Protein AF-0000000069860020 (afdb_homodimer)

InterPro domains:
  IPR000843 LacI-type HTH domain [PF00356] (3-48)
  IPR000843 LacI-type HTH domain [PR00036] (3-13)
  IPR000843 LacI-type HTH domain [PR00036] (13-23)
  IPR000843 LacI-type HTH domain [PS50932] (2-56)
  IPR000843 LacI-type HTH domain [SM00354] (1-71)
  IPR000843 LacI-type HTH domain [cd01392] (5-54)
  IPR010982 Lambda repressor-like, DNA-binding domain superfamily [G3DSA:1.10.260.40] (1-60)
  IPR010982 Lambda repressor-like, DNA-binding domain superfamily [SSF47413] (1-59)
  IPR028082 Periplasmic binding protein-like I [SSF53822] (58-309)
  IPR046335 Transcriptional regulator LacI/GalR-like, sensor domain [PF13377] (184-318)

Solvent-accessible surface area (backbone atoms only — not comparable to full-atom values): 33184 Å² total; per-residue (Å²): 127,75,42,66,61,51,48,10,62,74,56,73,43,51,53,67,55,46,48,23,57,76,62,72,40,82,93,71,57,69,69,56,45,52,51,44,50,51,49,36,63,74,62,64,49,63,79,53,70,68,66,57,41,65,75,89,29,70,56,45,25,32,28,34,43,41,41,46,69,82,40,64,61,48,37,36,20,50,52,20,24,47,63,49,37,46,77,73,67,37,42,53,33,45,43,69,63,33,56,91,41,58,68,49,48,51,51,46,50,52,52,34,55,75,64,42,35,56,29,35,44,28,55,54,71,78,75,56,89,86,60,84,77,91,51,55,58,24,25,31,82,22,46,94,66,91,54,90,50,30,28,32,14,50,38,32,46,58,46,15,35,44,58,54,64,53,44,43,89,82,51,53,26,33,38,37,41,33,58,66,63,86,39,58,48,49,33,42,21,50,54,25,28,53,53,45,28,54,75,69,68,28,46,74,44,83,39,81,43,65,91,86,36,41,63,61,42,27,50,60,52,58,76,48,50,88,73,32,38,27,38,37,35,70,23,34,67,36,37,49,35,33,48,55,51,29,55,77,68,71,49,50,58,35,81,61,29,23,39,30,26,26,56,58,47,78,60,32,78,50,29,80,51,22,46,12,24,31,29,51,48,40,37,59,51,16,32,50,44,38,53,51,42,53,38,41,71,71,65,47,74,74,33,68,67,44,74,37,68,54,44,76,44,87,40,50,13,32,100,130,74,41,66,60,50,49,8,62,74,56,72,42,50,53,67,54,47,49,24,56,76,63,72,39,83,91,71,56,70,71,57,45,53,51,43,51,51,49,34,62,74,61,64,46,63,79,51,68,69,64,56,39,62,74,87,41,58,57,47,26,32,29,34,44,39,40,46,67,83,38,64,62,50,37,35,19,50,52,19,25,47,63,49,37,46,79,71,67,35,42,55,33,45,43,70,63,33,57,90,41,57,68,50,49,51,50,45,49,53,53,34,54,75,64,41,34,53,30,36,43,27,53,54,73,79,76,57,91,85,61,83,78,91,51,56,60,25,26,32,81,22,46,92,66,92,57,90,49,29,28,32,14,50,37,32,47,59,48,14,34,44,56,55,62,53,43,44,88,80,51,53,27,32,37,37,39,32,56,66,63,86,39,58,49,51,34,41,20,49,54,26,27,54,53,44,28,53,74,68,66,29,45,75,45,82,39,80,42,66,91,88,35,42,62,62,42,26,50,60,52,58,77,48,50,88,74,35,38,28,39,36,34,69,23,34,68,36,37,50,36,32,48,55,52,28,55,76,68,72,50,49,58,35,82,61,29,23,39,29,26,26,57,59,46,78,59,32,77,49,30,78,52,23,47,12,25,32,30,52,48,39,37,57,52,16,32,49,43,39,52,53,42,52,38,41,71,72,65,48,75,74,33,67,68,45,76,38,68,55,43,77,42,87,40,50,13,32,101

Foldseek 3Di:
DQALVNLCVVLVHDSVQLLCLVVVHDDDDPVSSVSSVVSCVVVVDDHPLVVNCPPPNAVLEEEEEEQAPPDVLVVLLVVLQCVQSVVVVHHYDYHYNCHQPVVSVLVSQVVCVVVVHQAYEYADHDDDPPRDHPHQYEHECADQDDDLHAYAHEPLLVQLLVQQVLADLPWAEEEEEFADCVGPSRVNNVVSNVVNCVVSNHHYDYDYDDPPPLLVVLVVCVVCLQVTAEYEYHAVVSQLNNLVVCVVVVHDANVSHFYEGEQPDPVQVVGVFRHWYKHRPSSVSSNVRNVVSVCVSVPNSDRRYHYGYMDTDHTRRHD/DQDLCNLCVVLVHDSVQLLCLVVVHDDDDPVSSVSSVVSCVVVVDDHPPVVNCPPVNAPLEEEEEEQAPPDVLVVLLVVLQCVQSVVVVHHYDYHYNCHQPVVSVLVSQVVCVVVPHQAYEYADHDDDPPRDHPHQYEHECADQDDDLHAYAHQPLLVQLLVQQVLADLPWAEEEEEFADCVGPSRVNSVVSNVVNCVVSNHHYDYDYDDPPPLLVVLVVCVVCLQVTAEYEYHAVVSQLNNLVVCVVVVHDANVSHFYAGEQPDPVQVVGVFRHWYKHRPSSVSSNVRNVVSVCVSVPNSDRRYHYGYMDTDHTRRHD

pLDDT: mean 89.16, std 12.14, range [35.88, 98.88]

Organism: Lactobacillus acidophilus (strain ATCC 700396 / NCK56 / N2 / NCFM) (NCBI:txid272621)

Nearest PDB structures (foldseek):
  3hs3-assembly1_B  TM=9.897E-01  e=1.530E-46  Lactobacillus acidophilus
  1efa-assembly1_B  TM=7.701E-01  e=1.725E-23  Escherichia coli
  1tlf-assembly1_A  TM=8.930E-01  e=9.341E-19  Escherichia coli
  1efa-assembly2_C  TM=8.533E-01  e=9.111E-20  Escherichia coli
  1jye-assembly1_A-2  TM=8.991E-01  e=2.595E-18  Escherichia coli

Secondary structure (DSSP, 8-state):
---HHHHHHHHTS-HHHHHHHHTT-S---HHHHHHHHHHHHHHT----HHHHTTSS----EEEEEES-TT-HHHHHHHHHHHHHHHHTT-EEEEEE--TT-HHHHHHHHHHHHHTT-SEEEEE--PPPTT----S-EEEEEE----SSSEEEEE-HHHHHHHHHHTS-TT--EEEEEES-TTSHHHHHHHHHHHHHHHHTT-EEEEEE--TT-HHHHHHHHHTTGGG-SEEE-SSHHHHHHHHHHHHHTT--TTTT-EEE-SS--GGGGTSSSPPBEEE--HHHHHHHHHHHHHHHHTT----PPEEEP-EEE--TT--/---HHHHHHHHTS-HHHHHHHHTT-S---HHHHHHHHHHHHHHT----HHHHTTSS----EEEEEES-TT-HHHHHHHHHHHHHHHHTT-EEEEEE--TT-HHHHHHHHHHHHHTT-SEEEEE--PPPTT----S-EEEEEE----SSSEEEEE-HHHHHHHHHHTS-TT--EEEEEES-TTSHHHHHHHHHHHHHHHHTT-EEEEEE--TT-HHHHHHHHHTTGGG-SEEE-SSHHHHHHHHHHHHHTT--TTTT-EEE-SS--GGGGTSSSPPBEEE--HHHHHHHHHHHHHHHHTT----PPEEEP-EEE--TT--

Sequence (638 aa):
MTTIRDIAKLSGVSVATVSRIINHSGKVSETTKQKVEKIISQTHYQPNQVARTLYQKKSKMIGIIIPDLNNRFYAQIIDGIQEVIQKEGYTALISFSTNSDVKKYQNAIINFENNNVDGIITSAFTIPPNFHLNTPLVMYDSANINDDIVRIVSNNTKGGKESIKLLSKKIEKVLIQHWPLSLPTIRERIEAMTAEASKLKIDYLLEETPENNPYISAQSALNKSNQFDAIITVNDLYAAEIIKEAKRRNLKIPDDFQLVGYDNNILCGYTSPTISTIDQNPKLIGQTAAHRLLDLMSGNNSTRNSIIDVLPIKRDSTLMTTIRDIAKLSGVSVATVSRIINHSGKVSETTKQKVEKIISQTHYQPNQVARTLYQKKSKMIGIIIPDLNNRFYAQIIDGIQEVIQKEGYTALISFSTNSDVKKYQNAIINFENNNVDGIITSAFTIPPNFHLNTPLVMYDSANINDDIVRIVSNNTKGGKESIKLLSKKIEKVLIQHWPLSLPTIRERIEAMTAEASKLKIDYLLEETPENNPYISAQSALNKSNQFDAIITVNDLYAAEIIKEAKRRNLKIPDDFQLVGYDNNILCGYTSPTISTIDQNPKLIGQTAAHRLLDLMSGNNSTRNSIIDVLPIKRDSTL

Radius of gyration: 28.7 Å; Cα contacts (8 Å, |Δi|>4): 1269; chains: 2; bounding box: 67×86×68 Å

Structure (mmCIF, N/CA/C/O backbone):
data_AF-0000000069860020-model_v1
#
loop_
_entity.id
_entity.type
_entity.pdbx_description
1 polymer 'Ribose operon repressor'
#
loop_
_atom_site.group_PDB
_atom_site.id
_atom_site.type_symbol
_atom_site.label_atom_id
_atom_site.label_alt_id
_atom_site.label_comp_id
_atom_site.label_asym_id
_atom_site.label_entity_id
_atom_site.label_seq_id
_atom_site.pdbx_PDB_ins_code
_atom_site.Cartn_x
_atom_site.Cartn_y
_atom_site.Cartn_z
_atom_site.occupancy
_atom_site.B_iso_or_equiv
_atom_site.auth_seq_id
_atom_site.auth_comp_id
_atom_site.auth_asym_id
_atom_site.auth_atom_id
_atom_site.pdbx_PDB_model_num
ATOM 1 N N . MET A 1 1 ? 12.484 43.406 11.883 1 52.91 1 MET A N 1
ATOM 2 C CA . MET A 1 1 ? 11.781 42.938 10.703 1 52.91 1 MET A CA 1
ATOM 3 C C . MET A 1 1 ? 10.461 43.688 10.508 1 52.91 1 MET A C 1
ATOM 5 O O . MET A 1 1 ? 9.773 43.969 11.484 1 52.91 1 MET A O 1
ATOM 9 N N . THR A 1 2 ? 10.281 44.281 9.391 1 71.06 2 THR A N 1
ATOM 10 C CA . THR A 1 2 ? 9.094 45.062 9.078 1 71.06 2 THR A CA 1
ATOM 11 C C . THR A 1 2 ? 7.832 44.219 9.203 1 71.06 2 THR A C 1
ATOM 13 O O . THR A 1 2 ? 7.777 43.094 8.688 1 71.06 2 THR A O 1
ATOM 16 N N . THR A 1 3 ? 6.977 44.594 10.086 1 73.12 3 THR A N 1
ATOM 17 C CA . THR A 1 3 ? 5.715 43.906 10.305 1 73.12 3 THR A CA 1
ATOM 18 C C . THR A 1 3 ? 4.59 44.594 9.516 1 73.12 3 THR A C 1
ATOM 20 O O . THR A 1 3 ? 4.773 45.656 8.961 1 73.12 3 THR A O 1
ATOM 23 N N . ILE A 1 4 ? 3.48 43.812 9.5 1 79.19 4 ILE A N 1
ATOM 24 C CA . ILE A 1 4 ? 2.314 44.375 8.82 1 79.19 4 ILE A CA 1
ATOM 25 C C . ILE A 1 4 ? 1.887 45.656 9.492 1 79.19 4 ILE A C 1
ATOM 27 O O . ILE A 1 4 ? 1.375 46.562 8.836 1 79.19 4 ILE A O 1
ATOM 31 N N . ARG A 1 5 ? 2.074 45.75 10.797 1 85.12 5 ARG A N 1
ATOM 32 C CA . ARG A 1 5 ? 1.755 46.969 11.523 1 85.12 5 ARG A CA 1
ATOM 33 C C . ARG A 1 5 ? 2.67 48.125 11.094 1 85.12 5 ARG A C 1
ATOM 35 O O . ARG A 1 5 ? 2.23 49.281 10.977 1 85.12 5 ARG A O 1
ATOM 42 N N . ASP A 1 6 ? 3.904 47.719 10.836 1 81.94 6 ASP A N 1
ATOM 43 C CA . ASP A 1 6 ? 4.844 48.719 10.375 1 81.94 6 ASP A CA 1
ATOM 44 C C . ASP A 1 6 ? 4.434 49.25 9.008 1 81.94 6 ASP A C 1
ATOM 46 O O . ASP A 1 6 ? 4.516 50.469 8.758 1 81.94 6 ASP A O 1
ATOM 50 N N . ILE A 1 7 ? 3.975 48.344 8.195 1 84.44 7 ILE A N 1
ATOM 51 C CA . ILE A 1 7 ? 3.523 48.719 6.863 1 84.44 7 ILE A CA 1
ATOM 52 C C . ILE A 1 7 ? 2.303 49.625 6.973 1 84.44 7 ILE A C 1
ATOM 54 O O . ILE A 1 7 ? 2.191 50.625 6.242 1 84.44 7 ILE A O 1
ATOM 58 N N . ALA A 1 8 ? 1.482 49.281 7.832 1 88.38 8 ALA A N 1
ATOM 59 C CA . ALA A 1 8 ? 0.281 50.062 8.047 1 88.38 8 ALA A CA 1
ATOM 60 C C . ALA A 1 8 ? 0.641 51.5 8.5 1 88.38 8 ALA A C 1
ATOM 62 O O . ALA A 1 8 ? 0.104 52.469 7.977 1 88.38 8 ALA A O 1
ATOM 63 N N . LYS A 1 9 ? 1.525 51.531 9.344 1 86.88 9 LYS A N 1
ATOM 64 C CA . LYS A 1 9 ? 1.986 52.812 9.859 1 86.88 9 LYS A CA 1
ATOM 65 C C . LYS A 1 9 ? 2.666 53.625 8.766 1 86.88 9 LYS A C 1
ATOM 67 O O . LYS A 1 9 ? 2.4 54.844 8.625 1 86.88 9 LYS A O 1
ATOM 72 N N . LEU A 1 10 ? 3.445 52.969 8.047 1 86.25 10 LEU A N 1
ATOM 73 C CA . LEU A 1 10 ? 4.203 53.656 7 1 86.25 10 LEU A CA 1
ATOM 74 C C . LEU A 1 10 ? 3.283 54.125 5.871 1 86.25 10 LEU A C 1
ATOM 76 O O . LEU A 1 10 ? 3.545 55.125 5.227 1 86.25 10 LEU A O 1
ATOM 80 N N . SER A 1 11 ? 2.203 53.344 5.645 1 85.5 11 SER A N 1
ATOM 81 C CA . SER A 1 11 ? 1.283 53.594 4.547 1 85.5 11 SER A CA 1
ATOM 82 C C . SER A 1 11 ? 0.139 54.5 4.992 1 85.5 11 SER A C 1
ATOM 84 O O . SER A 1 11 ? -0.622 55 4.164 1 85.5 11 SER A O 1
ATOM 86 N N . GLY A 1 12 ? -0.034 54.656 6.309 1 87.94 12 GLY A N 1
ATOM 87 C CA . GLY A 1 12 ? -1.101 55.5 6.844 1 87.94 12 GLY A CA 1
ATOM 88 C C . GLY A 1 12 ? -2.471 54.875 6.73 1 87.94 12 GLY A C 1
ATOM 89 O O . GLY A 1 12 ? -3.477 55.562 6.57 1 87.94 12 GLY A O 1
ATOM 90 N N . VAL A 1 13 ? -2.396 53.625 6.578 1 86.5 13 VAL A N 1
ATOM 91 C CA . VAL A 1 13 ? -3.662 52.906 6.508 1 86.5 13 VAL A CA 1
ATOM 92 C C . VAL A 1 13 ? -3.756 51.906 7.664 1 86.5 13 VAL A C 1
ATOM 94 O O . VAL A 1 13 ? -2.785 51.688 8.391 1 86.5 13 VAL A O 1
ATOM 97 N N . SER A 1 14 ? -4.91 51.406 7.871 1 81.31 14 SER A N 1
ATOM 98 C CA . SER A 1 14 ? -5.105 50.438 8.938 1 81.31 14 SER A CA 1
ATOM 99 C C . SER A 1 14 ? -4.418 49.125 8.617 1 81.31 14 SER A C 1
ATOM 101 O O . SER A 1 14 ? -4.148 48.812 7.449 1 81.31 14 SER A O 1
ATOM 103 N N . VAL A 1 15 ? -4.156 48.344 9.617 1 81.44 15 VAL A N 1
ATOM 104 C CA . VAL A 1 15 ? -3.59 47 9.445 1 81.44 15 VAL A CA 1
ATOM 105 C C . VAL A 1 15 ? -4.523 46.156 8.586 1 81.44 15 VAL A C 1
ATOM 107 O O . VAL A 1 15 ? -4.07 45.375 7.738 1 81.44 15 VAL A O 1
ATOM 110 N N . ALA A 1 16 ? -5.855 46.438 8.695 1 80.25 16 ALA A N 1
ATOM 111 C CA . ALA A 1 16 ? -6.852 45.719 7.914 1 80.25 16 ALA A CA 1
ATOM 112 C C . ALA A 1 16 ? -6.734 46.062 6.43 1 80.25 16 ALA A C 1
ATOM 114 O O . ALA A 1 16 ? -6.863 45.188 5.574 1 80.25 16 ALA A O 1
ATOM 115 N N . THR A 1 17 ? -6.43 47.25 6.184 1 81.44 17 THR A N 1
ATOM 116 C CA . THR A 1 17 ? -6.293 47.719 4.801 1 81.44 17 THR A CA 1
ATOM 117 C C . THR A 1 17 ? -5.039 47.125 4.164 1 81.44 17 THR A C 1
ATOM 119 O O . THR A 1 17 ? -5.078 46.656 3.02 1 81.44 17 THR A O 1
ATOM 122 N N . VAL A 1 18 ? -3.922 47.062 4.93 1 80.88 18 VAL A N 1
ATOM 123 C CA . VAL A 1 18 ? -2.693 46.438 4.434 1 80.88 18 VAL A CA 1
ATOM 124 C C . VAL A 1 18 ? -2.916 44.938 4.191 1 80.88 18 VAL A C 1
ATOM 126 O O . VAL A 1 18 ? -2.498 44.406 3.166 1 80.88 18 VAL A O 1
ATOM 129 N N . SER A 1 19 ? -3.645 44.375 5.051 1 75.25 19 SER A N 1
ATOM 130 C CA . SER A 1 19 ? -3.951 42.969 4.938 1 75.25 19 SER A CA 1
ATOM 131 C C . SER A 1 19 ? -4.773 42.688 3.684 1 75.25 19 SER A C 1
ATOM 133 O O . SER A 1 19 ? -4.484 41.719 2.951 1 75.25 19 SER A O 1
ATOM 135 N N . ARG A 1 20 ? -5.684 43.531 3.4 1 77.31 20 ARG A N 1
ATOM 136 C CA . ARG A 1 20 ? -6.523 43.375 2.217 1 77.31 20 ARG A CA 1
ATOM 137 C C . ARG A 1 20 ? -5.699 43.5 0.941 1 77.31 20 ARG A C 1
ATOM 139 O O . ARG A 1 20 ? -5.922 42.781 -0.022 1 77.31 20 ARG A O 1
ATOM 146 N N . ILE A 1 21 ? -4.773 44.312 0.967 1 77.25 21 ILE A N 1
ATOM 147 C CA . ILE A 1 21 ? -3.953 44.562 -0.208 1 77.25 21 ILE A CA 1
ATOM 148 C C . ILE A 1 21 ? -2.977 43.438 -0.432 1 77.25 21 ILE A C 1
ATOM 150 O O . ILE A 1 21 ? -2.816 42.938 -1.559 1 77.25 21 ILE A O 1
ATOM 154 N N . ILE A 1 22 ? -2.463 42.906 0.644 1 74.81 22 ILE A N 1
ATOM 155 C CA . ILE A 1 22 ? -1.488 41.812 0.567 1 74.81 22 ILE A CA 1
ATOM 156 C C . ILE A 1 22 ? -2.182 40.531 0.138 1 74.81 22 ILE A C 1
ATOM 158 O O . ILE A 1 22 ? -1.635 39.75 -0.652 1 74.81 22 ILE A O 1
ATOM 162 N N . ASN A 1 23 ? -3.418 40.438 0.571 1 69 23 ASN A N 1
ATOM 163 C CA . ASN A 1 23 ? -4.168 39.219 0.313 1 69 23 ASN A CA 1
ATOM 164 C C . ASN A 1 23 ? -5.102 39.375 -0.882 1 69 23 ASN A C 1
ATOM 166 O O . ASN A 1 23 ? -5.922 38.5 -1.152 1 69 23 ASN A O 1
ATOM 170 N N . HIS A 1 24 ? -4.961 40.406 -1.414 1 69.19 24 HIS A N 1
ATOM 171 C CA . HIS A 1 24 ? -5.785 40.75 -2.564 1 69.19 24 HIS A CA 1
ATOM 172 C C . HIS A 1 24 ? -7.266 40.5 -2.27 1 69.19 24 HIS A C 1
ATOM 174 O O . HIS A 1 24 ? -7.984 39.938 -3.086 1 69.19 24 HIS A O 1
ATOM 180 N N . SER A 1 25 ? -7.594 40.812 -1.08 1 65.44 25 SER A N 1
ATOM 181 C CA . SER A 1 25 ? -8.977 40.656 -0.646 1 65.44 25 SER A CA 1
ATOM 182 C C . SER A 1 25 ? -9.609 41.969 -0.267 1 65.44 25 SER A C 1
ATOM 184 O O . SER A 1 25 ? -8.914 42.906 0.154 1 65.44 25 SER A O 1
ATOM 186 N N . GLY A 1 26 ? -10.953 42.188 -0.479 1 64.31 26 GLY A N 1
ATOM 187 C CA . GLY A 1 26 ? -11.727 43.344 -0.071 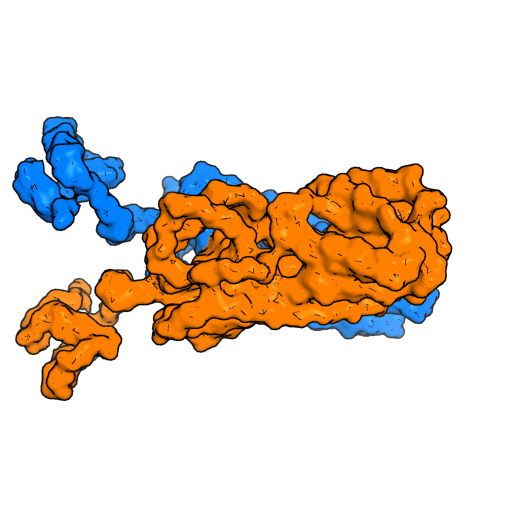1 64.31 26 GLY A CA 1
ATOM 188 C C . GLY A 1 26 ? -11.594 44.531 -1.022 1 64.31 26 GLY A C 1
ATOM 189 O O . GLY A 1 26 ? -10.859 44.438 -2.012 1 64.31 26 GLY A O 1
ATOM 190 N N . LYS A 1 27 ? -12.312 45.531 -1.004 1 77.88 27 LYS A N 1
ATOM 191 C CA . LYS A 1 27 ? -12.281 46.719 -1.812 1 77.88 27 LYS A CA 1
ATOM 192 C C . LYS A 1 27 ? -11.328 47.781 -1.214 1 77.88 27 LYS A C 1
ATOM 194 O O . LYS A 1 27 ? -11.484 48.156 -0.054 1 77.88 27 LYS A O 1
ATOM 199 N N . VAL A 1 28 ? -10.219 48.031 -1.898 1 76 28 VAL A N 1
ATOM 200 C CA . VAL A 1 28 ? -9.305 49.125 -1.555 1 76 28 VAL A CA 1
ATOM 201 C C . VAL A 1 28 ? -9.078 50 -2.775 1 76 28 VAL A C 1
ATOM 203 O O . VAL A 1 28 ? -9.078 49.531 -3.91 1 76 28 VAL A O 1
ATOM 206 N N . SER A 1 29 ? -9.078 51.344 -2.648 1 80.12 29 SER A N 1
ATOM 207 C CA . SER A 1 29 ? -8.859 52.281 -3.762 1 80.12 29 SER A CA 1
ATOM 208 C C . SER A 1 29 ? -7.508 52.031 -4.426 1 80.12 29 SER A C 1
ATOM 210 O O . SER A 1 29 ? -6.562 51.594 -3.771 1 80.12 29 SER A O 1
ATOM 212 N N . GLU A 1 30 ? -7.492 52.188 -5.68 1 82.5 30 GLU A N 1
ATOM 213 C CA . GLU A 1 30 ? -6.277 51.969 -6.461 1 82.5 30 GLU A CA 1
ATOM 214 C C . GLU A 1 30 ? -5.117 52.812 -5.922 1 82.5 30 GLU A C 1
ATOM 216 O O . GLU A 1 30 ? -3.975 52.344 -5.898 1 82.5 30 GLU A O 1
ATOM 221 N N . THR A 1 31 ? -5.363 53.969 -5.488 1 82.94 31 THR A N 1
ATOM 222 C CA . THR A 1 31 ? -4.34 54.875 -4.953 1 82.94 31 THR A CA 1
ATOM 223 C C . THR A 1 31 ? -3.73 54.281 -3.678 1 82.94 31 THR A C 1
ATOM 225 O O . THR A 1 31 ? -2.51 54.281 -3.508 1 82.94 31 THR A O 1
ATOM 228 N N . THR A 1 32 ? -4.547 53.719 -2.836 1 84.44 32 THR A N 1
ATOM 229 C CA . THR A 1 32 ? -4.098 53.125 -1.582 1 84.44 32 THR A CA 1
ATOM 230 C C . THR A 1 32 ? -3.312 51.844 -1.842 1 84.44 32 THR A C 1
ATOM 232 O O . THR A 1 32 ? -2.289 51.594 -1.201 1 84.44 32 THR A O 1
ATOM 235 N N . LYS A 1 33 ? -3.773 51.094 -2.723 1 86.5 33 LYS A N 1
ATOM 236 C CA . LYS A 1 33 ? -3.117 49.844 -3.109 1 86.5 33 LYS A CA 1
ATOM 237 C C . LYS A 1 33 ? -1.695 50.094 -3.598 1 86.5 33 LYS A C 1
ATOM 239 O O . LYS A 1 33 ? -0.753 49.438 -3.16 1 86.5 33 LYS A O 1
ATOM 244 N N . GLN A 1 34 ? -1.62 51.031 -4.488 1 84.31 34 GLN A N 1
ATOM 245 C CA . GLN A 1 34 ? -0.314 51.344 -5.051 1 84.31 34 GLN A CA 1
ATOM 246 C C . GLN A 1 34 ? 0.639 51.844 -3.969 1 84.31 34 GLN A C 1
ATOM 248 O O . GLN A 1 34 ? 1.82 51.5 -3.965 1 84.31 34 GLN A O 1
ATOM 253 N N . LYS A 1 35 ? 0.145 52.656 -3.098 1 83.62 35 LYS A N 1
ATOM 254 C CA . LYS A 1 35 ? 0.935 53.188 -2.002 1 83.62 35 LYS A CA 1
ATOM 255 C C . LYS A 1 35 ? 1.453 52.094 -1.087 1 83.62 35 LYS A C 1
ATOM 257 O O . LYS A 1 35 ? 2.637 52.062 -0.744 1 83.62 35 LYS A O 1
ATOM 262 N N . VAL A 1 36 ? 0.594 51.188 -0.734 1 86.38 36 VAL A N 1
ATOM 263 C CA . VAL A 1 36 ? 0.949 50.094 0.165 1 86.38 36 VAL A CA 1
ATOM 264 C C . VAL A 1 36 ? 1.921 49.156 -0.532 1 86.38 36 VAL A C 1
ATOM 266 O O . VAL A 1 36 ? 2.914 48.719 0.062 1 86.38 36 VAL A O 1
ATOM 269 N N . GLU A 1 37 ? 1.662 48.844 -1.757 1 84.94 37 GLU A N 1
ATOM 270 C CA . GLU A 1 37 ? 2.521 47.969 -2.518 1 84.94 37 GLU A CA 1
ATOM 271 C C . GLU A 1 37 ? 3.922 48.531 -2.684 1 84.94 37 GLU A C 1
ATOM 273 O O . GLU A 1 37 ? 4.914 47.812 -2.633 1 84.94 37 GLU A O 1
ATOM 278 N N . LYS A 1 38 ? 4 49.812 -2.939 1 81.06 38 LYS A N 1
ATOM 279 C CA . LYS A 1 38 ? 5.285 50.5 -3.037 1 81.06 38 LYS A CA 1
ATOM 280 C C . LYS A 1 38 ? 6.078 50.375 -1.739 1 81.06 38 LYS A C 1
ATOM 282 O O . LYS A 1 38 ? 7.281 50.125 -1.767 1 81.06 38 LYS A O 1
ATOM 287 N N . ILE A 1 39 ? 5.426 50.469 -0.629 1 83.94 39 ILE A N 1
ATOM 288 C CA . ILE A 1 39 ? 6.078 50.406 0.674 1 83.94 39 ILE A CA 1
ATOM 289 C C . ILE A 1 39 ? 6.516 48.969 0.956 1 83.94 39 ILE A C 1
ATOM 291 O O . ILE A 1 39 ? 7.605 48.719 1.479 1 83.94 39 ILE A O 1
ATOM 295 N N . ILE A 1 40 ? 5.695 48.031 0.575 1 79.56 40 ILE A N 1
ATOM 296 C CA . ILE A 1 40 ? 6.035 46.625 0.718 1 79.56 40 ILE A CA 1
ATOM 297 C C . ILE A 1 40 ? 7.309 46.312 -0.066 1 79.56 40 ILE A C 1
ATOM 299 O O . ILE A 1 40 ? 8.219 45.656 0.446 1 79.56 40 ILE A O 1
ATOM 303 N N . SER A 1 41 ? 7.379 46.844 -1.214 1 78.94 41 SER A N 1
ATOM 304 C CA . SER A 1 41 ? 8.547 46.656 -2.068 1 78.94 41 SER A CA 1
ATOM 305 C C . SER A 1 41 ? 9.773 47.344 -1.479 1 78.94 41 SER A C 1
ATOM 307 O O . SER A 1 41 ? 10.875 46.781 -1.492 1 78.94 41 SER A O 1
ATOM 309 N N . GLN A 1 42 ? 9.586 48.469 -0.954 1 79.25 42 GLN A N 1
ATOM 310 C CA . GLN A 1 42 ? 10.688 49.281 -0.432 1 79.25 42 GLN A CA 1
ATOM 311 C C . GLN A 1 42 ? 11.242 48.656 0.857 1 79.25 42 GLN A C 1
ATOM 313 O O . GLN A 1 42 ? 12.438 48.781 1.138 1 79.25 42 GLN A O 1
ATOM 318 N N . THR A 1 43 ? 10.289 48 1.583 1 77.62 43 THR A N 1
ATOM 319 C CA . THR A 1 43 ? 10.703 47.5 2.879 1 77.62 43 THR A CA 1
ATOM 320 C C . THR A 1 43 ? 11.07 46 2.773 1 77.62 43 THR A C 1
ATOM 322 O O . THR A 1 43 ? 11.492 45.406 3.758 1 77.62 43 THR A O 1
ATOM 325 N N . HIS A 1 44 ? 10.914 45.438 1.613 1 73.06 44 HIS A N 1
ATOM 326 C CA . HIS A 1 44 ? 11.102 44.031 1.373 1 73.06 44 HIS A CA 1
ATOM 327 C C . HIS A 1 44 ? 10.32 43.188 2.379 1 73.06 44 HIS A C 1
ATOM 329 O O . HIS A 1 44 ? 10.844 42.219 2.916 1 73.06 44 HIS A O 1
ATOM 335 N N . TYR A 1 45 ? 9.25 43.844 2.705 1 64.69 45 TYR A N 1
ATOM 336 C CA . TYR A 1 45 ? 8.367 43.125 3.604 1 64.69 45 TYR A CA 1
ATOM 337 C C . TYR A 1 45 ? 7.863 41.844 2.949 1 64.69 45 TYR A C 1
ATOM 339 O O . TYR A 1 45 ? 7.363 41.875 1.822 1 64.69 45 TYR A O 1
ATOM 347 N N . GLN A 1 46 ? 8.211 40.688 3.484 1 58.47 46 GLN A N 1
ATOM 348 C CA . GLN A 1 46 ? 7.609 39.406 3.123 1 58.47 46 GLN A CA 1
ATOM 349 C C . GLN A 1 46 ? 6.551 39 4.141 1 58.47 46 GLN A C 1
ATOM 351 O O . GLN A 1 46 ? 6.832 38.938 5.34 1 58.47 46 GLN A O 1
ATOM 356 N N . PRO A 1 47 ? 5.297 39.125 3.717 1 51.09 47 PRO A N 1
ATOM 357 C CA . PRO A 1 47 ? 4.281 38.656 4.668 1 51.09 47 PRO A CA 1
ATOM 358 C C . PRO A 1 47 ? 4.648 37.344 5.332 1 51.09 47 PRO A C 1
ATOM 360 O O . PRO A 1 47 ? 5.18 36.438 4.676 1 51.09 47 PRO A O 1
ATOM 363 N N . ASN A 1 48 ? 4.918 37.406 6.48 1 43.44 48 ASN A N 1
ATOM 364 C CA . ASN A 1 48 ? 5.137 36.125 7.152 1 43.44 48 ASN A CA 1
ATOM 365 C C . ASN A 1 48 ? 4.008 35.125 6.863 1 43.44 48 ASN A C 1
ATOM 367 O O . ASN A 1 48 ? 2.834 35.5 6.891 1 43.44 48 ASN A O 1
ATOM 371 N N . GLN A 1 49 ? 4.195 34.156 6.102 1 42.25 49 GLN A N 1
ATOM 372 C CA . GLN A 1 49 ? 3.176 33.156 5.812 1 42.25 49 GLN A CA 1
ATOM 373 C C . GLN A 1 49 ? 2.355 32.844 7.059 1 42.25 49 GLN A C 1
ATOM 375 O O . GLN A 1 49 ? 1.194 32.438 6.957 1 42.25 49 GLN A O 1
ATOM 380 N N . VAL A 1 50 ? 2.854 32.938 8.227 1 38.56 50 VAL A N 1
ATOM 381 C CA . VAL A 1 50 ? 2.143 32.594 9.453 1 38.56 50 VAL A CA 1
ATOM 382 C C . VAL A 1 50 ? 1.053 33.625 9.734 1 38.56 50 VAL A C 1
ATOM 384 O O . VAL A 1 50 ? -0.064 33.281 10.117 1 38.56 50 VAL A O 1
ATOM 387 N N . ALA A 1 51 ? 1.244 34.938 9.672 1 41.53 51 ALA A N 1
ATOM 388 C CA . ALA A 1 51 ? 0.251 35.969 9.914 1 41.53 51 ALA A CA 1
ATOM 389 C C . ALA A 1 51 ? -0.822 35.969 8.828 1 41.53 51 ALA A C 1
ATOM 391 O O . ALA A 1 51 ? -1.985 36.281 9.094 1 41.53 51 ALA A O 1
ATOM 392 N N . ARG A 1 52 ? -0.478 35.781 7.668 1 40.38 52 ARG A N 1
ATOM 393 C CA . ARG A 1 52 ? -1.506 35.625 6.645 1 40.38 52 ARG A CA 1
ATOM 394 C C . ARG A 1 52 ? -2.43 34.438 6.953 1 40.38 52 ARG A C 1
ATOM 396 O O . ARG A 1 52 ? -3.574 34.406 6.496 1 40.38 52 ARG A O 1
ATOM 403 N N . THR A 1 53 ? -1.968 33.375 7.574 1 39.75 53 THR A N 1
ATOM 404 C CA . THR A 1 53 ? -2.809 32.219 7.949 1 39.75 53 THR A CA 1
ATOM 405 C C . THR A 1 53 ? -3.848 32.656 8.984 1 39.75 53 THR A C 1
ATOM 407 O O . THR A 1 53 ? -4.828 31.938 9.211 1 39.75 53 THR A O 1
ATOM 410 N N . LEU A 1 54 ? -3.723 33.688 9.766 1 36.53 54 LEU A N 1
ATOM 411 C CA . LEU A 1 54 ? -4.707 33.969 10.797 1 36.53 54 LEU A CA 1
ATOM 412 C C . LEU A 1 54 ? -6.062 34.312 10.172 1 36.53 54 LEU A C 1
ATOM 414 O O . LEU A 1 54 ? -7.102 33.906 10.688 1 36.53 54 LEU A O 1
ATOM 418 N N . TYR A 1 55 ? -6.273 35.5 9.508 1 36.66 55 TYR A N 1
ATOM 419 C CA . TYR A 1 55 ? -7.637 35.812 9.109 1 36.66 55 TYR A CA 1
ATOM 420 C C . TYR A 1 55 ? -8.148 34.844 8.062 1 36.66 55 TYR A C 1
ATOM 422 O O . TYR A 1 55 ? -9.227 34.25 8.211 1 36.66 55 TYR A O 1
ATOM 430 N N . GLN A 1 56 ? -8.211 35.156 6.738 1 45.03 56 GLN A N 1
ATOM 431 C CA . GLN A 1 56 ? -8.969 34.406 5.734 1 45.03 56 GLN A CA 1
ATOM 432 C C . GLN A 1 56 ? -8.305 33.062 5.43 1 45.03 56 GLN A C 1
ATOM 434 O O . GLN A 1 56 ? -8.039 32.75 4.266 1 45.03 56 GLN A O 1
ATOM 439 N N . LYS A 1 57 ? -7.172 32.406 6.098 1 52.06 57 LYS A N 1
ATOM 440 C CA . LYS A 1 57 ? -5.84 31.828 5.949 1 52.06 57 LYS A CA 1
ATOM 441 C C . LYS A 1 57 ? -5.93 30.391 5.457 1 52.06 57 LYS A C 1
ATOM 443 O O . LYS A 1 57 ? -6.176 29.469 6.246 1 52.06 57 LYS A O 1
ATOM 448 N N . LYS A 1 58 ? -6.395 30.312 4.27 1 69.56 58 LYS A N 1
ATOM 449 C CA . LYS A 1 58 ? -6.34 29 3.641 1 69.56 58 LYS A CA 1
ATOM 450 C C . LYS A 1 58 ? -4.98 28.328 3.867 1 69.56 58 LYS A C 1
ATOM 452 O O . LYS A 1 58 ? -3.941 28.922 3.561 1 69.56 58 LYS A O 1
ATOM 457 N N . SER A 1 59 ? -4.996 27.438 4.613 1 74.62 59 SER A N 1
ATOM 458 C CA . SER A 1 59 ? -3.781 26.688 4.922 1 74.62 59 SER A CA 1
ATOM 459 C C . SER A 1 59 ? -3.254 25.969 3.689 1 74.62 59 SER A C 1
ATOM 461 O O . SER A 1 59 ? -2.092 25.547 3.654 1 74.62 59 SER A O 1
ATOM 463 N N . LYS A 1 60 ? -4.141 25.891 2.623 1 83.69 60 LYS A N 1
ATOM 464 C CA . LYS A 1 60 ? -3.836 25.094 1.44 1 83.69 60 LYS A CA 1
ATOM 465 C C . LYS A 1 60 ? -3.467 23.656 1.823 1 83.69 60 LYS A C 1
ATOM 467 O O . LYS A 1 60 ? -2.588 23.047 1.207 1 83.69 60 LYS A O 1
ATOM 472 N N . MET A 1 61 ? -4.152 23.219 2.896 1 85.56 61 MET A N 1
ATOM 473 C CA . MET A 1 61 ? -4.008 21.828 3.326 1 85.56 61 MET A CA 1
ATOM 474 C C . MET A 1 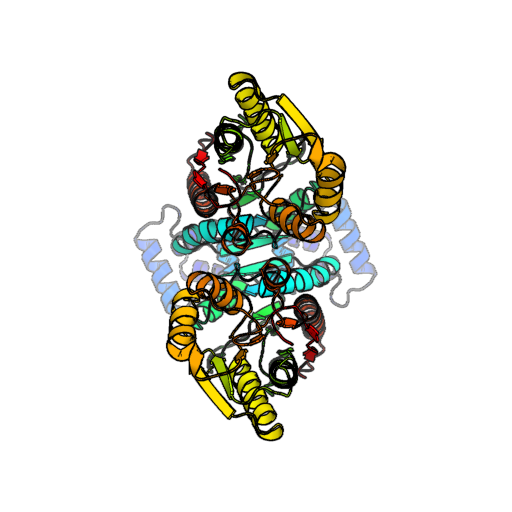61 ? -5.344 21.094 3.256 1 85.56 61 MET A C 1
ATOM 476 O O . MET A 1 61 ? -6.383 21.656 3.592 1 85.56 61 MET A O 1
ATOM 480 N N . ILE A 1 62 ? -5.242 19.891 2.811 1 92.19 62 ILE A N 1
ATOM 481 C CA . ILE A 1 62 ? -6.402 19.016 2.805 1 92.19 62 ILE A CA 1
ATOM 482 C C . ILE A 1 62 ? -6.133 17.812 3.707 1 92.19 62 ILE A C 1
ATOM 484 O O . ILE A 1 62 ? -5.082 17.172 3.609 1 92.19 62 ILE A O 1
ATOM 488 N N . GLY A 1 63 ? -7.051 17.578 4.668 1 92.38 63 GLY A N 1
ATOM 489 C CA . GLY A 1 63 ? -6.969 16.359 5.477 1 92.38 63 GLY A CA 1
ATOM 490 C C . GLY A 1 63 ? -7.52 15.141 4.773 1 92.38 63 GLY A C 1
ATOM 491 O O . GLY A 1 63 ? -8.578 15.195 4.152 1 92.38 63 GLY A O 1
ATOM 492 N N . ILE A 1 64 ? -6.738 14.055 4.809 1 93.19 64 ILE A N 1
ATOM 493 C CA . ILE A 1 64 ? -7.172 12.789 4.215 1 93.19 64 ILE A CA 1
ATOM 494 C C . ILE A 1 64 ? -7.133 11.688 5.27 1 93.19 64 ILE A C 1
ATOM 496 O O . ILE A 1 64 ? -6.133 11.531 5.973 1 93.19 64 ILE A O 1
ATOM 500 N N . ILE A 1 65 ? -8.25 10.93 5.43 1 92.12 65 ILE A N 1
ATOM 501 C CA . ILE A 1 65 ? -8.297 9.812 6.363 1 92.12 65 ILE A CA 1
ATOM 502 C C . ILE A 1 65 ? -8.367 8.5 5.586 1 92.12 65 ILE A C 1
ATOM 504 O O . ILE A 1 65 ? -9.25 8.32 4.742 1 92.12 65 ILE A O 1
ATOM 508 N N . ILE A 1 66 ? -7.449 7.641 5.938 1 89.38 66 ILE A N 1
ATOM 509 C CA . ILE A 1 66 ? -7.359 6.336 5.289 1 89.38 66 ILE A CA 1
ATOM 510 C C . ILE A 1 66 ? -7.457 5.23 6.336 1 89.38 66 ILE A C 1
ATOM 512 O O . ILE A 1 66 ? -6.684 5.203 7.297 1 89.38 66 ILE A O 1
ATOM 516 N N . PRO A 1 67 ? -8.32 4.258 6.133 1 87.31 67 PRO A N 1
ATOM 517 C CA . PRO A 1 67 ? -8.508 3.227 7.156 1 87.31 67 PRO A CA 1
ATOM 518 C C . PRO A 1 67 ? -7.363 2.219 7.195 1 87.31 67 PRO A C 1
ATOM 520 O O . PRO A 1 67 ? -7.043 1.682 8.258 1 87.31 67 PRO A O 1
ATOM 523 N N . ASP A 1 68 ? -6.812 1.879 6.008 1 82.44 68 ASP A N 1
ATOM 524 C CA . ASP A 1 68 ? -5.801 0.83 5.941 1 82.44 68 ASP A CA 1
ATOM 525 C C . ASP A 1 68 ? -4.77 1.13 4.855 1 82.44 68 ASP A C 1
ATOM 527 O O . ASP A 1 68 ? -5.047 0.97 3.666 1 82.44 68 ASP A O 1
ATOM 531 N N . LEU A 1 69 ? -3.57 1.371 5.293 1 76.31 69 LEU A N 1
ATOM 532 C CA . LEU A 1 69 ? -2.512 1.756 4.367 1 76.31 69 LEU A CA 1
ATOM 533 C C . LEU A 1 69 ? -1.997 0.544 3.596 1 76.31 69 LEU A C 1
ATOM 535 O O . LEU A 1 69 ? -1.358 0.692 2.551 1 76.31 69 LEU A O 1
ATOM 539 N N . ASN A 1 70 ? -2.26 -0.632 4.07 1 76.81 70 ASN A N 1
ATOM 540 C CA . ASN A 1 70 ? -1.734 -1.837 3.436 1 76.81 70 ASN A CA 1
ATOM 541 C C . ASN A 1 70 ? -2.658 -2.332 2.324 1 76.81 70 ASN A C 1
ATOM 543 O O . ASN A 1 70 ? -2.312 -3.264 1.595 1 76.81 70 ASN A O 1
ATOM 547 N N . ASN A 1 71 ? -3.783 -1.753 2.268 1 83.19 71 ASN A N 1
ATOM 548 C CA . ASN A 1 71 ? -4.719 -2.076 1.197 1 83.19 71 ASN A CA 1
ATOM 549 C C . ASN A 1 71 ? -4.516 -1.174 -0.017 1 83.19 71 ASN A C 1
ATOM 551 O O . ASN A 1 71 ? -4.766 0.031 0.051 1 83.19 71 ASN A O 1
ATOM 555 N N . ARG A 1 72 ? -4.105 -1.81 -1.116 1 84.38 72 ARG A N 1
ATOM 556 C CA . ARG A 1 72 ? -3.795 -1.083 -2.344 1 84.38 72 ARG A CA 1
ATOM 557 C C . ARG A 1 72 ? -4.992 -0.259 -2.809 1 84.38 72 ARG A C 1
ATOM 559 O O . ARG A 1 72 ? -4.828 0.757 -3.486 1 84.38 72 ARG A O 1
ATOM 566 N N . PHE A 1 73 ? -6.211 -0.678 -2.475 1 90.12 73 PHE A N 1
ATOM 567 C CA . PHE A 1 73 ? -7.422 0.065 -2.803 1 90.12 73 PHE A CA 1
ATOM 568 C C . PHE A 1 73 ? -7.324 1.504 -2.312 1 90.12 73 PHE A C 1
ATOM 570 O O . PHE A 1 73 ? -7.555 2.443 -3.078 1 90.12 73 PHE A O 1
ATOM 577 N N . TYR A 1 74 ? -6.855 1.715 -1.201 1 90 74 TYR A N 1
ATOM 578 C CA . TYR A 1 74 ? -6.777 3.043 -0.604 1 90 74 TYR A CA 1
ATOM 579 C C . TYR A 1 74 ? -5.582 3.816 -1.146 1 90 74 TYR A C 1
ATOM 581 O O . TYR A 1 74 ? -5.637 5.043 -1.284 1 90 74 TYR A O 1
ATOM 589 N N . ALA A 1 75 ? -4.523 3.115 -1.428 1 86.5 75 ALA A N 1
ATOM 590 C CA . ALA A 1 75 ? -3.367 3.781 -2.025 1 86.5 75 ALA A CA 1
ATOM 591 C C . ALA A 1 75 ? -3.738 4.438 -3.354 1 86.5 75 ALA A C 1
ATOM 593 O O . ALA A 1 75 ? -3.305 5.555 -3.643 1 86.5 75 ALA A O 1
ATOM 594 N N . GLN A 1 76 ? -4.531 3.756 -4.129 1 90.94 76 GLN A N 1
ATOM 595 C CA . GLN A 1 76 ? -4.961 4.289 -5.418 1 90.94 76 GLN A CA 1
ATOM 596 C C . GLN A 1 76 ? -5.891 5.484 -5.238 1 90.94 76 GLN A C 1
ATOM 598 O O . GLN A 1 76 ? -5.871 6.418 -6.043 1 90.94 76 GLN A O 1
ATOM 603 N N . ILE A 1 77 ? -6.68 5.398 -4.238 1 94.38 77 ILE A N 1
ATOM 604 C CA . ILE A 1 77 ? -7.562 6.523 -3.943 1 94.38 77 ILE A CA 1
ATOM 605 C C . ILE A 1 77 ? -6.727 7.758 -3.604 1 94.38 77 ILE A C 1
ATOM 607 O O . ILE A 1 77 ? -6.973 8.844 -4.133 1 94.38 77 ILE A O 1
ATOM 611 N N . ILE A 1 78 ? -5.746 7.59 -2.783 1 90.75 78 ILE A N 1
ATOM 612 C CA . ILE A 1 78 ? -4.879 8.695 -2.387 1 90.75 78 ILE A CA 1
ATOM 613 C C . ILE A 1 78 ? -4.172 9.266 -3.613 1 90.75 78 ILE A C 1
ATOM 615 O O . ILE A 1 78 ? -4.023 10.484 -3.746 1 90.75 78 ILE A O 1
ATOM 619 N N . ASP A 1 79 ? -3.719 8.383 -4.461 1 87.88 79 ASP A N 1
ATOM 620 C CA . ASP A 1 79 ? -3.076 8.812 -5.699 1 87.88 79 ASP A CA 1
ATOM 621 C C . ASP A 1 79 ? -4.004 9.711 -6.516 1 87.88 79 ASP A C 1
ATOM 623 O O . ASP A 1 79 ? -3.574 10.742 -7.039 1 87.88 79 ASP A O 1
ATOM 627 N N . GLY A 1 80 ? -5.234 9.297 -6.637 1 93.5 80 GLY A N 1
ATOM 628 C CA . GLY A 1 80 ? -6.223 10.094 -7.348 1 93.5 80 GLY A CA 1
ATOM 629 C C . GLY A 1 80 ? -6.477 11.445 -6.703 1 93.5 80 GLY A C 1
ATOM 630 O O . GLY A 1 80 ? -6.562 12.461 -7.395 1 93.5 80 GLY A O 1
ATOM 631 N N . ILE A 1 81 ? -6.574 11.438 -5.352 1 95.12 81 ILE A N 1
ATOM 632 C CA . ILE A 1 81 ? -6.785 12.68 -4.617 1 95.12 81 ILE A CA 1
ATOM 633 C C . ILE A 1 81 ? -5.613 13.633 -4.863 1 95.12 81 ILE A C 1
ATOM 635 O O . ILE A 1 81 ? -5.816 14.797 -5.223 1 95.12 81 ILE A O 1
ATOM 639 N N . GLN A 1 82 ? -4.473 13.156 -4.691 1 87.5 82 GLN A N 1
ATOM 640 C CA . GLN A 1 82 ? -3.256 13.961 -4.793 1 87.5 82 GLN A CA 1
ATOM 641 C C . GLN A 1 82 ? -3.104 14.547 -6.191 1 87.5 82 GLN A C 1
ATOM 643 O O . GLN A 1 82 ? -2.678 15.695 -6.344 1 87.5 82 GLN A O 1
ATOM 648 N N . GLU A 1 83 ? -3.355 13.758 -7.176 1 89.62 83 GLU A N 1
ATOM 649 C CA . GLU A 1 83 ? -3.26 14.227 -8.555 1 89.62 83 GLU A CA 1
ATOM 650 C C . GLU A 1 83 ? -4.074 15.492 -8.773 1 89.62 83 GLU A C 1
ATOM 652 O O . GLU A 1 83 ? -3.662 16.391 -9.516 1 89.62 83 GLU A O 1
ATOM 657 N N . VAL A 1 84 ? -5.137 15.586 -8.109 1 95.44 84 VAL A N 1
ATOM 658 C CA . VAL A 1 84 ? -6.051 16.703 -8.305 1 95.44 84 VAL A CA 1
ATOM 659 C C . VAL A 1 84 ? -5.645 17.875 -7.406 1 95.44 84 VAL A C 1
ATOM 661 O O . VAL A 1 84 ? -5.496 19 -7.867 1 95.44 84 VAL A O 1
ATOM 664 N N . ILE A 1 85 ? -5.355 17.594 -6.145 1 91 85 ILE A N 1
ATOM 665 C CA . ILE A 1 85 ? -5.188 18.688 -5.191 1 91 85 ILE A CA 1
ATOM 666 C C . ILE A 1 85 ? -3.828 19.344 -5.402 1 91 85 ILE A C 1
ATOM 668 O O . ILE A 1 85 ? -3.666 20.547 -5.137 1 91 85 ILE A O 1
ATOM 672 N N . GLN A 1 86 ? -2.873 18.625 -5.82 1 84 86 GLN A N 1
ATOM 673 C CA . GLN A 1 86 ? -1.551 19.188 -6.059 1 84 86 GLN A CA 1
ATOM 674 C C . GLN A 1 86 ? -1.596 20.234 -7.168 1 84 86 GLN A C 1
ATOM 676 O O . GLN A 1 86 ? -0.917 21.266 -7.086 1 84 86 GLN A O 1
ATOM 681 N N . LYS A 1 87 ? -2.34 19.938 -8.18 1 87.88 87 LYS A N 1
ATOM 682 C CA . LYS A 1 87 ? -2.486 20.875 -9.297 1 87.88 87 LYS A CA 1
ATOM 683 C C . LYS A 1 87 ? -3.088 22.203 -8.828 1 87.88 87 LYS A C 1
ATOM 685 O O . LYS A 1 87 ? -2.883 23.234 -9.453 1 87.88 87 LYS A O 1
ATOM 690 N N . GLU A 1 88 ? -3.779 22.125 -7.723 1 89.75 88 GLU A N 1
ATOM 691 C CA . GLU A 1 88 ? -4.434 23.312 -7.18 1 89.75 88 GLU A CA 1
ATOM 692 C C . GLU A 1 88 ? -3.605 23.938 -6.062 1 89.75 88 GLU A C 1
ATOM 694 O O . GLU A 1 88 ? -4.074 24.844 -5.371 1 89.75 88 GLU A O 1
ATOM 699 N N . GLY A 1 89 ? -2.41 23.406 -5.848 1 81.88 89 GLY A N 1
ATOM 700 C CA . GLY A 1 89 ? -1.474 23.984 -4.898 1 81.88 89 GLY A CA 1
ATOM 701 C C . GLY A 1 89 ? -1.704 23.516 -3.473 1 81.88 89 GLY A C 1
ATOM 702 O O . GLY A 1 89 ? -1.195 24.125 -2.529 1 81.88 89 GLY A O 1
ATOM 703 N N . TYR A 1 90 ? -2.531 22.516 -3.266 1 84.81 90 TYR A N 1
ATOM 704 C CA . TYR A 1 90 ? -2.814 22.016 -1.926 1 84.81 90 TYR A CA 1
ATOM 705 C C . TYR A 1 90 ? -1.821 20.922 -1.525 1 84.81 90 TYR A C 1
ATOM 707 O O . TYR A 1 90 ? -1.299 20.203 -2.381 1 84.81 90 TYR A O 1
ATOM 715 N N . THR A 1 91 ? -1.639 20.875 -0.176 1 78.31 91 THR A N 1
ATOM 716 C CA . THR A 1 91 ? -0.865 19.797 0.436 1 78.31 91 THR A CA 1
ATOM 717 C C . THR A 1 91 ? -1.764 18.891 1.276 1 78.31 91 THR A C 1
ATOM 719 O O . THR A 1 91 ? -2.748 19.359 1.856 1 78.31 91 THR A O 1
ATOM 722 N N . ALA A 1 92 ? -1.396 17.656 1.342 1 84.31 92 ALA A N 1
ATOM 723 C CA . ALA A 1 92 ? -2.242 16.703 2.062 1 84.31 92 ALA A CA 1
ATOM 724 C C . ALA A 1 92 ? -1.705 16.453 3.467 1 84.31 92 ALA A C 1
ATOM 726 O O . ALA A 1 92 ? -0.498 16.281 3.654 1 84.31 92 ALA A O 1
ATOM 727 N N . LEU A 1 93 ? -2.609 16.516 4.453 1 80.62 93 LEU A N 1
ATOM 728 C CA . LEU A 1 93 ? -2.416 15.961 5.789 1 80.62 93 LEU A CA 1
ATOM 729 C C . LEU A 1 93 ? -3.143 14.633 5.93 1 80.62 93 LEU A C 1
ATOM 731 O O . LEU A 1 93 ? -4.367 14.57 5.82 1 80.62 93 LEU A O 1
ATOM 735 N N . ILE A 1 94 ? -2.373 13.602 6.211 1 82.31 94 ILE A N 1
ATOM 736 C CA . ILE A 1 94 ? -3.012 12.297 6.125 1 82.31 94 ILE A CA 1
ATOM 737 C C . ILE A 1 94 ? -3.008 11.625 7.496 1 82.31 94 ILE A C 1
ATOM 739 O O . ILE A 1 94 ? -1.998 11.648 8.203 1 82.31 94 ILE A O 1
ATOM 743 N N . SER A 1 95 ? -4.133 11.133 7.859 1 80.31 95 SER A N 1
ATOM 744 C CA . SER A 1 95 ? -4.289 10.25 9.008 1 80.31 95 SER A CA 1
ATOM 745 C C . SER A 1 95 ? -4.578 8.82 8.57 1 80.31 95 SER A C 1
ATOM 747 O O . SER A 1 95 ? -5.449 8.586 7.73 1 80.31 95 SER A O 1
ATOM 749 N N . PHE A 1 96 ? -3.785 7.895 9.141 1 76.62 96 PHE A N 1
ATOM 750 C CA . PHE A 1 96 ? -3.891 6.504 8.711 1 76.62 96 PHE A CA 1
ATOM 751 C C . PHE A 1 96 ? -4.418 5.625 9.836 1 76.62 96 PHE A C 1
ATOM 753 O O . PHE A 1 96 ? -4.48 6.051 10.984 1 76.62 96 PHE A O 1
ATOM 760 N N . SER A 1 97 ? -4.75 4.355 9.43 1 72.25 97 SER A N 1
ATOM 761 C CA . SER A 1 97 ? -5 3.191 10.266 1 72.25 97 SER A CA 1
ATOM 762 C C . SER A 1 97 ? -6.137 3.451 11.25 1 72.25 97 SER A C 1
ATOM 764 O O . SER A 1 97 ? -6.016 3.15 12.438 1 72.25 97 SER A O 1
ATOM 766 N N . THR A 1 98 ? -7.133 4.102 10.711 1 75.38 98 THR A N 1
ATOM 767 C CA . THR A 1 98 ? -8.32 4.289 11.539 1 75.38 98 THR A CA 1
ATOM 768 C C . THR A 1 98 ? -9.125 2.996 11.617 1 75.38 98 THR A C 1
ATOM 770 O O . THR A 1 98 ? -9.859 2.775 12.594 1 75.38 98 THR A O 1
ATOM 773 N N . ASN A 1 99 ? -8.914 2.211 10.633 1 75.44 99 ASN A N 1
ATOM 774 C CA . ASN A 1 99 ? -9.742 1.011 10.531 1 75.44 99 ASN A CA 1
ATOM 775 C C . ASN A 1 99 ? -11.227 1.337 10.672 1 75.44 99 ASN A C 1
ATOM 777 O O . ASN A 1 99 ? -11.734 2.234 10 1 75.44 99 ASN A O 1
ATOM 781 N N . SER A 1 100 ? -12.039 0.608 11.383 1 77.38 100 SER A N 1
ATOM 782 C CA . SER A 1 100 ? -13.461 0.892 11.539 1 77.38 100 SER A CA 1
ATOM 783 C C . SER A 1 100 ? -13.734 1.587 12.875 1 77.38 100 SER A C 1
ATOM 785 O O . SER A 1 100 ? -14.883 1.633 13.328 1 77.38 100 SER A O 1
ATOM 787 N N . ASP A 1 101 ? -12.75 2.221 13.43 1 83.25 101 ASP A N 1
ATOM 788 C CA . ASP A 1 101 ? -12.867 2.842 14.742 1 83.25 101 ASP A CA 1
ATOM 789 C C . ASP A 1 101 ? -13.336 4.293 14.625 1 83.25 101 ASP A C 1
ATOM 791 O O . ASP A 1 101 ? -12.539 5.18 14.297 1 83.25 101 ASP A O 1
ATOM 795 N N . VAL A 1 102 ? -14.5 4.547 15.07 1 86.38 102 VAL A N 1
ATOM 796 C CA . VAL A 1 102 ? -15.133 5.852 14.914 1 86.38 102 VAL A CA 1
ATOM 797 C C . VAL A 1 102 ? -14.359 6.898 15.711 1 86.38 102 VAL A C 1
ATOM 799 O O . VAL A 1 102 ? -14.219 8.047 15.281 1 86.38 102 VAL A O 1
ATOM 802 N N . LYS A 1 103 ? -13.883 6.523 16.859 1 85.94 103 LYS A N 1
ATOM 803 C CA . LYS A 1 103 ? -13.141 7.453 17.703 1 85.94 103 LYS A CA 1
ATOM 804 C C . LYS A 1 103 ? -11.867 7.934 17 1 85.94 103 LYS A C 1
ATOM 806 O O . LYS A 1 103 ? -11.477 9.094 17.141 1 85.94 103 LYS A O 1
ATOM 811 N N . LYS A 1 104 ? -11.266 7.062 16.266 1 84.44 104 LYS A N 1
ATOM 812 C CA . LYS A 1 104 ? -10.062 7.441 15.523 1 84.44 104 LYS A CA 1
ATOM 813 C C . LYS A 1 104 ? -10.398 8.438 14.414 1 84.44 104 LYS A C 1
ATOM 815 O O . LYS A 1 104 ? -9.617 9.352 14.148 1 84.44 104 LYS A O 1
ATOM 820 N N . TYR A 1 105 ? -11.516 8.25 13.828 1 89.75 105 TYR A N 1
ATOM 821 C CA . TYR A 1 105 ? -11.977 9.195 12.812 1 89.75 105 TYR A CA 1
ATOM 822 C C . TYR A 1 105 ? -12.203 10.578 13.422 1 89.75 105 TYR A C 1
ATOM 824 O O . TYR A 1 105 ? -11.742 11.586 12.883 1 89.75 105 TYR A O 1
ATOM 832 N N . GLN A 1 106 ? -12.859 10.594 14.523 1 87.81 106 GLN A N 1
ATOM 833 C CA . GLN A 1 106 ? -13.141 11.852 15.203 1 87.81 106 GLN A CA 1
ATOM 834 C C . GLN A 1 106 ? -11.852 12.57 15.594 1 87.81 106 GLN A C 1
ATOM 836 O O . GLN A 1 106 ? -11.719 13.773 15.375 1 87.81 106 GLN A O 1
ATOM 841 N N . ASN A 1 107 ? -10.992 11.781 16.141 1 83.75 107 ASN A N 1
ATOM 842 C CA . ASN A 1 107 ? -9.719 12.352 16.547 1 83.75 107 ASN A CA 1
ATOM 843 C C . ASN A 1 107 ? -8.953 12.93 15.367 1 83.75 107 ASN A C 1
ATOM 845 O O . ASN A 1 107 ? -8.336 13.992 15.477 1 83.75 107 ASN A O 1
ATOM 849 N N . ALA A 1 108 ? -8.977 12.258 14.281 1 85.81 108 ALA A N 1
ATOM 850 C CA . ALA A 1 108 ? -8.297 12.742 13.078 1 85.81 108 ALA A CA 1
ATOM 851 C C . ALA A 1 108 ? -8.906 14.062 12.602 1 85.81 108 ALA A C 1
ATOM 853 O O . ALA A 1 108 ? -8.18 15 12.266 1 85.81 108 ALA A O 1
ATOM 854 N N . ILE A 1 109 ? -10.164 14.125 12.617 1 89.44 109 ILE A N 1
ATOM 855 C CA . ILE A 1 109 ? -10.867 15.32 12.156 1 89.44 109 ILE A CA 1
ATOM 856 C C . ILE A 1 109 ? -10.547 16.5 13.07 1 89.44 109 ILE A C 1
ATOM 858 O O . ILE A 1 109 ? -10.242 17.594 12.594 1 89.44 109 ILE A O 1
ATOM 862 N N . ILE A 1 110 ? -10.609 16.25 14.328 1 84.12 110 ILE A N 1
ATOM 863 C CA . ILE A 1 110 ? -10.289 17.297 15.305 1 84.12 110 ILE A CA 1
ATOM 864 C C . ILE A 1 110 ? -8.867 17.797 15.07 1 84.12 110 ILE A C 1
ATOM 866 O O . ILE A 1 110 ? -8.617 19 15.062 1 84.12 110 ILE A O 1
ATOM 870 N N . ASN A 1 111 ? -8.016 16.844 14.859 1 79.31 111 ASN A N 1
ATOM 871 C CA . ASN A 1 111 ? -6.625 17.203 14.586 1 79.31 111 ASN A CA 1
ATOM 872 C C . ASN A 1 111 ? -6.496 18.047 13.32 1 79.31 111 ASN A C 1
ATOM 874 O O . ASN A 1 111 ? -5.742 19.031 13.297 1 79.31 111 ASN A O 1
ATOM 878 N N . PHE A 1 112 ? -7.152 17.656 12.289 1 85.56 112 PHE A N 1
ATOM 879 C CA . PHE A 1 112 ? -7.129 18.406 11.039 1 85.56 112 PHE A CA 1
ATOM 880 C C . PHE A 1 112 ? -7.648 19.828 11.242 1 85.56 112 PHE A C 1
ATOM 882 O O . PHE A 1 112 ? -7.055 20.781 10.75 1 85.56 112 PHE A O 1
ATOM 889 N N . GLU A 1 113 ? -8.695 19.953 11.969 1 84.5 113 GLU A N 1
ATOM 890 C CA . GLU A 1 113 ? -9.281 21.266 12.227 1 84.5 113 GLU A CA 1
ATOM 891 C C . GLU A 1 113 ? -8.336 22.125 13.047 1 84.5 113 GLU A C 1
ATOM 893 O O . GLU A 1 113 ? -8.211 23.328 12.797 1 84.5 113 GLU A O 1
ATOM 898 N N . ASN A 1 114 ? -7.723 21.484 13.969 1 76.75 114 ASN A N 1
ATOM 899 C CA . ASN A 1 114 ? -6.75 22.188 14.789 1 76.75 114 ASN A CA 1
ATOM 900 C C . ASN A 1 114 ? -5.582 22.703 13.945 1 76.75 114 ASN A C 1
ATOM 902 O O . ASN A 1 114 ? -4.879 23.641 14.359 1 76.75 114 ASN A O 1
ATOM 906 N N . ASN A 1 115 ? -5.41 22.109 12.828 1 76.31 115 ASN A N 1
ATOM 907 C CA . ASN A 1 115 ? -4.336 22.531 11.93 1 76.31 115 ASN A CA 1
ATOM 908 C C . ASN A 1 115 ? -4.871 23.375 10.781 1 76.31 115 ASN A C 1
ATOM 910 O O . ASN A 1 115 ? -4.18 23.594 9.781 1 76.31 115 ASN A O 1
ATOM 914 N N . ASN A 1 116 ? -6.07 23.734 10.859 1 81.38 116 ASN A N 1
ATOM 915 C CA . ASN A 1 116 ? -6.727 24.688 9.969 1 81.38 116 ASN A CA 1
ATOM 916 C C . ASN A 1 116 ? -6.746 24.188 8.531 1 81.38 116 ASN A C 1
ATOM 918 O O . ASN A 1 116 ? -6.438 24.938 7.602 1 81.38 116 ASN A O 1
ATOM 922 N N . VAL A 1 117 ? -7.043 22.906 8.359 1 87.88 117 VAL A N 1
ATOM 923 C CA . VAL A 1 117 ? -7.164 22.406 6.992 1 87.88 117 VAL A CA 1
ATOM 924 C C . VAL A 1 117 ? -8.359 23.078 6.305 1 87.88 117 VAL A C 1
ATOM 926 O O . VAL A 1 117 ? -9.344 23.422 6.957 1 87.88 117 VAL A O 1
ATOM 929 N N . ASP A 1 118 ? -8.195 23.203 4.996 1 91.56 118 ASP A N 1
ATOM 930 C CA . ASP A 1 118 ? -9.258 23.844 4.23 1 91.56 118 ASP A CA 1
ATOM 931 C C . ASP A 1 118 ? -10.398 22.875 3.945 1 91.56 118 ASP A C 1
ATOM 933 O O . ASP A 1 118 ? -11.531 23.297 3.709 1 91.56 118 ASP A O 1
ATOM 937 N N . GLY A 1 119 ? -10.172 21.625 3.939 1 95.5 119 GLY A N 1
ATOM 938 C CA . GLY A 1 119 ? -11.141 20.594 3.652 1 95.5 119 GLY A CA 1
ATOM 939 C C . GLY A 1 119 ? -10.664 19.203 4.051 1 95.5 119 GLY A C 1
ATOM 940 O O . GLY A 1 119 ? -9.477 19 4.312 1 95.5 119 GLY A O 1
ATOM 941 N N . ILE A 1 120 ? -11.656 18.281 4.141 1 95.81 120 ILE A N 1
ATOM 942 C CA . ILE A 1 120 ? -11.344 16.922 4.574 1 95.81 120 ILE A CA 1
ATOM 943 C C . ILE A 1 120 ? -11.961 15.922 3.6 1 95.81 120 ILE A C 1
ATOM 945 O O . ILE A 1 120 ? -13.109 16.078 3.186 1 95.81 120 ILE A O 1
ATOM 949 N N . ILE A 1 121 ? -11.133 14.977 3.154 1 97.19 121 ILE A N 1
ATOM 950 C CA . ILE A 1 121 ? -11.586 13.805 2.416 1 97.19 121 ILE A CA 1
ATOM 951 C C . ILE A 1 121 ? -11.375 12.547 3.258 1 97.19 121 ILE A C 1
ATOM 953 O O . ILE A 1 121 ? -10.25 12.242 3.654 1 97.19 121 ILE A O 1
ATOM 957 N N . THR A 1 122 ? -12.492 11.82 3.551 1 95.94 122 THR A N 1
ATOM 958 C CA . THR A 1 122 ? -12.375 10.688 4.461 1 95.94 122 THR A CA 1
ATOM 959 C C . THR A 1 122 ? -13.156 9.492 3.936 1 95.94 122 THR A C 1
ATOM 961 O O . THR A 1 122 ? -14.133 9.648 3.205 1 95.94 122 THR A O 1
ATOM 964 N N . SER A 1 123 ? -12.539 8.305 4.281 1 95.19 123 SER A N 1
ATOM 965 C CA . SER A 1 123 ? -13.398 7.145 4.094 1 95.19 123 SER A CA 1
ATOM 966 C C . SER A 1 123 ? -14.68 7.266 4.914 1 95.19 123 SER A C 1
ATOM 968 O O . SER A 1 123 ? -14.695 7.906 5.965 1 95.19 123 SER A O 1
ATOM 970 N N . ALA A 1 124 ? -15.703 6.703 4.43 1 93.31 124 ALA A N 1
ATOM 971 C CA . ALA A 1 124 ? -17 6.836 5.082 1 93.31 124 ALA A CA 1
ATOM 972 C C . ALA A 1 124 ? -16.969 6.258 6.496 1 93.31 124 ALA A C 1
ATOM 974 O O . ALA A 1 124 ? -16.344 5.219 6.734 1 93.31 124 ALA A O 1
ATOM 975 N N . PHE A 1 125 ? -17.516 6.965 7.367 1 89.25 125 PHE A N 1
ATOM 976 C CA . PHE A 1 125 ? -17.688 6.555 8.758 1 89.25 125 PHE A CA 1
ATOM 977 C C . PHE A 1 125 ? -19 7.109 9.32 1 89.25 125 PHE A C 1
ATOM 979 O O . PHE A 1 125 ? -19.656 7.941 8.68 1 89.25 125 PHE A O 1
ATOM 986 N N . THR A 1 126 ? -19.406 6.555 10.383 1 87 126 THR A N 1
ATOM 987 C CA . THR A 1 126 ? -20.609 7.051 11.023 1 87 126 THR A CA 1
ATOM 988 C C . THR A 1 126 ? -20.328 8.305 11.844 1 87 126 THR A C 1
ATOM 990 O O . THR A 1 126 ? -19.562 8.25 12.812 1 87 126 THR A O 1
ATOM 993 N N . ILE A 1 127 ? -20.938 9.367 11.453 1 85.81 127 ILE A N 1
ATOM 994 C CA . ILE A 1 127 ? -20.766 10.609 12.203 1 85.81 127 ILE A CA 1
ATOM 995 C C . ILE A 1 127 ? -21.672 10.594 13.438 1 85.81 127 ILE A C 1
ATOM 997 O O . ILE A 1 127 ? -22.891 10.461 13.328 1 85.81 127 ILE A O 1
ATOM 1001 N N . PRO A 1 128 ? -20.984 10.797 14.508 1 85.56 128 PRO A N 1
ATOM 1002 C CA . PRO A 1 128 ? -21.828 10.891 15.695 1 85.56 128 PRO A CA 1
ATOM 1003 C C . PRO A 1 128 ? -22.734 12.117 15.688 1 85.56 128 PRO A C 1
ATOM 1005 O O . PRO A 1 128 ? -22.359 13.164 15.148 1 85.56 128 PRO A O 1
ATOM 1008 N N . PRO A 1 129 ? -23.938 12.039 16.234 1 80.94 129 PRO A N 1
ATOM 1009 C CA . PRO A 1 129 ? -24.906 13.141 16.219 1 80.94 129 PRO A CA 1
ATOM 1010 C C . PRO A 1 129 ? -24.344 14.438 16.781 1 80.94 129 PRO A C 1
ATOM 1012 O O . PRO A 1 129 ? -24.672 15.523 16.312 1 80.94 129 PRO A O 1
ATOM 1015 N N . ASN A 1 130 ? -23.516 14.422 17.703 1 78.94 130 ASN A N 1
ATOM 1016 C CA . ASN A 1 130 ? -23.016 15.617 18.375 1 78.94 130 ASN A CA 1
ATOM 1017 C C . ASN A 1 130 ? -21.688 16.094 17.781 1 78.94 130 ASN A C 1
ATOM 1019 O O . ASN A 1 130 ? -21.047 16.984 18.344 1 78.94 130 ASN A O 1
ATOM 1023 N N . PHE A 1 131 ? -21.469 15.492 16.688 1 77.19 131 PHE A N 1
ATOM 1024 C CA . PHE A 1 131 ? -20.188 15.875 16.125 1 77.19 131 PHE A CA 1
ATOM 1025 C C . PHE A 1 131 ? -20.328 17.094 15.211 1 77.19 131 PHE A C 1
ATOM 1027 O O . PHE A 1 131 ? -21.094 17.062 14.25 1 77.19 131 PHE A O 1
ATOM 1034 N N . HIS A 1 132 ? -19.766 18.219 15.586 1 78.19 132 HIS A N 1
ATOM 1035 C CA . HIS A 1 132 ? -19.812 19.469 14.828 1 78.19 132 HIS A CA 1
ATOM 1036 C C . HIS A 1 132 ? -18.625 19.578 13.883 1 78.19 132 HIS A C 1
ATOM 1038 O O . HIS A 1 132 ? -17.469 19.547 14.328 1 78.19 132 HIS A O 1
ATOM 1044 N N . LEU A 1 133 ? -18.891 19.609 12.617 1 80.06 133 LEU A N 1
ATOM 1045 C CA . LEU A 1 133 ? -17.875 19.766 11.586 1 80.06 133 LEU A CA 1
ATOM 1046 C C . LEU A 1 133 ? -17.906 21.156 10.984 1 80.06 133 LEU A C 1
ATOM 1048 O O . LEU A 1 133 ? -18.953 21.609 10.508 1 80.06 133 LEU A O 1
ATOM 1052 N N . ASN A 1 134 ? -16.766 21.875 11.086 1 81.56 134 ASN A N 1
ATOM 1053 C CA . ASN A 1 134 ? -16.688 23.234 10.562 1 81.56 134 ASN A CA 1
ATOM 1054 C C . ASN A 1 134 ? -15.977 23.281 9.219 1 81.56 134 ASN A C 1
ATOM 1056 O O . ASN A 1 134 ? -15.969 24.312 8.547 1 81.56 134 ASN A O 1
ATOM 1060 N N . THR A 1 135 ? -15.391 22.234 8.875 1 91.44 135 THR A N 1
ATOM 1061 C CA . THR A 1 135 ? -14.586 22.141 7.664 1 91.44 135 THR A CA 1
ATOM 1062 C C . THR A 1 135 ? -15.312 21.344 6.59 1 91.44 135 THR A C 1
ATOM 1064 O O . THR A 1 135 ? -15.938 20.312 6.887 1 91.44 135 THR A O 1
ATOM 1067 N N . PRO A 1 136 ? -15.359 21.844 5.336 1 94.75 136 PRO A N 1
ATOM 1068 C CA . PRO A 1 136 ? -15.961 21.047 4.266 1 94.75 136 PRO A CA 1
ATOM 1069 C C . PRO A 1 136 ? -15.469 19.609 4.266 1 94.75 136 PRO A C 1
ATOM 1071 O O . PRO A 1 136 ? -14.273 19.359 4.449 1 94.75 136 PRO A O 1
ATOM 1074 N N . LEU A 1 137 ? -16.438 18.625 4.055 1 95.5 137 LEU A N 1
ATOM 1075 C CA . LEU A 1 137 ? -16.109 17.203 4.184 1 95.5 137 LEU A CA 1
ATOM 1076 C C . LEU A 1 137 ? -16.719 16.406 3.039 1 95.5 137 LEU A C 1
ATOM 1078 O O . LEU A 1 137 ? -17.875 16.609 2.678 1 95.5 137 LEU A O 1
ATOM 1082 N N . VAL A 1 138 ? -15.898 15.555 2.439 1 97.06 138 VAL A N 1
ATOM 1083 C CA . VAL A 1 138 ? -16.344 14.586 1.443 1 97.06 138 VAL A CA 1
ATOM 1084 C C . VAL A 1 138 ? -15.992 13.172 1.911 1 97.06 138 VAL A C 1
ATOM 1086 O O . VAL A 1 138 ? -14.883 12.922 2.385 1 97.06 138 VAL A O 1
ATOM 1089 N N . MET A 1 139 ? -16.953 12.25 1.835 1 96.5 139 MET A N 1
ATOM 1090 C CA . MET A 1 139 ? -16.719 10.859 2.199 1 96.5 139 MET A CA 1
ATOM 1091 C C . MET A 1 139 ? -16.609 9.984 0.956 1 96.5 139 MET A C 1
ATOM 1093 O O . MET A 1 139 ? -17.438 10.07 0.051 1 96.5 139 MET A O 1
ATOM 1097 N N . TYR A 1 140 ? -15.492 9.258 0.879 1 97.12 140 TYR A N 1
ATOM 1098 C CA . TYR A 1 140 ? -15.352 8.266 -0.184 1 97.12 140 TYR A CA 1
ATOM 1099 C C . TYR A 1 140 ? -15.602 6.859 0.345 1 97.12 140 TYR A C 1
ATOM 1101 O O . TYR A 1 140 ? -15.688 6.648 1.558 1 97.12 140 TYR A O 1
ATOM 1109 N N . ASP A 1 141 ? -15.711 5.832 -0.646 1 94.62 141 ASP A N 1
ATOM 1110 C CA . ASP A 1 141 ? -16.016 4.453 -0.276 1 94.62 141 ASP A CA 1
ATOM 1111 C C . ASP A 1 141 ? -17.266 4.383 0.593 1 94.62 141 ASP A C 1
ATOM 1113 O O . ASP A 1 141 ? -17.25 3.775 1.666 1 94.62 141 ASP A O 1
ATOM 1117 N N . SER A 1 142 ? -18.281 5.09 0.156 1 93.81 142 SER A N 1
ATOM 1118 C CA . SER A 1 142 ? -19.516 5.234 0.909 1 93.81 142 SER A CA 1
ATOM 1119 C C . SER A 1 142 ? -20.656 4.453 0.254 1 93.81 142 SER A C 1
ATOM 1121 O O . SER A 1 142 ? -20.562 4.086 -0.919 1 93.81 142 SER A O 1
ATOM 1123 N N . ALA A 1 143 ? -21.625 4.191 1.089 1 93.88 143 ALA A N 1
ATOM 1124 C CA . ALA A 1 143 ? -22.922 3.74 0.561 1 93.88 143 ALA A CA 1
ATOM 1125 C C . ALA A 1 143 ? -23.703 4.906 -0.024 1 93.88 143 ALA A C 1
ATOM 1127 O O . ALA A 1 143 ? -23.312 6.066 0.124 1 93.88 143 ALA A O 1
ATOM 1128 N N . ASN A 1 144 ? -24.719 4.504 -0.75 1 94.19 144 ASN A N 1
ATOM 1129 C CA . ASN A 1 144 ? -25.562 5.516 -1.368 1 94.19 144 ASN A CA 1
ATOM 1130 C C . ASN A 1 144 ? -26.609 6.051 -0.389 1 94.19 144 ASN A C 1
ATOM 1132 O O . ASN A 1 144 ? -27.797 5.773 -0.534 1 94.19 144 ASN A O 1
ATOM 1136 N N . ILE A 1 145 ? -26.125 6.902 0.507 1 92 145 ILE A N 1
ATOM 1137 C CA . ILE A 1 145 ? -26.969 7.477 1.558 1 92 145 ILE A CA 1
ATOM 1138 C C . ILE A 1 145 ? -27.312 8.922 1.212 1 92 145 ILE A C 1
ATOM 1140 O O . ILE A 1 145 ? -26.438 9.695 0.802 1 92 145 ILE A O 1
ATOM 1144 N N . ASN A 1 146 ? -28.547 9.211 1.328 1 90.38 146 ASN A N 1
ATOM 1145 C CA . ASN A 1 146 ? -28.984 10.578 1.077 1 90.38 146 ASN A CA 1
ATOM 1146 C C . ASN A 1 146 ? -29 11.398 2.359 1 90.38 146 ASN A C 1
ATOM 1148 O O . ASN A 1 146 ? -29.938 11.297 3.158 1 90.38 146 ASN A O 1
ATOM 1152 N N . ASP A 1 147 ? -27.984 12.164 2.578 1 89 147 ASP A N 1
ATOM 1153 C CA . ASP A 1 147 ? -27.891 13.117 3.682 1 89 147 ASP A CA 1
ATOM 1154 C C . ASP A 1 147 ? -27.156 14.391 3.242 1 89 147 ASP A C 1
ATOM 1156 O O . ASP A 1 147 ? -27.094 14.695 2.049 1 89 147 ASP A O 1
ATOM 1160 N N . ASP A 1 148 ? -26.75 15.203 4.145 1 88.44 148 ASP A N 1
ATOM 1161 C CA . ASP A 1 148 ? -26.156 16.5 3.801 1 88.44 148 ASP A CA 1
ATOM 1162 C C . ASP A 1 148 ? -24.641 16.391 3.662 1 88.44 148 ASP A C 1
ATOM 1164 O O . ASP A 1 148 ? -23.938 17.391 3.695 1 88.44 148 ASP A O 1
ATOM 1168 N N . ILE A 1 149 ? -24.234 15.133 3.492 1 91.94 149 ILE A N 1
ATOM 1169 C CA . ILE A 1 149 ? -22.797 14.898 3.32 1 91.94 149 ILE A CA 1
ATOM 1170 C C . ILE A 1 149 ? -22.516 14.5 1.874 1 91.94 149 ILE A C 1
ATOM 1172 O O . ILE A 1 149 ? -23.219 13.68 1.296 1 91.94 149 ILE A O 1
ATOM 1176 N N . VAL A 1 150 ? -21.547 15.141 1.28 1 94.62 150 VAL A N 1
ATOM 1177 C CA . VAL A 1 150 ? -21.125 14.742 -0.058 1 94.62 150 VAL A CA 1
ATOM 1178 C C . VAL A 1 150 ? -20.469 13.367 -0.006 1 94.62 150 VAL A C 1
ATOM 1180 O O . VAL A 1 150 ? -19.5 13.156 0.721 1 94.62 150 VAL A O 1
ATOM 1183 N N . ARG A 1 151 ? -21 12.445 -0.776 1 96.69 151 ARG A N 1
ATOM 1184 C CA . ARG A 1 151 ? -20.516 11.062 -0.75 1 96.69 151 ARG A CA 1
ATOM 1185 C C . ARG A 1 151 ? -20.109 10.602 -2.145 1 96.69 151 ARG A C 1
ATOM 1187 O O . ARG A 1 151 ? -20.828 10.852 -3.119 1 96.69 151 ARG A O 1
ATOM 1194 N N . ILE A 1 152 ? -18.938 10.023 -2.234 1 98.12 152 ILE A N 1
ATOM 1195 C CA . ILE A 1 152 ? -18.5 9.289 -3.416 1 98.12 152 ILE A CA 1
ATOM 1196 C C . ILE A 1 152 ? -18.797 7.801 -3.234 1 98.12 152 ILE A C 1
ATOM 1198 O O . ILE A 1 152 ? -18.172 7.133 -2.41 1 98.12 152 ILE A O 1
ATOM 1202 N N . VAL A 1 153 ? -19.719 7.309 -3.971 1 96.69 153 VAL A N 1
ATOM 1203 C CA . VAL A 1 153 ? -20.281 5.969 -3.809 1 96.69 153 VAL A CA 1
ATOM 1204 C C . VAL A 1 153 ? -19.797 5.066 -4.941 1 96.69 153 VAL A C 1
ATOM 1206 O O . VAL A 1 153 ? -19.891 5.43 -6.117 1 96.69 153 VAL A O 1
ATOM 1209 N N . SER A 1 154 ? -19.125 3.953 -4.582 1 95.81 154 SER A N 1
ATOM 1210 C CA . SER A 1 154 ? -19 2.908 -5.594 1 95.81 154 SER A CA 1
ATOM 1211 C C . SER A 1 154 ? -20.344 2.283 -5.918 1 95.81 154 SER A C 1
ATOM 1213 O O . SER A 1 154 ? -21.172 2.102 -5.027 1 95.81 154 SER A O 1
ATOM 1215 N N . ASN A 1 155 ? -20.625 1.971 -7.148 1 97.25 155 ASN A N 1
ATOM 1216 C CA . ASN A 1 155 ? -21.859 1.293 -7.508 1 97.25 155 ASN A CA 1
ATOM 1217 C C . ASN A 1 155 ? -21.906 -0.126 -6.945 1 97.25 155 ASN A C 1
ATOM 1219 O O . ASN A 1 155 ? -21.734 -1.097 -7.688 1 97.25 155 ASN A O 1
ATOM 1223 N N . ASN A 1 156 ? -22.188 -0.144 -5.699 1 96.94 156 ASN A N 1
ATOM 1224 C CA . ASN A 1 156 ? -22.172 -1.407 -4.969 1 96.94 156 ASN A CA 1
ATOM 1225 C C . ASN A 1 156 ? -23.234 -2.367 -5.484 1 96.94 156 ASN A C 1
ATOM 1227 O O . ASN A 1 156 ? -23.047 -3.582 -5.48 1 96.94 156 ASN A O 1
ATOM 1231 N N . THR A 1 157 ? -24.328 -1.81 -5.855 1 97.25 157 THR A N 1
ATOM 1232 C CA . THR A 1 157 ? -25.391 -2.635 -6.422 1 97.25 157 THR A CA 1
ATOM 1233 C C . THR A 1 157 ? -24.906 -3.334 -7.691 1 97.25 157 THR A C 1
ATOM 1235 O O . THR A 1 157 ? -25.047 -4.551 -7.824 1 97.25 157 THR A O 1
ATOM 1238 N N . LYS A 1 158 ? -24.328 -2.592 -8.562 1 98.19 158 LYS A N 1
ATOM 1239 C CA . LYS A 1 158 ? -23.781 -3.197 -9.773 1 98.19 158 LYS A CA 1
ATOM 1240 C C . LYS A 1 158 ? -22.672 -4.18 -9.43 1 98.19 158 LYS A C 1
ATOM 1242 O O . LYS A 1 158 ? -22.562 -5.242 -10.047 1 98.19 158 LYS A O 1
ATOM 1247 N N . GLY A 1 159 ? -21.828 -3.766 -8.484 1 98.44 159 GLY A N 1
ATOM 1248 C CA . GLY A 1 159 ? -20.75 -4.645 -8.062 1 98.44 159 GLY A CA 1
ATOM 1249 C C . GLY A 1 159 ? -21.234 -6.008 -7.605 1 98.44 159 GLY A C 1
ATOM 1250 O O . GLY A 1 159 ? -20.656 -7.031 -7.961 1 98.44 159 GLY A O 1
ATOM 1251 N N . GLY A 1 160 ? -22.281 -5.996 -6.773 1 98.5 160 GLY A N 1
ATOM 1252 C CA . GLY A 1 160 ? -22.875 -7.25 -6.332 1 98.5 160 GLY A CA 1
ATOM 1253 C C . GLY A 1 160 ? -23.438 -8.078 -7.469 1 98.5 160 GLY A C 1
ATOM 1254 O O . GLY A 1 160 ? -23.156 -9.273 -7.566 1 98.5 160 GLY A O 1
ATOM 1255 N N . LYS A 1 161 ? -24.219 -7.434 -8.344 1 98.5 161 LYS A N 1
ATOM 1256 C CA . LYS A 1 161 ? -24.812 -8.109 -9.492 1 98.5 161 LYS A CA 1
ATOM 1257 C C . LYS A 1 161 ? -23.734 -8.734 -10.383 1 98.5 161 LYS A C 1
ATOM 1259 O O . LYS A 1 161 ? -23.844 -9.906 -10.758 1 98.5 161 LYS A O 1
ATOM 1264 N N . GLU A 1 162 ? -22.719 -7.977 -10.688 1 98.56 162 GLU A N 1
ATOM 1265 C CA . GLU A 1 162 ? -21.656 -8.422 -11.594 1 98.56 162 GLU A CA 1
ATOM 1266 C C . GLU A 1 162 ? -20.844 -9.547 -10.977 1 98.56 162 GLU A C 1
ATOM 1268 O O . GLU A 1 162 ? -20.344 -10.422 -11.688 1 98.56 162 GLU A O 1
ATOM 1273 N N . SER A 1 163 ? -20.703 -9.523 -9.617 1 98.75 163 SER A N 1
ATOM 1274 C CA . SER A 1 163 ? -19.984 -10.609 -8.945 1 98.75 163 SER A CA 1
ATOM 1275 C C . SER A 1 163 ? -20.641 -11.961 -9.234 1 98.75 163 SER A C 1
ATOM 1277 O O . SER A 1 163 ? -19.953 -12.953 -9.461 1 98.75 163 SER A O 1
ATOM 1279 N N . ILE A 1 164 ? -21.953 -12 -9.227 1 98.56 164 ILE A N 1
ATOM 1280 C CA . ILE A 1 164 ? -22.703 -13.219 -9.539 1 98.56 164 ILE A CA 1
ATOM 1281 C C . ILE A 1 164 ? -22.578 -13.539 -11.023 1 98.56 164 ILE A C 1
ATOM 1283 O O . ILE A 1 164 ? -22.375 -14.695 -11.398 1 98.56 164 ILE A O 1
ATOM 1287 N N . LYS A 1 165 ? -22.594 -12.531 -11.844 1 98.19 165 LYS A N 1
ATOM 1288 C CA . LYS A 1 165 ? -22.609 -12.719 -13.289 1 98.19 165 LYS A CA 1
ATOM 1289 C C . LYS A 1 165 ? -21.25 -13.227 -13.789 1 98.19 165 LYS A C 1
ATOM 1291 O O . LYS A 1 165 ? -21.156 -13.758 -14.891 1 98.19 165 LYS A O 1
ATOM 1296 N N . LEU A 1 166 ? -20.234 -13.016 -13.047 1 98.44 166 LEU A N 1
ATOM 1297 C CA . LEU A 1 166 ? -18.906 -13.523 -13.406 1 98.44 166 LEU A CA 1
ATOM 1298 C C . LEU A 1 166 ? -18.875 -15.047 -13.328 1 98.44 166 LEU A C 1
ATOM 1300 O O . LEU A 1 166 ? -17.984 -15.688 -13.883 1 98.44 166 LEU A O 1
ATOM 1304 N N . LEU A 1 167 ? -19.812 -15.578 -12.594 1 97.62 167 LEU A N 1
ATOM 1305 C CA . LEU A 1 167 ? -19.875 -17.031 -12.438 1 97.62 167 LEU A CA 1
ATOM 1306 C C . LEU A 1 167 ? -20.516 -17.672 -13.664 1 97.62 167 LEU A C 1
ATOM 1308 O O . LEU A 1 167 ? -21.312 -17.031 -14.359 1 97.62 167 LEU A O 1
ATOM 1312 N N . SER A 1 168 ? -20.141 -18.922 -13.914 1 93.31 168 SER A N 1
ATOM 1313 C CA . SER A 1 168 ? -20.781 -19.688 -14.977 1 93.31 168 SER A CA 1
ATOM 1314 C C . SER A 1 168 ? -22.281 -19.859 -14.703 1 93.31 168 SER A C 1
ATOM 1316 O O . SER A 1 168 ? -22.688 -19.984 -13.547 1 93.31 168 SER A O 1
ATOM 1318 N N . LYS A 1 169 ? -22.969 -20 -15.773 1 86.5 169 LYS A N 1
ATOM 1319 C CA . LYS A 1 169 ? -24.422 -20.172 -15.656 1 86.5 169 LYS A CA 1
ATOM 1320 C C . LYS A 1 169 ? -24.766 -21.578 -15.164 1 86.5 169 LYS A C 1
ATOM 1322 O O . LYS A 1 169 ? -25.906 -21.844 -14.766 1 86.5 169 LYS A O 1
ATOM 1327 N N . LYS A 1 170 ? -23.844 -22.406 -15.078 1 91.44 170 LYS A N 1
ATOM 1328 C CA . LYS A 1 170 ? -24.109 -23.781 -14.695 1 91.44 170 LYS A CA 1
ATOM 1329 C C . LYS A 1 170 ? -24 -23.969 -13.188 1 91.44 170 LYS A C 1
ATOM 1331 O O . LYS A 1 170 ? -24.312 -25.047 -12.664 1 91.44 170 LYS A O 1
ATOM 1336 N N . ILE A 1 171 ? -23.609 -22.938 -12.5 1 92.94 171 ILE A N 1
ATOM 1337 C CA . ILE A 1 171 ? -23.453 -23.047 -11.055 1 92.94 171 ILE A CA 1
ATOM 1338 C C . ILE A 1 171 ? -24.828 -23.203 -10.391 1 92.94 171 ILE A C 1
ATOM 1340 O O . ILE A 1 171 ? -25.797 -22.562 -10.805 1 92.94 171 ILE A O 1
ATOM 1344 N N . GLU A 1 172 ? -24.859 -24.016 -9.398 1 96.19 172 GLU A N 1
ATOM 1345 C CA . GLU A 1 172 ? -26.125 -24.281 -8.711 1 96.19 172 GLU A CA 1
ATOM 1346 C C . GLU A 1 172 ? -26.156 -23.609 -7.34 1 96.19 172 GLU A C 1
ATOM 1348 O O . GLU A 1 172 ? -27.219 -23.234 -6.848 1 96.19 172 GLU A O 1
ATOM 1353 N N . LYS A 1 173 ? -25.016 -23.656 -6.688 1 98.06 173 LYS A N 1
ATOM 1354 C CA . LYS A 1 173 ? -24.938 -23.109 -5.332 1 98.06 173 LYS A CA 1
ATOM 1355 C C . LYS A 1 173 ? -23.641 -22.344 -5.113 1 98.06 173 LYS A C 1
ATOM 1357 O O . LYS A 1 173 ? -22.562 -22.828 -5.445 1 98.06 173 LYS A O 1
ATOM 1362 N N . VAL A 1 174 ? -23.766 -21.141 -4.562 1 98.31 174 VAL A N 1
ATOM 1363 C CA . VAL A 1 174 ? -22.609 -20.297 -4.348 1 98.31 174 VAL A CA 1
ATOM 1364 C C . VAL A 1 174 ? -22.5 -19.938 -2.867 1 98.31 174 VAL A C 1
ATOM 1366 O O . VAL A 1 174 ? -23.5 -19.656 -2.209 1 98.31 174 VAL A O 1
ATOM 1369 N N . LEU A 1 175 ? -21.234 -20.062 -2.316 1 98.69 175 LEU A N 1
ATOM 1370 C CA . LEU A 1 175 ? -20.922 -19.5 -1.008 1 98.69 175 LEU A CA 1
ATOM 1371 C C . LEU A 1 175 ? -20.516 -18.031 -1.129 1 98.69 175 LEU A C 1
ATOM 1373 O O . LEU A 1 175 ? -19.594 -17.703 -1.882 1 98.69 175 LEU A O 1
ATOM 1377 N N . ILE A 1 176 ? -21.203 -17.172 -0.432 1 98.69 176 ILE A N 1
ATOM 1378 C CA . ILE A 1 176 ? -20.891 -15.75 -0.413 1 98.69 176 ILE A CA 1
ATOM 1379 C C . ILE A 1 176 ? -20.344 -15.352 0.959 1 98.69 176 ILE A C 1
ATOM 1381 O O . ILE A 1 176 ? -21.078 -15.359 1.948 1 98.69 176 ILE A O 1
ATOM 1385 N N . GLN A 1 177 ? -19.047 -15.023 0.962 1 98.62 177 GLN A N 1
ATOM 1386 C CA . GLN A 1 177 ? -18.453 -14.5 2.18 1 98.62 177 GLN A CA 1
ATOM 1387 C C . GLN A 1 177 ? -18.672 -12.992 2.299 1 98.62 177 GLN A C 1
ATOM 1389 O O . GLN A 1 177 ? -18.625 -12.273 1.301 1 98.62 177 GLN A O 1
ATOM 1394 N N . HIS A 1 178 ? -18.922 -12.562 3.516 1 98 178 HIS A N 1
ATOM 1395 C CA . HIS A 1 178 ? -19.125 -11.133 3.707 1 98 178 HIS A CA 1
ATOM 1396 C C . HIS A 1 178 ? -18.641 -10.68 5.078 1 98 178 HIS A C 1
ATOM 1398 O O . HIS A 1 178 ? -18.484 -11.5 5.988 1 98 178 HIS A O 1
ATOM 1404 N N . TRP A 1 179 ? -18.297 -9.438 5.191 1 95.19 179 TRP A N 1
ATOM 1405 C CA . TRP A 1 179 ? -18.094 -8.789 6.477 1 95.19 179 TRP A CA 1
ATOM 1406 C C . TRP A 1 179 ? -19.422 -8.383 7.105 1 95.19 179 TRP A C 1
ATOM 1408 O O . TRP A 1 179 ? -20.484 -8.664 6.551 1 95.19 179 TRP A O 1
ATOM 1418 N N . PRO A 1 180 ? -19.375 -7.77 8.32 1 94.56 180 PRO A N 1
ATOM 1419 C CA . PRO A 1 180 ? -20.641 -7.477 9.008 1 94.56 180 PRO A CA 1
ATOM 1420 C C . PRO A 1 180 ? -21.609 -6.66 8.156 1 94.56 180 PRO A C 1
ATOM 1422 O O . PRO A 1 180 ? -21.203 -5.664 7.547 1 94.56 180 PRO A O 1
ATOM 1425 N N . LEU A 1 181 ? -22.828 -7.051 8.18 1 95.5 181 LEU A N 1
ATOM 1426 C CA . LEU A 1 181 ? -23.859 -6.406 7.371 1 95.5 181 LEU A CA 1
ATOM 1427 C C . LEU A 1 181 ? -24.25 -5.059 7.961 1 95.5 181 LEU A C 1
ATOM 1429 O O . LEU A 1 181 ? -24.969 -4.281 7.328 1 95.5 181 LEU A O 1
ATOM 1433 N N . SER A 1 182 ? -23.719 -4.746 9.125 1 91.06 182 SER A N 1
ATOM 1434 C CA . SER A 1 182 ? -23.906 -3.42 9.703 1 91.06 182 SER A CA 1
ATOM 1435 C C . SER A 1 182 ? -23.172 -2.354 8.898 1 91.06 182 SER A C 1
ATOM 1437 O O . SER A 1 182 ? -23.453 -1.162 9.031 1 91.06 182 SER A O 1
ATOM 1439 N N . LEU A 1 183 ? -22.281 -2.746 8.094 1 89.5 183 LEU A N 1
ATOM 1440 C CA . LEU A 1 183 ? -21.594 -1.832 7.191 1 89.5 183 LEU A CA 1
ATOM 1441 C C . LEU A 1 183 ? -22.422 -1.593 5.934 1 89.5 183 LEU A C 1
ATOM 1443 O O . LEU A 1 183 ? -22.672 -2.523 5.164 1 89.5 183 LEU A O 1
ATOM 1447 N N . PRO A 1 184 ? -22.734 -0.377 5.699 1 92.88 184 PRO A N 1
ATOM 1448 C CA . PRO A 1 184 ? -23.703 -0.097 4.637 1 92.88 184 PRO A CA 1
ATOM 1449 C C . PRO A 1 184 ? -23.219 -0.532 3.258 1 92.88 184 PRO A C 1
ATOM 1451 O O . PRO A 1 184 ? -24 -1.029 2.447 1 92.88 184 PRO A O 1
ATOM 1454 N N . THR A 1 185 ? -21.969 -0.338 2.932 1 94.38 185 THR A N 1
ATOM 1455 C CA . THR A 1 185 ? -21.438 -0.712 1.628 1 94.38 185 THR A CA 1
ATOM 1456 C C . THR A 1 185 ? -21.531 -2.221 1.418 1 94.38 185 THR A C 1
ATOM 1458 O O . THR A 1 185 ? -21.859 -2.682 0.326 1 94.38 185 THR A O 1
ATOM 1461 N N . ILE A 1 186 ? -21.234 -2.982 2.486 1 95.25 186 ILE A N 1
ATOM 1462 C CA . ILE A 1 186 ? -21.312 -4.438 2.434 1 95.25 186 ILE A CA 1
ATOM 1463 C C . ILE A 1 186 ? -22.75 -4.883 2.242 1 95.25 186 ILE A C 1
ATOM 1465 O O . ILE A 1 186 ? -23.047 -5.746 1.409 1 95.25 186 ILE A O 1
ATOM 1469 N N . ARG A 1 187 ? -23.594 -4.25 2.961 1 96.62 187 ARG A N 1
ATOM 1470 C CA . ARG A 1 187 ? -25.016 -4.582 2.857 1 96.62 187 ARG A CA 1
ATOM 1471 C C . ARG A 1 187 ? -25.516 -4.371 1.437 1 96.62 187 ARG A C 1
ATOM 1473 O O . ARG A 1 187 ? -26.219 -5.227 0.888 1 96.62 187 ARG A O 1
ATOM 1480 N N . GLU A 1 188 ? -25.172 -3.281 0.835 1 97.56 188 GLU A N 1
ATOM 1481 C CA . GLU A 1 188 ? -25.578 -2.979 -0.532 1 97.56 188 GLU A CA 1
ATOM 1482 C C . GLU A 1 188 ? -25.109 -4.055 -1.503 1 97.56 188 GLU A C 1
ATOM 1484 O O . GLU A 1 188 ? -25.875 -4.512 -2.357 1 97.56 188 GLU A O 1
ATOM 1489 N N . ARG A 1 189 ? -23.859 -4.492 -1.373 1 98 189 ARG A N 1
ATOM 1490 C CA . ARG A 1 189 ? -23.281 -5.496 -2.258 1 98 189 ARG A CA 1
ATOM 1491 C C . ARG A 1 189 ? -23.984 -6.84 -2.094 1 98 189 ARG A C 1
ATOM 1493 O O . ARG A 1 189 ? -24.359 -7.473 -3.08 1 98 189 ARG A O 1
ATOM 1500 N N . ILE A 1 190 ? -24.172 -7.195 -0.82 1 98.56 190 ILE A N 1
ATOM 1501 C CA . ILE A 1 190 ? -24.703 -8.516 -0.524 1 98.56 190 ILE A CA 1
ATOM 1502 C C . ILE A 1 190 ? -26.172 -8.586 -0.951 1 98.56 190 ILE A C 1
ATOM 1504 O O . ILE A 1 190 ? -26.625 -9.594 -1.508 1 98.56 190 ILE A O 1
ATOM 1508 N N . GLU A 1 191 ? -26.922 -7.516 -0.682 1 98.5 191 GLU A N 1
ATOM 1509 C CA . GLU A 1 191 ? -28.312 -7.465 -1.126 1 98.5 191 GLU A CA 1
ATOM 1510 C C . GLU A 1 191 ? -28.406 -7.613 -2.641 1 98.5 191 GLU A C 1
ATOM 1512 O O . GLU A 1 191 ? -29.281 -8.328 -3.145 1 98.5 191 GLU A O 1
ATOM 1517 N N . ALA A 1 192 ? -27.531 -7.012 -3.312 1 98.69 192 ALA A N 1
ATOM 1518 C CA . ALA A 1 192 ? -27.516 -7.098 -4.77 1 98.69 192 ALA A CA 1
ATOM 1519 C C . ALA A 1 192 ? -27.109 -8.492 -5.234 1 98.69 192 ALA A C 1
ATOM 1521 O O . ALA A 1 192 ? -27.672 -9.023 -6.199 1 98.69 192 ALA A O 1
ATOM 1522 N N . MET A 1 193 ? -26.141 -9.102 -4.555 1 98.69 193 MET A N 1
ATOM 1523 C CA . MET A 1 193 ? -25.703 -10.445 -4.895 1 98.69 193 MET A CA 1
ATOM 1524 C C . MET A 1 193 ? -26.828 -11.453 -4.727 1 98.69 193 MET A C 1
ATOM 1526 O O . MET A 1 193 ? -27.078 -12.266 -5.617 1 98.69 193 MET A O 1
ATOM 1530 N N . THR A 1 194 ? -27.453 -11.359 -3.592 1 98.56 194 THR A N 1
ATOM 1531 C CA . THR A 1 194 ? -28.5 -12.336 -3.297 1 98.56 194 THR A CA 1
ATOM 1532 C C . THR A 1 194 ? -29.688 -12.148 -4.23 1 98.56 194 THR A C 1
ATOM 1534 O O . THR A 1 194 ? -30.297 -13.125 -4.672 1 98.56 194 THR A O 1
ATOM 1537 N N . ALA A 1 195 ? -30.031 -10.906 -4.551 1 98.5 195 ALA A N 1
ATOM 1538 C CA . ALA A 1 195 ? -31.109 -10.641 -5.496 1 98.5 195 ALA A CA 1
ATOM 1539 C C . ALA A 1 195 ? -30.797 -11.219 -6.871 1 98.5 195 ALA A C 1
ATOM 1541 O O . ALA A 1 195 ? -31.672 -11.812 -7.512 1 98.5 195 ALA A O 1
ATOM 1542 N N . GLU A 1 196 ? -29.578 -11.023 -7.305 1 98.31 196 GLU A N 1
ATOM 1543 C CA . GLU A 1 196 ? -29.172 -11.531 -8.609 1 98.31 196 GLU A CA 1
ATOM 1544 C C . GLU A 1 196 ? -29.125 -13.055 -8.625 1 98.31 196 GLU A C 1
ATOM 1546 O O . GLU A 1 196 ? -29.547 -13.68 -9.609 1 98.31 196 GLU A O 1
ATOM 1551 N N . ALA A 1 197 ? -28.641 -13.641 -7.57 1 98.06 197 ALA A N 1
ATOM 1552 C CA . ALA A 1 197 ? -28.625 -15.094 -7.453 1 98.06 197 ALA A CA 1
ATOM 1553 C C . ALA A 1 197 ? -30.047 -15.672 -7.543 1 98.06 197 ALA A C 1
ATOM 1555 O O . ALA A 1 197 ? -30.281 -16.641 -8.258 1 98.06 197 ALA A O 1
ATOM 1556 N N . SER A 1 198 ? -30.922 -15.07 -6.848 1 97.69 198 SER A N 1
ATOM 1557 C CA . SER A 1 198 ? -32.312 -15.5 -6.863 1 97.69 198 SER A CA 1
ATOM 1558 C C . SER A 1 198 ? -32.906 -15.398 -8.266 1 97.69 198 SER A C 1
ATOM 1560 O O . SER A 1 198 ? -33.625 -16.312 -8.711 1 97.69 198 SER A O 1
ATOM 1562 N N . LYS A 1 199 ? -32.625 -14.289 -8.867 1 97.12 199 LYS A N 1
ATOM 1563 C CA . LYS A 1 199 ? -33.125 -14.07 -10.227 1 97.12 199 LYS A CA 1
ATOM 1564 C C . LYS A 1 199 ? -32.625 -15.172 -11.164 1 97.12 199 LYS A C 1
ATOM 1566 O O . LYS A 1 199 ? -33.375 -15.609 -12.047 1 97.12 199 LYS A O 1
ATOM 1571 N N . LEU A 1 200 ? -31.453 -15.641 -10.953 1 96.38 200 LEU A N 1
ATOM 1572 C CA . LEU A 1 200 ? -30.844 -16.641 -11.828 1 96.38 200 LEU A CA 1
ATOM 1573 C C . LEU A 1 200 ? -31.078 -18.047 -11.289 1 96.38 200 LEU A C 1
ATOM 1575 O O . LEU A 1 200 ? -30.547 -19.016 -11.828 1 96.38 200 LEU A O 1
ATOM 1579 N N . LYS A 1 201 ? -31.781 -18.141 -10.234 1 96.62 201 LYS A N 1
ATOM 1580 C CA . LYS A 1 201 ? -32.156 -19.406 -9.578 1 96.62 201 LYS A CA 1
ATOM 1581 C C . LYS A 1 201 ? -30.891 -20.141 -9.109 1 96.62 201 LYS A C 1
ATOM 1583 O O . LYS A 1 201 ? -30.781 -21.359 -9.281 1 96.62 201 LYS A O 1
ATOM 1588 N N . ILE A 1 202 ? -29.938 -19.422 -8.641 1 97.44 202 ILE A N 1
ATOM 1589 C CA . ILE A 1 202 ? -28.734 -19.969 -8.008 1 97.44 202 ILE A CA 1
ATOM 1590 C C . ILE A 1 202 ? -28.906 -19.953 -6.488 1 97.44 202 ILE A C 1
ATOM 1592 O O . ILE A 1 202 ? -29.156 -18.891 -5.898 1 97.44 202 ILE A O 1
ATOM 1596 N N . ASP A 1 203 ? -28.828 -21.125 -5.863 1 97.88 203 ASP A N 1
ATOM 1597 C CA . ASP A 1 203 ? -28.844 -21.156 -4.402 1 97.88 203 ASP A CA 1
ATOM 1598 C C . ASP A 1 203 ? -27.609 -20.484 -3.818 1 97.88 203 ASP A C 1
ATOM 1600 O O . ASP A 1 203 ? -26.562 -20.438 -4.473 1 97.88 203 ASP A O 1
ATOM 1604 N N . TYR A 1 204 ? -27.75 -19.953 -2.609 1 97.81 204 TYR A N 1
ATOM 1605 C CA . TYR A 1 204 ? -26.578 -19.328 -2.01 1 97.81 204 TYR A CA 1
ATOM 1606 C C . TYR A 1 204 ? -26.547 -19.562 -0.504 1 97.81 204 TYR A C 1
ATOM 1608 O O . TYR A 1 204 ? -27.594 -19.797 0.118 1 97.81 204 TYR A O 1
ATOM 1616 N N . LEU A 1 205 ? -25.359 -19.594 0.029 1 97.56 205 LEU A N 1
ATOM 1617 C CA . LEU A 1 205 ? -25.062 -19.562 1.456 1 97.56 205 LEU A CA 1
ATOM 1618 C C . LEU A 1 205 ? -24.312 -18.297 1.83 1 97.56 205 LEU A C 1
ATO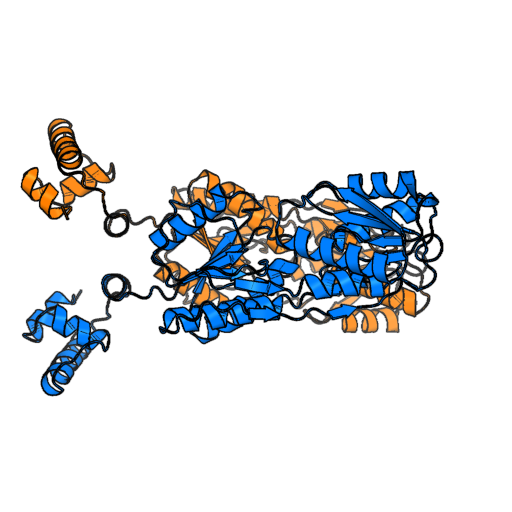M 1620 O O . LEU A 1 205 ? -23.359 -17.891 1.138 1 97.56 205 LEU A O 1
ATOM 1624 N N . LEU A 1 206 ? -24.781 -17.656 2.842 1 98.12 206 LEU A N 1
ATOM 1625 C CA . LEU A 1 206 ? -24.062 -16.484 3.361 1 98.12 206 LEU A CA 1
ATOM 1626 C C . LEU A 1 206 ? -23.188 -16.875 4.539 1 98.12 206 LEU A C 1
ATOM 1628 O O . LEU A 1 206 ? -23.609 -17.625 5.422 1 98.12 206 LEU A O 1
ATOM 1632 N N . GLU A 1 207 ? -21.922 -16.359 4.473 1 98.12 207 GLU A N 1
ATOM 1633 C CA . GLU A 1 207 ? -20.984 -16.625 5.559 1 98.12 207 GLU A CA 1
ATOM 1634 C C . GLU A 1 207 ? -20.281 -15.352 6.008 1 98.12 207 GLU A C 1
ATOM 1636 O O . GLU A 1 207 ? -19.516 -14.75 5.242 1 98.12 207 GLU A O 1
ATOM 1641 N N . GLU A 1 208 ? -20.531 -14.938 7.254 1 97.75 208 GLU A N 1
ATOM 1642 C CA . GLU A 1 208 ? -19.766 -13.828 7.812 1 97.75 208 GLU A CA 1
ATOM 1643 C C . GLU A 1 208 ? -18.344 -14.273 8.164 1 97.75 208 GLU A C 1
ATOM 1645 O O . GLU A 1 208 ? -18.156 -15.328 8.773 1 97.75 208 GLU A O 1
ATOM 1650 N N . THR A 1 209 ? -17.406 -13.562 7.715 1 97.31 209 THR A N 1
ATOM 1651 C CA . THR A 1 209 ? -16.016 -13.938 7.949 1 97.31 209 THR A CA 1
ATOM 1652 C C . THR A 1 209 ? -15.266 -12.82 8.672 1 97.31 209 THR A C 1
ATOM 1654 O O . THR A 1 209 ? -15.719 -11.672 8.68 1 97.31 209 THR A O 1
ATOM 1657 N N . PRO A 1 210 ? -14.188 -13.18 9.367 1 94.06 210 PRO A N 1
ATOM 1658 C CA . PRO A 1 210 ? -13.43 -12.141 10.07 1 94.06 210 PRO A CA 1
ATOM 1659 C C . PRO A 1 210 ? -12.734 -11.164 9.125 1 94.06 210 PRO A C 1
ATOM 1661 O O . PRO A 1 210 ? -12.25 -11.57 8.062 1 94.06 210 PRO A O 1
ATOM 1664 N N . GLU A 1 211 ? -12.641 -9.883 9.484 1 87.38 211 GLU A N 1
ATOM 1665 C CA . GLU A 1 211 ? -12.07 -8.828 8.648 1 87.38 211 GLU A CA 1
ATOM 1666 C C . GLU A 1 211 ? -10.555 -8.961 8.555 1 87.38 211 GLU A C 1
ATOM 1668 O O . GLU A 1 211 ? -9.953 -8.531 7.57 1 87.38 211 GLU A O 1
ATOM 1673 N N . ASN A 1 212 ? -9.938 -9.578 9.43 1 86.88 212 ASN A N 1
ATOM 1674 C CA . ASN A 1 212 ? -8.484 -9.516 9.453 1 86.88 212 ASN A CA 1
ATOM 1675 C C . ASN A 1 212 ? -7.863 -10.914 9.492 1 86.88 212 ASN A C 1
ATOM 1677 O O . ASN A 1 212 ? -6.758 -11.094 10 1 86.88 212 ASN A O 1
ATOM 1681 N N . ASN A 1 213 ? -8.555 -11.859 8.93 1 93.69 213 ASN A N 1
ATOM 1682 C CA . ASN A 1 213 ? -8.008 -13.211 8.961 1 93.69 213 ASN A CA 1
ATOM 1683 C C . ASN A 1 213 ? -8.422 -14.016 7.727 1 93.69 213 ASN A C 1
ATOM 1685 O O . ASN A 1 213 ? -9.25 -14.922 7.824 1 93.69 213 ASN A O 1
ATOM 1689 N N . PRO A 1 214 ? -7.809 -13.742 6.609 1 95.94 214 PRO A N 1
ATOM 1690 C CA . PRO A 1 214 ? -8.141 -14.461 5.371 1 95.94 214 PRO A CA 1
ATOM 1691 C C . PRO A 1 214 ? -7.867 -15.961 5.469 1 95.94 214 PRO A C 1
ATOM 1693 O O . PRO A 1 214 ? -8.547 -16.75 4.816 1 95.94 214 PRO A O 1
ATOM 1696 N N . TYR A 1 215 ? -6.914 -16.312 6.348 1 96.06 215 TYR A N 1
ATOM 1697 C CA . TYR A 1 215 ? -6.582 -17.719 6.52 1 96.06 215 TYR A CA 1
ATOM 1698 C C . TYR A 1 215 ? -7.754 -18.484 7.121 1 96.06 215 TYR A C 1
ATOM 1700 O O . TYR A 1 215 ? -8.164 -19.531 6.594 1 96.06 215 TYR A O 1
ATOM 1708 N N . ILE A 1 216 ? -8.289 -17.969 8.141 1 97.25 216 ILE A N 1
ATOM 1709 C CA . ILE A 1 216 ? -9.391 -18.625 8.82 1 97.25 216 ILE A CA 1
ATOM 1710 C C . ILE A 1 216 ? -10.609 -18.672 7.902 1 97.25 216 ILE A C 1
ATOM 1712 O O . ILE A 1 216 ? -11.352 -19.656 7.891 1 97.25 216 ILE A O 1
ATOM 1716 N N . SER A 1 217 ? -10.773 -17.656 7.145 1 97.75 217 SER A N 1
ATOM 1717 C CA . SER A 1 217 ? -11.875 -17.609 6.191 1 97.75 217 SER A CA 1
ATOM 1718 C C . SER A 1 217 ? -11.742 -18.688 5.129 1 97.75 217 SER A C 1
ATOM 1720 O O . SER A 1 217 ? -12.727 -19.344 4.77 1 97.75 217 SER A O 1
ATOM 1722 N N . ALA A 1 218 ? -10.555 -18.844 4.629 1 98.31 218 ALA A N 1
ATOM 1723 C CA . ALA A 1 218 ? -10.289 -19.875 3.617 1 98.31 218 ALA A CA 1
ATOM 1724 C C . ALA A 1 218 ? -10.547 -21.266 4.172 1 98.31 218 ALA A C 1
ATOM 1726 O O . ALA A 1 218 ? -11.18 -22.094 3.508 1 98.31 218 ALA A O 1
ATOM 1727 N N . GLN A 1 219 ? -10.102 -21.5 5.402 1 97.94 219 GLN A N 1
ATOM 1728 C CA . GLN A 1 219 ? -10.312 -22.797 6.039 1 97.94 219 GLN A CA 1
ATOM 1729 C C . GLN A 1 219 ? -11.797 -23.109 6.184 1 97.94 219 GLN A C 1
ATOM 1731 O O . GLN A 1 219 ? -12.25 -24.203 5.84 1 97.94 219 GLN A O 1
ATOM 1736 N N . SER A 1 220 ? -12.484 -22.172 6.684 1 97.69 220 SER A N 1
ATOM 1737 C CA . SER A 1 220 ? -13.914 -22.328 6.906 1 97.69 220 SER A CA 1
ATOM 1738 C C . SER A 1 220 ? -14.641 -22.672 5.609 1 97.69 220 SER A C 1
ATOM 1740 O O . SER A 1 220 ? -15.469 -23.594 5.574 1 97.69 220 SER A O 1
ATOM 1742 N N . ALA A 1 221 ? -14.344 -22 4.547 1 97.81 221 ALA A N 1
ATOM 1743 C CA . ALA A 1 221 ? -14.984 -22.219 3.254 1 97.81 221 ALA A CA 1
ATOM 1744 C C . ALA A 1 221 ? -14.641 -23.594 2.699 1 97.81 221 ALA A C 1
ATOM 1746 O O . ALA A 1 221 ? -15.531 -24.328 2.266 1 97.81 221 ALA A O 1
ATOM 1747 N N . LEU A 1 222 ? -13.367 -24 2.758 1 97.88 222 LEU A N 1
ATOM 1748 C CA . LEU A 1 222 ? -12.922 -25.203 2.064 1 97.88 222 LEU A CA 1
ATOM 1749 C C . LEU A 1 222 ? -13.266 -26.453 2.865 1 97.88 222 LEU A C 1
ATOM 1751 O O . LEU A 1 222 ? -13.273 -27.562 2.324 1 97.88 222 LEU A O 1
ATOM 1755 N N . ASN A 1 223 ? -13.531 -26.266 4.199 1 96.81 223 ASN A N 1
ATOM 1756 C CA . ASN A 1 223 ? -14.055 -27.375 4.992 1 96.81 223 ASN A CA 1
ATOM 1757 C C . ASN A 1 223 ? -15.422 -27.812 4.496 1 96.81 223 ASN A C 1
ATOM 1759 O O . ASN A 1 223 ? -15.859 -28.938 4.781 1 96.81 223 ASN A O 1
ATOM 1763 N N . LYS A 1 224 ? -16.078 -26.953 3.734 1 94.62 224 LYS A N 1
ATOM 1764 C CA . LYS A 1 224 ? -17.406 -27.25 3.186 1 94.62 224 LYS A CA 1
ATOM 1765 C C . LYS A 1 224 ? -17.391 -27.203 1.66 1 94.62 224 LYS A C 1
ATOM 1767 O O . LYS A 1 224 ? -18.391 -26.859 1.032 1 94.62 224 LYS A O 1
ATOM 1772 N N . SER A 1 225 ? -16.234 -27.484 1.051 1 90.25 225 SER A N 1
ATOM 1773 C CA . SER A 1 225 ? -16.016 -27.234 -0.37 1 90.25 225 SER A CA 1
ATOM 1774 C C . SER A 1 225 ? -16.938 -28.094 -1.231 1 90.25 225 SER A C 1
ATOM 1776 O O . SER A 1 225 ? -17.156 -27.797 -2.404 1 90.25 225 SER A O 1
ATOM 1778 N N . ASN A 1 226 ? -17.531 -29.125 -0.688 1 91.31 226 ASN A N 1
ATOM 1779 C CA . ASN A 1 226 ? -18.391 -30.031 -1.438 1 91.31 226 ASN A CA 1
ATOM 1780 C C . ASN A 1 226 ? -19.844 -29.547 -1.448 1 91.31 226 ASN A C 1
ATOM 1782 O O . ASN A 1 226 ? -20.703 -30.141 -2.096 1 91.31 226 ASN A O 1
ATOM 1786 N N . GLN A 1 227 ? -20.094 -28.422 -0.879 1 92.75 227 GLN A N 1
ATOM 1787 C CA . GLN A 1 227 ? -21.469 -27.969 -0.697 1 92.75 227 GLN A CA 1
ATOM 1788 C C . GLN A 1 227 ? -21.812 -26.859 -1.688 1 92.75 227 GLN A C 1
ATOM 1790 O O . GLN A 1 227 ? -22.953 -26.391 -1.733 1 92.75 227 GLN A O 1
ATOM 1795 N N . PHE A 1 228 ? -20.875 -26.438 -2.451 1 95 228 PHE A N 1
ATOM 1796 C CA . PHE A 1 228 ? -21.109 -25.359 -3.402 1 95 228 PHE A CA 1
ATOM 1797 C C . PHE A 1 228 ? -20.219 -25.516 -4.625 1 95 228 PHE A C 1
ATOM 1799 O O . PHE A 1 228 ? -19.266 -26.297 -4.617 1 95 228 PHE A O 1
ATOM 1806 N N . ASP A 1 229 ? -20.547 -24.688 -5.633 1 96.25 229 ASP A N 1
ATOM 1807 C CA . ASP A 1 229 ? -19.828 -24.719 -6.906 1 96.25 229 ASP A CA 1
ATOM 1808 C C . ASP A 1 229 ? -19.047 -23.438 -7.141 1 96.25 229 ASP A C 1
ATOM 1810 O O . ASP A 1 229 ? -18.422 -23.25 -8.188 1 96.25 229 ASP A O 1
ATOM 1814 N N . ALA A 1 230 ? -19.188 -22.562 -6.23 1 98.44 230 ALA A N 1
ATOM 1815 C CA . ALA A 1 230 ? -18.484 -21.281 -6.363 1 98.44 230 ALA A CA 1
ATOM 1816 C C . ALA A 1 230 ? -18.359 -20.578 -5.012 1 98.44 230 ALA A C 1
ATOM 1818 O O . ALA A 1 230 ? -19.141 -20.844 -4.09 1 98.44 230 ALA A O 1
ATOM 1819 N N . ILE A 1 231 ? -17.344 -19.781 -4.891 1 98.75 231 ILE A N 1
ATOM 1820 C CA . ILE A 1 231 ? -17.156 -18.906 -3.736 1 98.75 231 ILE A CA 1
ATOM 1821 C C . ILE A 1 231 ? -16.984 -17.469 -4.199 1 98.75 231 ILE A C 1
ATOM 1823 O O . ILE A 1 231 ? -16.219 -17.188 -5.133 1 98.75 231 ILE A O 1
ATOM 1827 N N . ILE A 1 232 ? -17.703 -16.547 -3.654 1 98.81 232 ILE A N 1
ATOM 1828 C CA . ILE A 1 232 ? -17.453 -15.117 -3.762 1 98.81 232 ILE A CA 1
ATOM 1829 C C . ILE A 1 232 ? -16.906 -14.586 -2.438 1 98.81 232 ILE A C 1
ATOM 1831 O O . ILE A 1 232 ? -17.547 -14.727 -1.395 1 98.81 232 ILE A O 1
ATOM 1835 N N . THR A 1 233 ? -15.727 -14.031 -2.486 1 98.62 233 THR A N 1
ATOM 1836 C CA . THR A 1 233 ? -15.062 -13.586 -1.27 1 98.62 233 THR A CA 1
ATOM 1837 C C . THR A 1 233 ? -15.258 -12.086 -1.064 1 98.62 233 THR A C 1
ATOM 1839 O O . THR A 1 233 ? -15.797 -11.398 -1.934 1 98.62 233 THR A O 1
ATOM 1842 N N . VAL A 1 234 ? -14.836 -11.633 0.085 1 97.31 234 VAL A N 1
ATOM 1843 C CA . VAL A 1 234 ? -15.008 -10.234 0.458 1 97.31 234 VAL A CA 1
ATOM 1844 C C . VAL A 1 234 ? -14.094 -9.352 -0.396 1 97.31 234 VAL A C 1
ATOM 1846 O O . VAL A 1 234 ? -14.453 -8.227 -0.737 1 97.31 234 VAL A O 1
ATOM 1849 N N . ASN A 1 235 ? -12.898 -9.797 -0.681 1 96.38 235 ASN A N 1
ATOM 1850 C CA . ASN A 1 235 ? -11.977 -9.117 -1.59 1 96.38 235 ASN A CA 1
ATOM 1851 C C . ASN A 1 235 ? -10.922 -10.078 -2.131 1 96.38 235 ASN A C 1
ATOM 1853 O O . ASN A 1 235 ? -10.977 -11.281 -1.869 1 96.38 235 ASN A O 1
ATOM 1857 N N . ASP A 1 236 ? -10.008 -9.555 -2.855 1 97.25 236 ASP A N 1
ATOM 1858 C CA . ASP A 1 236 ? -9.078 -10.367 -3.631 1 97.25 236 ASP A CA 1
ATOM 1859 C C . ASP A 1 236 ? -8.078 -11.078 -2.721 1 97.25 236 ASP A C 1
ATOM 1861 O O . ASP A 1 236 ? -7.633 -12.188 -3.027 1 97.25 236 ASP A O 1
ATOM 1865 N N . LEU A 1 237 ? -7.695 -10.492 -1.619 1 95.81 237 LEU A N 1
ATOM 1866 C CA . LEU A 1 237 ? -6.773 -11.133 -0.691 1 95.81 237 LEU A CA 1
ATOM 1867 C C . LEU A 1 237 ? -7.383 -12.414 -0.125 1 95.81 237 LEU A C 1
ATOM 1869 O O . LEU A 1 237 ? -6.688 -13.43 0.015 1 95.81 237 LEU A O 1
ATOM 1873 N N . TYR A 1 238 ? -8.633 -12.352 0.221 1 97.75 238 TYR A N 1
ATOM 1874 C CA . TYR A 1 238 ? -9.336 -13.539 0.703 1 97.75 238 TYR A CA 1
ATOM 1875 C C . TYR A 1 238 ? -9.414 -14.602 -0.384 1 97.75 238 TYR A C 1
ATOM 1877 O O . TYR A 1 238 ? -9.273 -15.797 -0.104 1 97.75 238 TYR A O 1
ATOM 1885 N N . ALA A 1 239 ? -9.625 -14.18 -1.606 1 98.56 239 ALA A N 1
ATOM 1886 C CA . ALA A 1 239 ? -9.641 -15.109 -2.732 1 98.56 239 ALA A CA 1
ATOM 1887 C C . ALA A 1 239 ? -8.273 -15.766 -2.914 1 98.56 239 ALA A C 1
ATOM 1889 O O . ALA A 1 239 ? -8.195 -16.984 -3.137 1 98.56 239 ALA A O 1
ATOM 1890 N N . ALA A 1 240 ? -7.23 -14.984 -2.793 1 97.81 240 ALA A N 1
ATOM 1891 C CA . ALA A 1 240 ? -5.875 -15.508 -2.932 1 97.81 240 ALA A CA 1
ATOM 1892 C C . ALA A 1 240 ? -5.582 -16.562 -1.865 1 97.81 240 ALA A C 1
ATOM 1894 O O . ALA A 1 240 ? -4.934 -17.578 -2.143 1 97.81 240 ALA A O 1
ATOM 1895 N N . GLU A 1 241 ? -6.07 -16.312 -0.656 1 97.88 241 GLU A N 1
ATOM 1896 C CA . GLU A 1 241 ? -5.863 -17.281 0.424 1 97.88 241 GLU A CA 1
ATOM 1897 C C . GLU A 1 241 ? -6.59 -18.578 0.146 1 97.88 241 GLU A C 1
ATOM 1899 O O . GLU A 1 241 ? -6.102 -19.656 0.501 1 97.88 241 GLU A O 1
ATOM 1904 N N . ILE A 1 242 ? -7.719 -18.484 -0.454 1 98.5 242 ILE A N 1
ATOM 1905 C CA . ILE A 1 242 ? -8.469 -19.672 -0.837 1 98.5 242 ILE A CA 1
ATOM 1906 C C . ILE A 1 242 ? -7.684 -20.469 -1.884 1 98.5 242 ILE A C 1
ATOM 1908 O O . ILE A 1 242 ? -7.59 -21.688 -1.806 1 98.5 242 ILE A O 1
ATOM 1912 N N . ILE A 1 243 ? -7.117 -19.797 -2.865 1 98.25 243 ILE A N 1
ATOM 1913 C CA . ILE A 1 243 ? -6.32 -20.453 -3.893 1 98.25 243 ILE A CA 1
ATOM 1914 C C . ILE A 1 243 ? -5.148 -21.188 -3.246 1 98.25 243 ILE A C 1
ATOM 1916 O O . ILE A 1 243 ? -4.891 -22.344 -3.559 1 98.25 243 ILE A O 1
ATOM 1920 N N . LYS A 1 244 ? -4.48 -20.469 -2.375 1 96.94 244 LYS A N 1
ATOM 1921 C CA . LYS A 1 244 ? -3.342 -21.062 -1.671 1 96.94 244 LYS A CA 1
ATOM 1922 C C . LYS A 1 244 ? -3.748 -22.312 -0.915 1 96.94 244 LYS A C 1
ATOM 1924 O O . LYS A 1 244 ? -3.098 -23.359 -1.034 1 96.94 244 LYS A O 1
ATOM 1929 N N . GLU A 1 245 ? -4.809 -22.219 -0.155 1 97.31 245 GLU A N 1
ATOM 1930 C CA . GLU A 1 245 ? -5.285 -23.344 0.642 1 97.31 245 GLU A CA 1
ATOM 1931 C C . GLU A 1 245 ? -5.809 -24.469 -0.248 1 97.31 245 GLU A C 1
ATOM 1933 O O . GLU A 1 245 ? -5.613 -25.641 0.051 1 97.31 245 GLU A O 1
ATOM 1938 N N . ALA A 1 246 ? -6.492 -24.156 -1.316 1 97.81 246 ALA A N 1
ATOM 1939 C CA . ALA A 1 246 ? -7.008 -25.156 -2.254 1 97.81 246 ALA A CA 1
ATOM 1940 C C . ALA A 1 246 ? -5.879 -26 -2.842 1 97.81 246 ALA A C 1
ATOM 1942 O O . ALA A 1 246 ? -6.012 -27.219 -2.982 1 97.81 246 ALA A O 1
ATOM 1943 N N . LYS A 1 247 ? -4.82 -25.344 -3.189 1 95.88 247 LYS A N 1
ATOM 1944 C CA . LYS A 1 247 ? -3.65 -26.047 -3.703 1 95.88 247 LYS A CA 1
ATOM 1945 C C . LYS A 1 247 ? -3.146 -27.078 -2.699 1 95.88 247 LYS A C 1
ATOM 1947 O O . LYS A 1 247 ? -2.854 -28.219 -3.066 1 95.88 247 LYS A O 1
ATOM 1952 N N . ARG A 1 248 ? -3.111 -26.656 -1.474 1 95 248 ARG A N 1
ATOM 1953 C CA . ARG A 1 248 ? -2.66 -27.531 -0.405 1 95 248 ARG A CA 1
ATOM 1954 C C . ARG A 1 248 ? -3.574 -28.75 -0.28 1 95 248 ARG A C 1
ATOM 1956 O O . ARG A 1 248 ? -3.115 -29.844 0.038 1 95 248 ARG A O 1
ATOM 1963 N N . ARG A 1 249 ? -4.793 -28.562 -0.615 1 96.69 249 ARG A N 1
ATOM 1964 C CA . ARG A 1 249 ? -5.801 -29.609 -0.465 1 96.69 249 ARG A CA 1
ATOM 1965 C C . ARG A 1 249 ? -6.031 -30.328 -1.782 1 96.69 249 ARG A C 1
ATOM 1967 O O . ARG A 1 249 ? -6.914 -31.188 -1.877 1 96.69 249 ARG A O 1
ATOM 1974 N N . ASN A 1 250 ? -5.336 -29.953 -2.785 1 96.75 250 ASN A N 1
ATOM 1975 C CA . ASN A 1 250 ? -5.422 -30.547 -4.117 1 96.75 250 ASN A CA 1
ATOM 1976 C C . ASN A 1 250 ? -6.797 -30.312 -4.742 1 96.75 250 ASN A C 1
ATOM 1978 O O . ASN A 1 250 ? -7.367 -31.234 -5.344 1 96.75 250 ASN A O 1
ATOM 1982 N N . LEU A 1 251 ? -7.352 -29.203 -4.461 1 97.31 251 LEU A N 1
ATOM 1983 C CA . LEU A 1 251 ? -8.586 -28.766 -5.102 1 97.31 251 LEU A CA 1
ATOM 1984 C C . LEU A 1 251 ? -8.297 -27.875 -6.309 1 97.31 251 LEU A C 1
ATOM 1986 O O . LEU A 1 251 ? -7.379 -27.062 -6.27 1 97.31 251 LEU A O 1
ATOM 1990 N N . LYS A 1 252 ? -9.086 -28.031 -7.344 1 97 252 LYS A N 1
ATOM 1991 C CA . LYS A 1 252 ? -8.836 -27.312 -8.594 1 97 252 LYS A CA 1
ATOM 1992 C C . LYS A 1 252 ? -9.828 -26.172 -8.781 1 97 252 LYS A C 1
ATOM 1994 O O . LYS A 1 252 ? -11.047 -26.375 -8.711 1 97 252 LYS A O 1
ATOM 1999 N N . ILE A 1 253 ? -9.398 -25.078 -8.961 1 97.81 253 ILE A N 1
ATOM 2000 C CA . ILE A 1 253 ? -10.18 -23.906 -9.328 1 97.81 253 ILE A CA 1
ATOM 2001 C C . ILE A 1 253 ? -9.953 -23.562 -10.797 1 97.81 253 ILE A C 1
ATOM 2003 O O . ILE A 1 253 ? -8.812 -23.391 -11.227 1 97.81 253 ILE A O 1
ATOM 2007 N N . PRO A 1 254 ? -10.914 -23.453 -11.609 1 97.38 254 PRO A N 1
ATOM 2008 C CA . PRO A 1 254 ? -12.344 -23.344 -11.328 1 97.38 254 PRO A CA 1
ATOM 2009 C C . PRO A 1 254 ? -13.078 -24.672 -11.453 1 97.38 254 PRO A C 1
ATOM 2011 O O . PRO A 1 254 ? -14.312 -24.719 -11.43 1 97.38 254 PRO A O 1
ATOM 2014 N N . ASP A 1 255 ? -12.398 -25.734 -11.672 1 96.38 255 ASP A N 1
ATOM 2015 C CA . ASP A 1 255 ? -13.039 -27 -12.023 1 96.38 255 ASP A CA 1
ATOM 2016 C C . ASP A 1 255 ? -13.867 -27.531 -10.859 1 96.38 255 ASP A C 1
ATOM 2018 O O . ASP A 1 255 ? -15 -28 -11.062 1 96.38 255 ASP A O 1
ATOM 2022 N N . ASP A 1 256 ? -13.289 -27.547 -9.664 1 96.69 256 ASP A N 1
ATOM 2023 C CA . ASP A 1 256 ? -14.031 -28.016 -8.492 1 96.69 256 ASP A CA 1
ATOM 2024 C C . ASP A 1 256 ? -15.008 -26.953 -8 1 96.69 256 ASP A C 1
ATOM 2026 O O . ASP A 1 256 ? -16.125 -27.281 -7.59 1 96.69 256 ASP A O 1
ATOM 2030 N N . PHE A 1 257 ? -14.578 -25.75 -7.957 1 97.69 257 PHE A N 1
ATOM 2031 C CA . PHE A 1 257 ? -15.438 -24.609 -7.668 1 97.69 257 PHE A CA 1
ATOM 2032 C C . PHE A 1 257 ? -14.852 -23.328 -8.258 1 97.69 257 PHE A C 1
ATOM 2034 O O . PHE A 1 257 ? -13.633 -23.172 -8.312 1 97.69 257 PHE A O 1
ATOM 2041 N N . GLN A 1 258 ? -15.703 -22.391 -8.664 1 98.56 258 GLN A N 1
ATOM 2042 C CA . GLN A 1 258 ? -15.281 -21.094 -9.188 1 98.56 258 GLN A CA 1
ATOM 2043 C C . GLN A 1 258 ? -15.039 -20.109 -8.055 1 98.56 258 GLN A C 1
ATOM 2045 O O . GLN A 1 258 ? -15.516 -20.312 -6.934 1 98.56 258 GLN A O 1
ATOM 2050 N N . LEU A 1 259 ? -14.266 -19.078 -8.352 1 98.75 259 LEU A N 1
ATOM 2051 C CA . LEU A 1 259 ? -13.844 -18.141 -7.312 1 98.75 259 LEU A CA 1
ATOM 2052 C C . LEU A 1 259 ? -13.867 -16.719 -7.832 1 98.75 259 LEU A C 1
ATOM 2054 O O . LEU A 1 259 ? -13.336 -16.438 -8.914 1 98.75 259 LEU A O 1
ATOM 2058 N N . VAL A 1 260 ? -14.531 -15.82 -7.121 1 98.88 260 VAL A N 1
ATOM 2059 C CA . VAL A 1 260 ? -14.586 -14.406 -7.465 1 98.88 260 VAL A CA 1
ATOM 2060 C C . VAL A 1 260 ? -14.133 -13.57 -6.273 1 98.88 260 VAL A C 1
ATOM 2062 O O . VAL A 1 260 ? -14.539 -13.82 -5.137 1 98.88 260 VAL A O 1
ATOM 2065 N N . GLY A 1 261 ? -13.234 -12.633 -6.555 1 98.5 261 GLY A N 1
ATOM 2066 C CA . GLY A 1 261 ? -12.812 -11.672 -5.551 1 98.5 261 GLY A CA 1
ATOM 2067 C C . GLY A 1 261 ? -13.461 -10.305 -5.723 1 98.5 261 GLY A C 1
ATOM 2068 O O . GLY A 1 261 ? -14.578 -10.203 -6.23 1 98.5 261 GLY A O 1
ATOM 2069 N N . TYR A 1 262 ? -12.828 -9.242 -5.191 1 97.81 262 TYR A N 1
ATOM 2070 C CA . TYR A 1 262 ? -13.289 -7.863 -5.254 1 97.81 262 TYR A CA 1
ATOM 2071 C C . TYR A 1 262 ? -12.141 -6.887 -5.043 1 97.81 262 TYR A C 1
ATOM 2073 O O . TYR A 1 262 ? -11.227 -7.152 -4.25 1 97.81 262 TYR A O 1
ATOM 2081 N N . ASP A 1 263 ? -12.102 -5.758 -5.82 1 95.75 263 ASP A N 1
ATOM 2082 C CA . ASP A 1 263 ? -11.195 -4.621 -5.645 1 95.75 263 ASP A CA 1
ATOM 2083 C C . ASP A 1 263 ? -10.133 -4.594 -6.738 1 95.75 263 ASP A C 1
ATOM 2085 O O . ASP A 1 263 ? -9.469 -3.574 -6.938 1 95.75 263 ASP A O 1
ATOM 2089 N N . ASN A 1 264 ? -9.914 -5.688 -7.355 1 96.31 264 ASN A N 1
ATOM 2090 C CA . ASN A 1 264 ? -8.922 -5.785 -8.422 1 96.31 264 ASN A CA 1
ATOM 2091 C C . ASN A 1 264 ? -7.516 -5.484 -7.914 1 96.31 264 ASN A C 1
ATOM 2093 O O . ASN A 1 264 ? -6.816 -4.637 -8.469 1 96.31 264 ASN A O 1
ATOM 2097 N N . ASN A 1 265 ? -7.207 -6.18 -6.848 1 93.19 265 ASN A N 1
ATOM 2098 C CA . ASN A 1 265 ? -5.863 -6.125 -6.277 1 93.19 265 ASN A CA 1
ATOM 2099 C C . ASN A 1 265 ? -4.824 -6.668 -7.254 1 93.19 265 ASN A C 1
ATOM 2101 O O . ASN A 1 265 ? -5.133 -7.52 -8.086 1 93.19 265 ASN A O 1
ATOM 2105 N N . ILE A 1 266 ? -3.592 -6.215 -7.102 1 90.31 266 ILE A N 1
ATOM 2106 C CA . ILE A 1 266 ? -2.51 -6.602 -8 1 90.31 266 ILE A CA 1
ATOM 2107 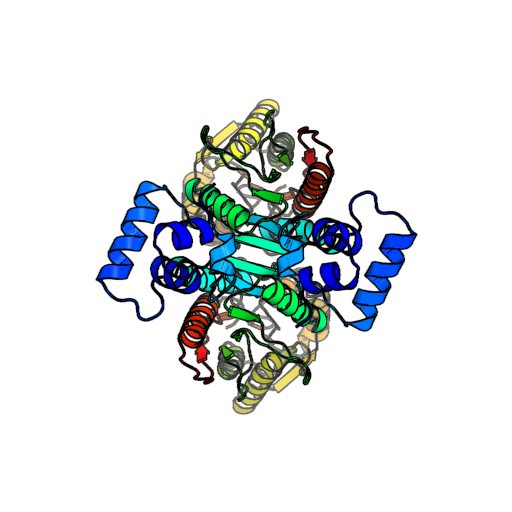C C . ILE A 1 266 ? -2.326 -8.117 -7.961 1 90.31 266 ILE A C 1
ATOM 2109 O O . ILE A 1 266 ? -1.981 -8.734 -8.969 1 90.31 266 ILE A O 1
ATOM 2113 N N . LEU A 1 267 ? -2.607 -8.789 -6.887 1 92.44 267 LEU A N 1
ATOM 2114 C CA . LEU A 1 267 ? -2.463 -10.227 -6.695 1 92.44 267 LEU A CA 1
ATOM 2115 C C . LEU A 1 267 ? -3.27 -11 -7.734 1 92.44 267 LEU A C 1
ATOM 2117 O O . LEU A 1 267 ? -2.9 -12.109 -8.109 1 92.44 267 LEU A O 1
ATOM 2121 N N . CYS A 1 268 ? -4.285 -10.367 -8.195 1 95.75 268 CYS A N 1
ATOM 2122 C CA . CYS A 1 268 ? -5.234 -11.039 -9.07 1 95.75 268 CYS A CA 1
ATOM 2123 C C . CYS A 1 268 ? -4.551 -11.539 -10.336 1 95.75 268 CYS A C 1
ATOM 2125 O O . CYS A 1 268 ? -4.957 -12.555 -10.914 1 95.75 268 CYS A O 1
ATOM 2127 N N . GLY A 1 269 ? -3.504 -10.828 -10.711 1 94.75 269 GLY A N 1
ATOM 2128 C CA . GLY A 1 269 ? -2.828 -11.148 -11.953 1 94.75 269 GLY A CA 1
ATOM 2129 C C . GLY A 1 269 ? -1.661 -12.102 -11.773 1 94.75 269 GLY A C 1
ATOM 2130 O O . GLY A 1 269 ? -1.062 -12.555 -12.75 1 94.75 269 GLY A O 1
ATOM 2131 N N . TYR A 1 270 ? -1.399 -12.531 -10.5 1 95.62 270 TYR A N 1
ATOM 2132 C CA . TYR A 1 270 ? -0.166 -13.281 -10.273 1 95.62 270 TYR A CA 1
ATOM 2133 C C . TYR A 1 270 ? -0.452 -14.617 -9.594 1 95.62 270 TYR A C 1
ATOM 2135 O O . TYR A 1 270 ? 0.447 -15.445 -9.445 1 95.62 270 TYR A O 1
ATOM 2143 N N . THR A 1 271 ? -1.654 -14.836 -9.227 1 96.69 271 THR A N 1
ATOM 2144 C CA . THR A 1 271 ? -2.037 -16.125 -8.672 1 96.69 271 THR A CA 1
ATOM 2145 C C . THR A 1 271 ? -2.266 -17.156 -9.773 1 96.69 271 THR A C 1
ATOM 2147 O O . THR A 1 271 ? -2.324 -16.797 -10.953 1 96.69 271 THR A O 1
ATOM 2150 N N . SER A 1 272 ? -2.283 -18.438 -9.383 1 94.69 272 SER A N 1
ATOM 2151 C CA . SER A 1 272 ? -2.67 -19.531 -10.281 1 94.69 272 SER A CA 1
ATOM 2152 C C . SER A 1 272 ? -3.783 -20.375 -9.672 1 94.69 272 SER A C 1
ATOM 2154 O O . SER A 1 272 ? -3.541 -21.156 -8.75 1 94.69 272 SER A O 1
ATOM 2156 N N . PRO A 1 273 ? -5.035 -20.219 -10.203 1 97.19 273 PRO A N 1
ATOM 2157 C CA . PRO A 1 273 ? -5.445 -19.391 -11.336 1 97.19 273 PRO A CA 1
ATOM 2158 C C . PRO A 1 273 ? -5.48 -17.906 -10.984 1 97.19 273 PRO A C 1
ATOM 2160 O O . PRO A 1 273 ? -5.461 -17.531 -9.805 1 97.19 273 PRO A O 1
ATOM 2163 N N . THR A 1 274 ? -5.457 -17.062 -12.047 1 97.75 274 THR A N 1
ATOM 2164 C CA . THR A 1 274 ? -5.699 -15.633 -11.844 1 97.75 274 THR A CA 1
ATOM 2165 C C . THR A 1 274 ? -7.137 -15.383 -11.398 1 97.75 274 THR A C 1
ATOM 2167 O O . THR A 1 274 ? -8.031 -16.172 -11.711 1 97.75 274 THR A O 1
ATOM 2170 N N . ILE A 1 275 ? -7.418 -14.312 -10.688 1 98.62 275 ILE A N 1
ATOM 2171 C CA . ILE A 1 275 ? -8.656 -14.172 -9.93 1 98.62 275 ILE A CA 1
ATOM 2172 C C . ILE A 1 275 ? -9.625 -13.266 -10.695 1 98.62 275 ILE A C 1
ATOM 2174 O O . ILE A 1 275 ? -9.305 -12.117 -10.992 1 98.62 275 ILE A O 1
ATOM 2178 N N . SER A 1 276 ? -10.82 -13.742 -11.039 1 98.88 276 SER A N 1
ATOM 2179 C CA . SER A 1 276 ? -11.938 -12.891 -11.453 1 98.88 276 SER A CA 1
ATOM 2180 C C . SER A 1 276 ? -12.367 -11.961 -10.328 1 98.88 276 SER A C 1
ATOM 2182 O O . SER A 1 276 ? -12.445 -12.375 -9.172 1 98.88 276 SER A O 1
ATOM 2184 N N . THR A 1 277 ? -12.594 -10.703 -10.688 1 98.69 277 THR A N 1
ATOM 2185 C CA . THR A 1 277 ? -12.805 -9.727 -9.625 1 98.69 277 THR A CA 1
ATOM 2186 C C . THR A 1 277 ? -13.602 -8.531 -10.148 1 98.69 277 THR A C 1
ATOM 2188 O O . THR A 1 277 ? -14.023 -8.516 -11.305 1 98.69 277 THR A O 1
ATOM 2191 N N . ILE A 1 278 ? -13.945 -7.609 -9.266 1 98.69 278 ILE A N 1
ATOM 2192 C CA . ILE A 1 278 ? -14.609 -6.352 -9.578 1 98.69 278 ILE A CA 1
ATOM 2193 C C . ILE A 1 278 ? -13.656 -5.188 -9.32 1 98.69 278 ILE A C 1
ATOM 2195 O O . ILE A 1 278 ? -13.062 -5.086 -8.25 1 98.69 278 ILE A O 1
ATOM 2199 N N . ASP A 1 279 ? -13.414 -4.402 -10.289 1 98.31 279 ASP A N 1
ATOM 2200 C CA . ASP A 1 279 ? -12.641 -3.174 -10.148 1 98.31 279 ASP A CA 1
ATOM 2201 C C . ASP A 1 279 ? -13.539 -1.994 -9.797 1 98.31 279 ASP A C 1
ATOM 2203 O O . ASP A 1 279 ? -14.469 -1.666 -10.539 1 98.31 279 ASP A O 1
ATOM 2207 N N . GLN A 1 280 ? -13.297 -1.351 -8.695 1 97.75 280 GLN A N 1
ATOM 2208 C CA . GLN A 1 280 ? -14.148 -0.262 -8.227 1 97.75 280 GLN A CA 1
ATOM 2209 C C . GLN A 1 280 ? -13.68 1.079 -8.781 1 97.75 280 GLN A C 1
ATOM 2211 O O . GLN A 1 280 ? -14.258 2.123 -8.469 1 97.75 280 GLN A O 1
ATOM 2216 N N . ASN A 1 281 ? -12.594 1.102 -9.547 1 97.38 281 ASN A N 1
ATOM 2217 C CA . ASN A 1 281 ? -12.016 2.324 -10.094 1 97.38 281 ASN A CA 1
ATOM 2218 C C . ASN A 1 281 ? -11.586 3.289 -9 1 97.38 281 ASN A C 1
ATOM 2220 O O . ASN A 1 281 ? -12 4.449 -8.984 1 97.38 281 ASN A O 1
ATOM 2224 N N . PRO A 1 282 ? -10.68 2.791 -8.117 1 96.5 282 PRO A N 1
ATOM 2225 C CA . PRO A 1 282 ? -10.352 3.57 -6.922 1 96.5 282 PRO A CA 1
ATOM 2226 C C . PRO A 1 282 ? -9.695 4.91 -7.254 1 96.5 282 PRO A C 1
ATOM 2228 O O . PRO A 1 282 ? -9.93 5.902 -6.555 1 96.5 282 PRO A O 1
ATOM 2231 N N . LYS A 1 283 ? -8.852 5.004 -8.273 1 95 283 LYS A N 1
ATOM 2232 C CA . LYS A 1 283 ? -8.242 6.277 -8.648 1 95 283 LYS A CA 1
ATOM 2233 C C . LYS A 1 283 ? -9.305 7.312 -9.016 1 95 283 LYS A C 1
ATOM 2235 O O . LYS A 1 283 ? -9.219 8.469 -8.594 1 95 283 LYS A O 1
ATOM 2240 N N . LEU A 1 284 ? -10.289 6.887 -9.727 1 98 284 LEU A N 1
ATOM 2241 C CA . LEU A 1 284 ? -11.391 7.77 -10.094 1 98 284 LEU A CA 1
ATOM 2242 C C . LEU A 1 284 ? -12.172 8.211 -8.867 1 98 284 LEU A C 1
ATOM 2244 O O . LEU A 1 284 ? -12.633 9.352 -8.789 1 98 284 LEU A O 1
ATOM 2248 N N . ILE A 1 285 ? -12.359 7.297 -7.945 1 98.06 285 ILE A N 1
ATOM 2249 C CA . ILE A 1 285 ? -12.992 7.641 -6.676 1 98.06 285 ILE A CA 1
ATOM 2250 C C . ILE A 1 285 ? -12.227 8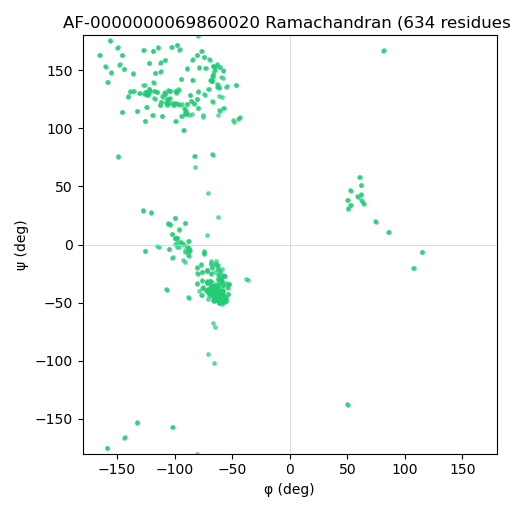.789 -6.016 1 98.06 285 ILE A C 1
ATOM 2252 O O . ILE A 1 285 ? -12.828 9.789 -5.617 1 98.06 285 ILE A O 1
ATOM 2256 N N . GLY A 1 286 ? -10.914 8.641 -5.961 1 97.56 286 GLY A N 1
ATOM 2257 C CA . GLY A 1 286 ? -10.078 9.672 -5.363 1 97.56 286 GLY A CA 1
ATOM 2258 C C . GLY A 1 286 ? -10.156 11 -6.098 1 97.56 286 GLY A C 1
ATOM 2259 O O . GLY A 1 286 ? -10.312 12.047 -5.473 1 97.56 286 GLY A O 1
ATOM 2260 N N . GLN A 1 287 ? -10.047 10.953 -7.395 1 98.06 287 GLN A N 1
ATOM 2261 C CA . GLN A 1 287 ? -10.133 12.164 -8.211 1 98.06 287 GLN A CA 1
ATOM 2262 C C . GLN A 1 287 ? -11.469 12.875 -8 1 98.06 287 GLN A C 1
ATOM 2264 O O . GLN A 1 287 ? -11.5 14.086 -7.809 1 98.06 287 GLN A O 1
ATOM 2269 N N . THR A 1 288 ? -12.5 12.102 -8.031 1 98.44 288 THR A N 1
ATOM 2270 C CA . THR A 1 288 ? -13.844 12.656 -7.879 1 98.44 288 THR A CA 1
ATOM 2271 C C . THR A 1 288 ? -14.023 13.281 -6.5 1 98.44 288 THR A C 1
ATOM 2273 O O . THR A 1 288 ? -14.594 14.359 -6.371 1 98.44 288 THR A O 1
ATOM 2276 N N . ALA A 1 289 ? -13.531 12.586 -5.492 1 98.38 289 ALA A N 1
ATOM 2277 C CA . ALA A 1 289 ? -13.617 13.109 -4.133 1 98.38 289 ALA A CA 1
ATOM 2278 C C . ALA A 1 289 ? -12.93 14.469 -4.027 1 98.38 289 ALA A C 1
ATOM 2280 O O . ALA A 1 289 ? -13.469 15.398 -3.434 1 98.38 289 ALA A O 1
ATOM 2281 N N . ALA A 1 290 ? -11.758 14.586 -4.605 1 97.75 290 ALA A N 1
ATOM 2282 C CA . ALA A 1 290 ? -10.992 15.828 -4.566 1 97.75 290 ALA A CA 1
ATOM 2283 C C . ALA A 1 290 ? -11.719 16.938 -5.309 1 97.75 290 ALA A C 1
ATOM 2285 O O . ALA A 1 290 ? -11.836 18.062 -4.801 1 97.75 290 ALA A O 1
ATOM 2286 N N . HIS A 1 291 ? -12.234 16.625 -6.512 1 97.94 291 HIS A N 1
ATOM 2287 C CA . HIS A 1 291 ? -12.969 17.625 -7.281 1 97.94 291 HIS A CA 1
ATOM 2288 C C . HIS A 1 291 ? -14.195 18.125 -6.516 1 97.94 291 HIS A C 1
ATOM 2290 O O . HIS A 1 291 ? -14.469 19.312 -6.484 1 97.94 291 HIS A O 1
ATOM 2296 N N . ARG A 1 292 ? -14.898 17.188 -5.918 1 97.81 292 ARG A N 1
ATOM 2297 C CA . ARG A 1 292 ? -16.094 17.562 -5.18 1 97.81 292 ARG A CA 1
ATOM 2298 C C . ARG A 1 292 ? -15.758 18.422 -3.965 1 97.81 292 ARG A C 1
ATOM 2300 O O . ARG A 1 292 ? -16.5 19.328 -3.611 1 97.81 292 ARG A O 1
ATOM 2307 N N . LEU A 1 293 ? -14.688 18.109 -3.307 1 97.44 293 LEU A N 1
ATOM 2308 C CA . LEU A 1 293 ? -14.266 18.922 -2.174 1 97.44 293 LEU A CA 1
ATOM 2309 C C . LEU A 1 293 ? -13.922 20.328 -2.619 1 97.44 293 LEU A C 1
ATOM 2311 O O . LEU A 1 293 ? -14.328 21.312 -1.978 1 97.44 293 LEU A O 1
ATOM 2315 N N . LEU A 1 294 ? -13.164 20.453 -3.684 1 96.06 294 LEU A N 1
ATOM 2316 C CA . LEU A 1 294 ? -12.789 21.766 -4.211 1 96.06 294 LEU A CA 1
ATOM 2317 C C . LEU A 1 294 ? -14.031 22.562 -4.586 1 96.06 294 LEU A C 1
ATOM 2319 O O . LEU A 1 294 ? -14.094 23.781 -4.332 1 96.06 294 LEU A O 1
ATOM 2323 N N . ASP A 1 295 ? -15.008 21.859 -5.184 1 95.75 295 ASP A N 1
ATOM 2324 C CA . ASP A 1 295 ? -16.281 22.5 -5.5 1 95.75 295 ASP A CA 1
ATOM 2325 C C . ASP A 1 295 ? -16.953 23.031 -4.238 1 95.75 295 ASP A C 1
ATOM 2327 O O . ASP A 1 295 ? -17.438 24.172 -4.219 1 95.75 295 ASP A O 1
ATOM 2331 N N . LEU A 1 296 ? -16.969 22.219 -3.213 1 93.69 296 LEU A N 1
ATOM 2332 C CA . LEU A 1 296 ? -17.562 22.594 -1.944 1 93.69 296 LEU A CA 1
ATOM 2333 C C . LEU A 1 296 ? -16.875 23.828 -1.362 1 93.69 296 LEU A C 1
ATOM 2335 O O . LEU A 1 296 ? -17.531 24.75 -0.869 1 93.69 296 LEU A O 1
ATOM 2339 N N . MET A 1 297 ? -15.602 23.812 -1.438 1 92.62 297 MET A N 1
ATOM 2340 C CA . MET A 1 297 ? -14.789 24.891 -0.882 1 92.62 297 MET A CA 1
ATOM 2341 C C . MET A 1 297 ? -14.977 26.172 -1.673 1 92.62 297 MET A C 1
ATOM 2343 O O . MET A 1 297 ? -14.758 27.266 -1.146 1 92.62 297 MET A O 1
ATOM 2347 N N . SER A 1 298 ? -15.336 26.047 -2.881 1 91.5 298 SER A N 1
ATOM 2348 C CA . SER A 1 298 ? -15.539 27.203 -3.734 1 91.5 298 SER A CA 1
ATOM 2349 C C . SER A 1 298 ? -16.969 27.734 -3.621 1 91.5 298 SER A C 1
ATOM 2351 O O . SER A 1 298 ? -17.312 28.734 -4.266 1 91.5 298 SER A O 1
ATOM 2353 N N . GLY A 1 299 ? -17.828 27.016 -2.898 1 90.5 299 GLY A N 1
ATOM 2354 C CA . GLY A 1 299 ? -19.156 27.531 -2.631 1 90.5 299 GLY A CA 1
ATOM 2355 C C . GLY A 1 299 ? -20.266 26.703 -3.271 1 90.5 299 GLY A C 1
ATOM 2356 O O . GLY A 1 299 ? -21.438 26.969 -3.072 1 90.5 299 GLY A O 1
ATOM 2357 N N . ASN A 1 300 ? -19.906 25.719 -4.086 1 87.19 300 ASN A N 1
ATOM 2358 C CA . ASN A 1 300 ? -20.891 24.797 -4.609 1 87.19 300 ASN A CA 1
ATOM 2359 C C . ASN A 1 300 ? -21.344 23.781 -3.547 1 87.19 300 ASN A C 1
ATOM 2361 O O . ASN A 1 300 ? -20.641 22.797 -3.299 1 87.19 300 ASN A O 1
ATOM 2365 N N . ASN A 1 301 ? -22.531 23.844 -3.064 1 84.44 301 ASN A N 1
ATOM 2366 C CA . ASN A 1 301 ? -22.938 23.109 -1.875 1 84.44 301 ASN A CA 1
ATOM 2367 C C . ASN A 1 301 ? -23.797 21.891 -2.236 1 84.44 301 ASN A C 1
ATOM 2369 O O . ASN A 1 301 ? -24.5 21.344 -1.385 1 84.44 301 ASN A O 1
ATOM 2373 N N . SER A 1 302 ? -23.703 21.531 -3.449 1 87.25 302 SER A N 1
ATOM 2374 C CA . SER A 1 302 ? -24.469 20.344 -3.803 1 87.25 302 SER A CA 1
ATOM 2375 C C . SER A 1 302 ? -24 19.141 -3 1 87.25 302 SER A C 1
ATOM 2377 O O . SER A 1 302 ? -22.797 18.828 -2.963 1 87.25 302 SER A O 1
ATOM 2379 N N . THR A 1 303 ? -24.922 18.484 -2.371 1 87 303 THR A N 1
ATOM 2380 C CA . THR A 1 303 ? -24.578 17.297 -1.585 1 87 303 THR A CA 1
ATOM 2381 C C . THR A 1 303 ? -25.016 16.031 -2.305 1 87 303 THR A C 1
ATOM 2383 O O . THR A 1 303 ? -25.172 14.977 -1.681 1 87 303 THR A O 1
ATOM 2386 N N . ARG A 1 304 ? -25.25 16.203 -3.592 1 91.19 304 ARG A N 1
ATOM 2387 C CA . ARG A 1 304 ? -25.594 15.031 -4.375 1 91.19 304 ARG A CA 1
ATOM 2388 C C . ARG A 1 304 ? -24.453 14.016 -4.375 1 91.19 304 ARG A C 1
ATOM 2390 O O . ARG A 1 304 ? -23.297 14.383 -4.516 1 91.19 304 ARG A O 1
ATOM 2397 N N . ASN A 1 305 ? -24.844 12.734 -4.215 1 95 305 ASN A N 1
ATOM 2398 C CA . ASN A 1 305 ? -23.844 11.68 -4.262 1 95 305 ASN A CA 1
ATOM 2399 C C . ASN A 1 305 ? -23.25 11.539 -5.66 1 95 305 ASN A C 1
ATOM 2401 O O . ASN A 1 305 ? -23.938 11.75 -6.66 1 95 305 ASN A O 1
ATOM 2405 N N . SER A 1 306 ? -22.016 11.32 -5.789 1 96.88 306 SER A N 1
ATOM 2406 C CA . SER A 1 306 ? -21.359 10.898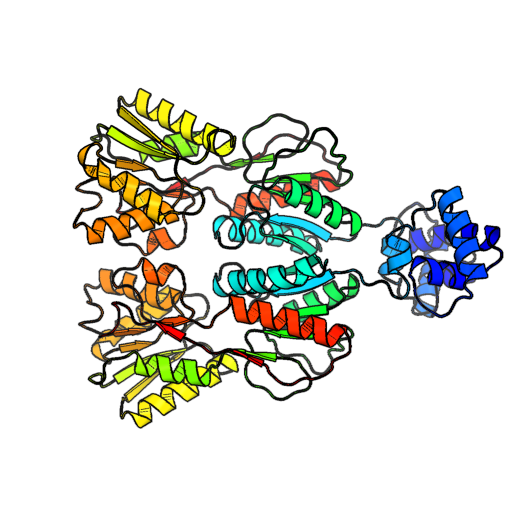 -7.02 1 96.88 306 SER A CA 1
ATOM 2407 C C . SER A 1 306 ? -21.203 9.375 -7.07 1 96.88 306 SER A C 1
ATOM 2409 O O . SER A 1 306 ? -20.578 8.781 -6.203 1 96.88 306 SER A O 1
ATOM 2411 N N . ILE A 1 307 ? -21.766 8.773 -8.031 1 97.19 307 ILE A N 1
ATOM 2412 C CA . ILE A 1 307 ? -21.719 7.32 -8.164 1 97.19 307 ILE A CA 1
ATOM 2413 C C . ILE A 1 307 ? -20.625 6.934 -9.164 1 97.19 307 ILE A C 1
ATOM 2415 O O . ILE A 1 307 ? -20.641 7.395 -10.312 1 97.19 307 ILE A O 1
ATOM 2419 N N . ILE A 1 308 ? -19.688 6.168 -8.758 1 98.12 308 ILE A N 1
ATOM 2420 C CA . ILE A 1 308 ? -18.609 5.688 -9.617 1 98.12 308 ILE A CA 1
ATOM 2421 C C . ILE A 1 308 ? -18.922 4.277 -10.102 1 98.12 308 ILE A C 1
ATOM 2423 O O . ILE A 1 308 ? -19.219 3.389 -9.305 1 98.12 308 ILE A O 1
ATOM 2427 N N . ASP A 1 309 ? -18.797 4.102 -11.336 1 97.56 309 ASP A N 1
ATOM 2428 C CA . ASP A 1 309 ? -19.078 2.795 -11.922 1 97.56 309 ASP A CA 1
ATOM 2429 C C . ASP A 1 309 ? -17.984 1.786 -11.586 1 97.56 309 ASP A C 1
ATOM 2431 O O . ASP A 1 309 ? -16.859 2.168 -11.281 1 97.56 309 ASP A O 1
ATOM 2435 N N . VAL A 1 310 ? -18.406 0.509 -11.539 1 98 310 VAL A N 1
ATOM 2436 C CA . VAL A 1 310 ? -17.453 -0.576 -11.289 1 98 310 VAL A CA 1
ATOM 2437 C C . VAL A 1 310 ? -17.328 -1.437 -12.547 1 98 310 VAL A C 1
ATOM 2439 O O . VAL A 1 310 ? -18.188 -1.398 -13.43 1 98 310 VAL A O 1
ATOM 2442 N N . LEU A 1 311 ? -16.172 -2.143 -12.656 1 98.25 311 LEU A N 1
ATOM 2443 C CA . LEU A 1 311 ? -15.891 -2.941 -13.844 1 98.25 311 LEU A CA 1
ATOM 2444 C C . LEU A 1 311 ? -15.609 -4.395 -13.469 1 98.25 311 LEU A C 1
ATOM 2446 O O . LEU A 1 311 ? -14.664 -4.676 -12.727 1 98.25 311 LEU A O 1
ATOM 2450 N N . PRO A 1 312 ? -16.469 -5.348 -13.977 1 98.56 312 PRO A N 1
ATOM 2451 C CA . PRO A 1 312 ? -16.125 -6.762 -13.805 1 98.56 312 PRO A CA 1
ATOM 2452 C C . PRO A 1 312 ? -14.938 -7.191 -14.656 1 98.56 312 PRO A C 1
ATOM 2454 O O . PRO A 1 312 ? -14.828 -6.797 -15.812 1 98.56 312 PRO A O 1
ATOM 2457 N N . ILE A 1 313 ? -14.016 -7.887 -14.109 1 98.69 313 ILE A N 1
ATOM 2458 C CA . ILE A 1 313 ? -12.844 -8.422 -14.805 1 98.69 313 ILE A CA 1
ATOM 2459 C C . ILE A 1 313 ? -12.836 -9.945 -14.719 1 98.69 313 ILE A C 1
ATOM 2461 O O . ILE A 1 313 ? -12.664 -10.508 -13.641 1 98.69 313 ILE A O 1
ATOM 2465 N N . LYS A 1 314 ? -13.039 -10.562 -15.781 1 98.56 314 LYS A N 1
ATOM 2466 C CA . LYS A 1 314 ? -13.031 -12.023 -15.836 1 98.56 314 LYS A CA 1
ATOM 2467 C C . LYS A 1 314 ? -11.617 -12.555 -16.047 1 98.56 314 LYS A C 1
ATOM 2469 O O . LYS A 1 314 ? -10.891 -12.078 -16.922 1 98.56 314 LYS A O 1
ATOM 2474 N N . ARG A 1 315 ? -11.219 -13.516 -15.164 1 98 315 ARG A N 1
ATOM 2475 C CA . ARG A 1 315 ? -9.938 -14.195 -15.289 1 98 315 ARG A CA 1
ATOM 2476 C C . ARG A 1 315 ? -10.102 -15.703 -15.141 1 98 315 ARG A C 1
ATOM 2478 O O . ARG A 1 315 ? -11.18 -16.25 -15.398 1 98 315 ARG A O 1
ATOM 2485 N N . ASP A 1 316 ? -9.039 -16.406 -14.695 1 97.62 316 ASP A N 1
ATOM 2486 C CA . ASP A 1 316 ? -8.984 -17.844 -14.859 1 97.62 316 ASP A CA 1
ATOM 2487 C C . ASP A 1 316 ? -9.688 -18.562 -13.695 1 97.62 316 ASP A C 1
ATOM 2489 O O . ASP A 1 316 ? -9.891 -19.781 -13.742 1 97.62 316 ASP A O 1
ATOM 2493 N N . SER A 1 317 ? -10.156 -17.812 -12.672 1 98.5 317 SER A N 1
ATOM 2494 C CA . SER A 1 317 ? -10.758 -18.469 -11.516 1 98.5 317 SER A CA 1
ATOM 2495 C C . SER A 1 317 ? -12.242 -18.719 -11.734 1 98.5 317 SER A C 1
ATOM 2497 O O . SER A 1 317 ? -12.93 -19.234 -10.844 1 98.5 317 SER A O 1
ATOM 2499 N N . THR A 1 318 ? -12.781 -18.266 -12.867 1 98.31 318 THR A N 1
ATOM 2500 C CA . THR A 1 318 ? -14.156 -18.547 -13.25 1 98.31 318 THR A CA 1
ATOM 2501 C C . THR A 1 318 ? -14.211 -19.125 -14.664 1 98.31 318 THR A C 1
ATOM 2503 O O . THR A 1 318 ? -13.203 -19.156 -15.367 1 98.31 318 THR A O 1
ATOM 2506 N N . LEU A 1 319 ? -15.43 -19.688 -15.047 1 93.88 319 LEU A N 1
ATOM 2507 C CA . LEU A 1 319 ? -15.609 -20.328 -16.344 1 93.88 319 LEU A CA 1
ATOM 2508 C C . LEU A 1 319 ? -16.469 -19.453 -17.266 1 93.88 319 LEU A C 1
ATOM 2510 O O . LEU A 1 319 ? -17.359 -18.75 -16.797 1 93.88 319 LEU A O 1
ATOM 2514 N N . MET B 1 1 ? -14.172 37.156 23.453 1 52.75 1 MET B N 1
ATOM 2515 C CA . MET B 1 1 ? -13.422 35.969 23.891 1 52.75 1 MET B CA 1
ATOM 2516 C C . MET B 1 1 ? -12.156 36.406 24.641 1 52.75 1 MET B C 1
ATOM 2518 O O . MET B 1 1 ? -11.492 37.344 24.25 1 52.75 1 MET B O 1
ATOM 2522 N N . THR B 1 2 ? -12.008 35.969 25.844 1 70.75 2 THR B N 1
ATOM 2523 C CA . THR B 1 2 ? -10.867 36.281 26.688 1 70.75 2 THR B CA 1
ATOM 2524 C C . THR B 1 2 ? -9.555 35.875 26.031 1 70.75 2 THR B C 1
ATOM 2526 O O . THR B 1 2 ? -9.43 34.75 25.547 1 70.75 2 THR B O 1
ATOM 2529 N N . THR B 1 3 ? -8.719 36.844 25.781 1 72.81 3 THR B N 1
ATOM 2530 C CA . THR B 1 3 ? -7.414 36.625 25.172 1 72.81 3 THR B CA 1
ATOM 2531 C C . THR B 1 3 ? -6.332 36.531 26.25 1 72.81 3 THR B C 1
ATOM 2533 O O . THR B 1 3 ? -6.578 36.812 27.422 1 72.81 3 THR B O 1
ATOM 2536 N N . ILE B 1 4 ? -5.172 36.062 25.719 1 79.12 4 ILE B N 1
ATOM 2537 C CA . ILE B 1 4 ? -4.039 35.938 26.625 1 79.12 4 ILE B CA 1
ATOM 2538 C C . ILE B 1 4 ? -3.697 37.344 27.172 1 79.12 4 ILE B C 1
ATOM 2540 O O . ILE B 1 4 ? -3.246 37.469 28.312 1 79.12 4 ILE B O 1
ATOM 2544 N N . ARG B 1 5 ? -3.889 38.375 26.375 1 85.12 5 ARG B N 1
ATOM 2545 C CA . ARG B 1 5 ? -3.652 39.719 26.828 1 85.12 5 ARG B CA 1
ATOM 2546 C C . ARG B 1 5 ? -4.637 40.125 27.922 1 85.12 5 ARG B C 1
ATOM 2548 O O . ARG B 1 5 ? -4.27 40.812 28.875 1 85.12 5 ARG B O 1
ATOM 2555 N N . ASP B 1 6 ? -5.852 39.594 27.719 1 81.94 6 ASP B N 1
ATOM 2556 C CA . ASP B 1 6 ? -6.852 39.875 28.75 1 81.94 6 ASP B CA 1
ATOM 2557 C C . ASP B 1 6 ? -6.473 39.219 30.078 1 81.94 6 ASP B C 1
ATOM 2559 O O . ASP B 1 6 ? -6.633 39.844 31.141 1 81.94 6 ASP B O 1
ATOM 2563 N N . ILE B 1 7 ? -5.957 38.031 29.938 1 84.12 7 ILE B N 1
ATOM 2564 C CA . ILE B 1 7 ? -5.527 37.312 31.125 1 84.12 7 ILE B CA 1
ATOM 2565 C C . ILE B 1 7 ? -4.367 38.031 31.797 1 84.12 7 ILE B C 1
ATOM 2567 O O . ILE B 1 7 ? -4.316 38.156 33.031 1 84.12 7 ILE B O 1
ATOM 2571 N N . ALA B 1 8 ? -3.521 38.5 31 1 88.31 8 ALA B N 1
ATOM 2572 C CA . ALA B 1 8 ? -2.373 39.219 31.5 1 88.31 8 ALA B CA 1
ATOM 2573 C C . ALA B 1 8 ? -2.82 40.469 32.25 1 88.31 8 ALA B C 1
ATOM 2575 O O . ALA B 1 8 ? -2.348 40.75 33.344 1 88.31 8 ALA B O 1
ATOM 2576 N N . LYS B 1 9 ? -3.703 41.094 31.688 1 86.88 9 LYS B N 1
ATOM 2577 C CA . LYS B 1 9 ? -4.242 42.312 32.281 1 86.88 9 LYS B CA 1
ATOM 2578 C C . LYS B 1 9 ? -4.973 42 33.594 1 86.88 9 LYS B C 1
ATOM 2580 O O . LYS B 1 9 ? -4.777 42.688 34.594 1 86.88 9 LYS B O 1
ATOM 2585 N N . LEU B 1 10 ? -5.707 41 33.531 1 86.25 10 LEU B N 1
ATOM 2586 C CA . LEU B 1 10 ? -6.504 40.625 34.719 1 86.25 10 LEU B CA 1
ATOM 2587 C C . LEU B 1 10 ? -5.613 40.125 35.844 1 86.25 10 LEU B C 1
ATOM 2589 O O . LEU B 1 10 ? -5.938 40.312 37 1 86.25 10 LEU B O 1
ATOM 2593 N N . SER B 1 11 ? -4.488 39.5 35.438 1 85.44 11 SER B N 1
ATOM 2594 C CA . SER B 1 11 ? -3.584 38.875 36.438 1 85.44 11 SER B CA 1
ATOM 2595 C C . SER B 1 11 ? -2.5 39.844 36.875 1 85.44 11 SER B C 1
ATOM 2597 O O . SER B 1 11 ? -1.766 39.594 37.812 1 85.44 11 SER B O 1
ATOM 2599 N N . GLY B 1 12 ? -2.355 40.969 36.094 1 87.81 12 GLY B N 1
ATOM 2600 C CA . GLY B 1 12 ? -1.344 41.969 36.438 1 87.81 12 GLY B CA 1
ATOM 2601 C C . GLY B 1 12 ? 0.063 41.5 36.094 1 87.81 12 GLY B C 1
ATOM 2602 O O . GLY B 1 12 ? 1.024 41.906 36.75 1 87.81 12 GLY B O 1
ATOM 2603 N N . VAL B 1 13 ? 0.075 40.562 35.25 1 86.38 13 VAL B N 1
ATOM 2604 C CA . VAL B 1 13 ? 1.381 40.094 34.812 1 86.38 13 VAL B CA 1
ATOM 2605 C C . VAL B 1 13 ? 1.532 40.312 33.312 1 86.38 13 VAL B C 1
ATOM 2607 O O . VAL B 1 13 ? 0.572 40.688 32.625 1 86.38 13 VAL B O 1
ATOM 2610 N N . SER B 1 14 ? 2.717 40.188 32.875 1 81 14 SER B N 1
ATOM 2611 C CA . SER B 1 14 ? 2.971 40.375 31.438 1 81 14 SER B CA 1
ATOM 2612 C C . SER B 1 14 ? 2.369 39.219 30.625 1 81 14 SER B C 1
ATOM 2614 O O . SER B 1 14 ? 2.125 38.156 31.172 1 81 14 SER B O 1
ATOM 2616 N N . VAL B 1 15 ? 2.152 39.438 29.375 1 81.56 15 VAL B N 1
ATOM 2617 C CA . VAL B 1 15 ? 1.672 38.406 28.469 1 81.56 15 VAL B CA 1
ATOM 2618 C C . VAL B 1 15 ? 2.662 37.25 28.438 1 81.56 15 VAL B C 1
ATOM 2620 O O . VAL B 1 15 ? 2.26 36.094 28.391 1 81.56 15 VAL B O 1
ATOM 2623 N N . ALA B 1 16 ? 3.986 37.594 28.625 1 80.25 16 ALA B N 1
ATOM 2624 C CA . ALA B 1 16 ? 5.027 36.562 28.656 1 80.25 16 ALA B CA 1
ATOM 2625 C C . ALA B 1 16 ? 4.895 35.688 29.891 1 80.25 16 ALA B C 1
ATOM 2627 O O . ALA B 1 16 ? 5.082 34.469 29.797 1 80.25 16 ALA B O 1
ATOM 2628 N N . THR B 1 17 ? 4.504 36.281 30.938 1 81.56 17 THR B N 1
ATOM 2629 C CA . THR B 1 17 ? 4.34 35.531 32.188 1 81.56 17 THR B CA 1
ATOM 2630 C C . THR B 1 17 ? 3.133 34.594 32.094 1 81.56 17 THR B C 1
ATOM 2632 O O . THR B 1 17 ? 3.205 33.438 32.5 1 81.56 17 THR B O 1
ATOM 2635 N N . VAL B 1 18 ? 2.023 35.062 31.484 1 80.88 18 VAL B N 1
ATOM 2636 C CA . VAL B 1 18 ? 0.837 34.25 31.297 1 80.88 18 VAL B CA 1
ATOM 2637 C C . VAL B 1 18 ? 1.154 33.094 30.359 1 80.88 18 VAL B C 1
ATOM 2639 O O . VAL B 1 18 ? 0.776 31.953 30.609 1 80.88 18 VAL B O 1
ATOM 2642 N N . SER B 1 19 ? 1.9 33.406 29.406 1 75.25 19 SER B N 1
ATOM 2643 C CA . SER B 1 19 ? 2.297 32.375 28.422 1 75.25 19 SER B CA 1
ATOM 2644 C C . SER B 1 19 ? 3.141 31.297 29.078 1 75.25 19 SER B C 1
ATOM 2646 O O . SER B 1 19 ? 2.914 30.109 28.844 1 75.25 19 SER B O 1
ATOM 2648 N N . ARG B 1 20 ? 4.008 31.703 29.953 1 77.31 20 ARG B N 1
ATOM 2649 C CA . ARG B 1 20 ? 4.863 30.75 30.672 1 77.31 20 ARG B CA 1
ATOM 2650 C C . ARG B 1 20 ? 4.039 29.828 31.562 1 77.31 20 ARG B C 1
ATOM 2652 O O . ARG B 1 20 ? 4.312 28.641 31.656 1 77.31 20 ARG B O 1
ATOM 2659 N N . ILE B 1 21 ? 3.061 30.328 32.062 1 77.31 21 ILE B N 1
ATOM 2660 C CA . ILE B 1 21 ? 2.23 29.594 33.031 1 77.31 21 ILE B CA 1
ATOM 2661 C C . ILE B 1 21 ? 1.328 28.625 32.25 1 77.31 21 ILE B C 1
ATOM 2663 O O . ILE B 1 21 ? 1.206 27.453 32.625 1 77.31 21 ILE B O 1
ATOM 2667 N N . ILE B 1 22 ? 0.832 29.062 31.156 1 74.75 22 ILE B N 1
ATOM 2668 C CA . ILE B 1 22 ? -0.073 28.25 30.359 1 74.75 22 ILE B CA 1
ATOM 2669 C C . ILE B 1 22 ? 0.702 27.109 29.703 1 74.75 22 ILE B C 1
ATOM 2671 O O . ILE B 1 22 ? 0.21 25.969 29.625 1 74.75 22 ILE B O 1
ATOM 2675 N N . ASN B 1 23 ? 1.947 27.422 29.391 1 68.81 23 ASN B N 1
ATOM 2676 C CA . ASN B 1 23 ? 2.771 26.453 28.672 1 68.81 23 ASN B CA 1
ATOM 2677 C C . ASN B 1 23 ? 3.697 25.703 29.625 1 68.81 23 ASN B C 1
ATOM 2679 O O . ASN B 1 23 ? 4.57 24.953 29.188 1 68.81 23 ASN B O 1
ATOM 2683 N N . HIS B 1 24 ? 3.502 25.969 30.719 1 69.06 24 HIS B N 1
ATOM 2684 C CA . HIS B 1 24 ? 4.309 25.375 31.781 1 69.06 24 HIS B CA 1
ATOM 2685 C C . HIS B 1 24 ? 5.797 25.516 31.484 1 69.06 24 HIS B C 1
ATOM 2687 O O . HIS B 1 24 ? 6.551 24.547 31.609 1 69.06 24 HIS B O 1
ATOM 2693 N N . SER B 1 25 ? 6.105 26.609 30.953 1 65.31 25 SER B N 1
ATOM 2694 C CA . SER B 1 25 ? 7.496 26.891 30.609 1 65.31 25 SER B CA 1
ATOM 2695 C C . SER B 1 25 ? 8.047 28.078 31.375 1 65.31 25 SER B C 1
ATOM 2697 O O . SER B 1 25 ? 7.289 28.969 31.781 1 65.31 25 SER B O 1
ATOM 2699 N N . GLY B 1 26 ? 9.391 28.109 31.734 1 64.56 26 GLY B N 1
ATOM 2700 C CA . GLY B 1 26 ? 10.086 29.219 32.375 1 64.56 26 GLY B CA 1
ATOM 2701 C C . GLY B 1 26 ? 9.883 29.281 33.875 1 64.56 26 GLY B C 1
ATOM 2702 O O . GLY B 1 26 ? 9.164 28.438 34.438 1 64.56 26 GLY B O 1
ATOM 2703 N N . LYS B 1 27 ? 10.539 29.969 34.625 1 78 27 LYS B N 1
ATOM 2704 C CA . LYS B 1 27 ? 10.438 30.172 36.062 1 78 27 LYS B CA 1
ATOM 2705 C C . LYS B 1 27 ? 9.422 31.25 36.406 1 78 27 LYS B C 1
ATOM 2707 O O . LYS B 1 27 ? 9.539 32.406 35.938 1 78 27 LYS B O 1
ATOM 2712 N N . VAL B 1 28 ? 8.297 30.875 37.031 1 75.75 28 VAL B N 1
ATOM 2713 C CA . VAL B 1 28 ? 7.312 31.797 37.562 1 75.75 28 VAL B CA 1
ATOM 2714 C C . VAL B 1 28 ? 7.035 31.453 39.031 1 75.75 28 VAL B C 1
ATOM 2716 O O . VAL B 1 28 ? 7.07 30.297 39.406 1 75.75 28 VAL B O 1
ATOM 2719 N N . SER B 1 29 ? 6.922 32.438 39.969 1 80.38 29 SER B N 1
ATOM 2720 C CA . SER B 1 29 ? 6.645 32.188 41.375 1 80.38 29 SER B CA 1
ATOM 2721 C C . SER B 1 29 ? 5.32 31.469 41.562 1 80.38 29 SER B C 1
ATOM 2723 O O . SER B 1 29 ? 4.398 31.625 40.75 1 80.38 29 SER B O 1
ATOM 2725 N N . GLU B 1 30 ? 5.305 30.625 42.5 1 82.62 30 GLU B N 1
ATOM 2726 C CA . GLU B 1 30 ? 4.109 29.844 42.812 1 82.62 30 GLU B CA 1
ATOM 2727 C C . GLU B 1 30 ? 2.898 30.75 43.031 1 82.62 30 GLU B C 1
ATOM 2729 O O . GLU B 1 30 ? 1.784 30.422 42.594 1 82.62 30 GLU B O 1
ATOM 2734 N N . THR B 1 31 ? 3.068 31.859 43.625 1 82.81 31 THR B N 1
ATOM 2735 C CA . THR B 1 31 ? 1.987 32.812 43.875 1 82.81 31 THR B CA 1
ATOM 2736 C C . THR B 1 31 ? 1.412 33.344 42.562 1 82.81 31 THR B C 1
ATOM 2738 O O . THR B 1 31 ? 0.193 33.406 42.406 1 82.81 31 THR B O 1
ATOM 2741 N N . THR B 1 32 ? 2.25 33.656 41.656 1 84.25 32 THR B N 1
ATOM 2742 C CA . THR B 1 32 ? 1.838 34.188 40.344 1 84.25 32 THR B CA 1
ATOM 2743 C C . THR B 1 32 ? 1.137 33.125 39.531 1 84.25 32 THR B C 1
ATOM 2745 O O . THR B 1 32 ? 0.127 33.375 38.875 1 84.25 32 THR B O 1
ATOM 2748 N N . LYS B 1 33 ? 1.638 31.969 39.562 1 86.75 33 LYS B N 1
ATOM 2749 C CA . LYS B 1 33 ? 1.062 30.828 38.844 1 86.75 33 LYS B CA 1
ATOM 2750 C C . LYS B 1 33 ? -0.372 30.578 39.312 1 86.75 33 LYS B C 1
ATOM 2752 O O . LYS B 1 33 ? -1.273 30.422 38.469 1 86.75 33 LYS B O 1
ATOM 2757 N N . GLN B 1 34 ? -0.499 30.5 40.562 1 84.5 34 GLN B N 1
ATOM 2758 C CA . GLN B 1 34 ? -1.82 30.234 41.125 1 84.5 34 GLN B CA 1
ATOM 2759 C C . GLN B 1 34 ? -2.807 31.344 40.75 1 84.5 34 GLN B C 1
ATOM 2761 O O . GLN B 1 34 ? -3.965 31.062 40.438 1 84.5 34 GLN B O 1
ATOM 2766 N N . LYS B 1 35 ? -2.363 32.531 40.812 1 83.56 35 LYS B N 1
ATOM 2767 C CA . LYS B 1 35 ? -3.191 33.688 40.438 1 83.56 35 LYS B CA 1
ATOM 2768 C C . LYS B 1 35 ? -3.643 33.625 39 1 83.56 35 LYS B C 1
ATOM 2770 O O . LYS B 1 35 ? -4.824 33.812 38.688 1 83.56 35 LYS B O 1
ATOM 2775 N N . VAL B 1 36 ? -2.736 33.344 38.125 1 86.38 36 VAL B N 1
ATOM 2776 C CA . VAL B 1 36 ? -3.025 33.281 36.688 1 86.38 36 VAL B CA 1
ATOM 2777 C C . VAL B 1 36 ? -3.932 32.094 36.406 1 86.38 36 VAL B C 1
ATOM 2779 O O . VAL B 1 36 ? -4.898 32.219 35.656 1 86.38 36 VAL B O 1
ATOM 2782 N N . GLU B 1 37 ? -3.646 30.984 37 1 85.06 37 GLU B N 1
ATOM 2783 C CA . GLU B 1 37 ? -4.441 29.781 36.781 1 85.06 37 GLU B CA 1
ATOM 2784 C C . GLU B 1 37 ? -5.879 29.984 37.281 1 85.06 37 GLU B C 1
ATOM 2786 O O . GLU B 1 37 ? -6.82 29.484 36.656 1 85.06 37 GLU B O 1
ATOM 2791 N N . LYS B 1 38 ? -6.035 30.625 38.406 1 81.12 38 LYS B N 1
ATOM 2792 C CA . LYS B 1 38 ? -7.355 30.953 38.906 1 81.12 38 LYS B CA 1
ATOM 2793 C C . LYS B 1 38 ? -8.148 31.797 37.938 1 81.12 38 LYS B C 1
ATOM 2795 O O . LYS B 1 38 ? -9.336 31.562 37.688 1 81.12 38 LYS B O 1
ATOM 2800 N N . ILE B 1 39 ? -7.5 32.719 37.312 1 83.75 39 ILE B N 1
ATOM 2801 C CA . ILE B 1 39 ? -8.156 33.625 36.375 1 83.75 39 ILE B CA 1
ATOM 2802 C C . ILE B 1 39 ? -8.5 32.875 35.094 1 83.75 39 ILE B C 1
ATOM 2804 O O . ILE B 1 39 ? -9.578 33.062 34.5 1 83.75 39 ILE B O 1
ATOM 2808 N N . ILE B 1 40 ? -7.633 32.031 34.656 1 79.44 40 ILE B N 1
ATOM 2809 C CA . ILE B 1 40 ? -7.883 31.188 33.5 1 79.44 40 ILE B CA 1
ATOM 2810 C C . ILE B 1 40 ? -9.133 30.344 33.719 1 79.44 40 ILE B C 1
ATOM 2812 O O . ILE B 1 40 ? -9.992 30.25 32.844 1 79.44 40 ILE B O 1
ATOM 2816 N N . SER B 1 41 ? -9.227 29.797 34.875 1 79 41 SER B N 1
ATOM 2817 C CA . SER B 1 41 ? -10.383 28.984 35.25 1 79 41 SER B CA 1
ATOM 2818 C C . SER B 1 41 ? -11.656 29.828 35.312 1 79 41 SER B C 1
ATOM 2820 O O . SER B 1 41 ? -12.711 29.391 34.844 1 79 41 SER B O 1
ATOM 2822 N N . GLN B 1 42 ? -11.531 30.969 35.812 1 79.12 42 GLN B N 1
ATOM 2823 C CA . GLN B 1 42 ? -12.688 31.844 36.031 1 79.12 42 GLN B CA 1
ATOM 2824 C C . GLN B 1 42 ? -13.211 32.375 34.719 1 79.12 42 GLN B C 1
ATOM 2826 O O . GLN B 1 42 ? -14.406 32.625 34.562 1 79.12 42 GLN B O 1
ATOM 2831 N N . THR B 1 43 ? -12.227 32.562 33.781 1 77.5 43 THR B N 1
ATOM 2832 C CA . THR B 1 43 ? -12.609 33.156 32.531 1 77.5 43 THR B CA 1
ATOM 2833 C C . THR B 1 43 ? -12.883 32.094 31.453 1 77.5 43 THR B C 1
ATOM 2835 O O . THR B 1 43 ? -13.266 32.406 30.328 1 77.5 43 THR B O 1
ATOM 2838 N N . HIS B 1 44 ? -12.688 30.859 31.844 1 73.12 44 HIS B N 1
ATOM 2839 C CA . HIS B 1 44 ? -12.789 29.734 30.922 1 73.12 44 HIS B CA 1
ATOM 2840 C C . HIS B 1 44 ? -11.961 29.969 29.672 1 73.12 44 HIS B C 1
ATOM 2842 O O . HIS B 1 44 ? -12.422 29.703 28.547 1 73.12 44 HIS B O 1
ATOM 2848 N N . TYR B 1 45 ? -10.93 30.703 30 1 64.56 45 TYR B N 1
ATOM 2849 C CA . TYR B 1 45 ? -10 30.938 28.906 1 64.56 45 TYR B CA 1
ATOM 2850 C C . TYR B 1 45 ? -9.422 29.625 28.391 1 64.56 45 TYR B C 1
ATOM 2852 O O . TYR B 1 45 ? -8.922 28.812 29.172 1 64.56 45 TYR B O 1
ATOM 2860 N N . GLN B 1 46 ? -9.703 29.25 27.172 1 58.62 46 GLN B N 1
ATOM 2861 C CA . GLN B 1 46 ? -9.016 28.156 26.484 1 58.62 46 GLN B CA 1
ATOM 2862 C C . GLN B 1 46 ? -7.945 28.688 25.547 1 58.62 46 GLN B C 1
ATOM 2864 O O . GLN B 1 46 ? -8.227 29.516 24.672 1 58.62 46 GLN B O 1
ATOM 2869 N N . PRO B 1 47 ? -6.691 28.5 26 1 51.06 47 PRO B N 1
ATOM 2870 C CA . PRO B 1 47 ? -5.656 28.953 25.062 1 51.06 47 PRO B CA 1
ATOM 2871 C C . PRO B 1 47 ? -5.941 28.547 23.625 1 51.06 47 PRO B C 1
ATOM 2873 O O . PRO B 1 47 ? -6.402 27.438 23.375 1 51.06 47 PRO B O 1
ATOM 2876 N N . ASN B 1 48 ? -6.246 29.422 22.891 1 43.56 48 ASN B N 1
ATOM 2877 C CA . ASN B 1 48 ? -6.387 29.062 21.484 1 43.56 48 ASN B CA 1
ATOM 2878 C C . ASN B 1 48 ? -5.188 28.266 20.984 1 43.56 48 ASN B C 1
ATOM 2880 O O . ASN B 1 48 ? -4.043 28.594 21.281 1 43.56 48 ASN B O 1
ATOM 2884 N N . GLN B 1 49 ? -5.312 27.031 20.797 1 42.38 49 GLN B N 1
ATOM 2885 C CA . GLN B 1 49 ? -4.223 26.203 20.281 1 42.38 49 GLN B CA 1
ATOM 2886 C C . GLN B 1 49 ? -3.395 26.969 19.25 1 42.38 49 GLN B C 1
ATOM 2888 O O . GLN B 1 49 ? -2.197 26.719 19.094 1 42.38 49 GLN B O 1
ATOM 2893 N N . VAL B 1 50 ? -3.938 27.859 18.531 1 38.72 50 VAL B N 1
ATOM 2894 C CA . VAL B 1 50 ? -3.215 28.578 17.5 1 38.72 50 VAL B CA 1
ATOM 2895 C C . VAL B 1 50 ? -2.207 29.531 18.141 1 38.72 50 VAL B C 1
ATOM 2897 O O . VAL B 1 50 ? -1.069 29.641 17.688 1 38.72 50 VAL B O 1
ATOM 2900 N N . ALA B 1 51 ? -2.514 30.312 19.203 1 41.66 51 ALA B N 1
ATOM 2901 C CA . ALA B 1 51 ? -1.611 31.234 19.875 1 41.66 51 ALA B CA 1
ATOM 2902 C C . ALA B 1 51 ? -0.528 30.484 20.641 1 41.66 51 ALA B C 1
ATOM 2904 O O . ALA B 1 51 ? 0.605 30.953 20.75 1 41.66 51 ALA B O 1
ATOM 2905 N N . ARG B 1 52 ? -0.886 29.453 21.266 1 40.31 52 ARG B N 1
ATOM 2906 C CA . ARG B 1 52 ? 0.159 28.641 21.875 1 40.31 52 ARG B CA 1
ATOM 2907 C C . ARG B 1 52 ? 1.158 28.156 20.844 1 40.31 52 ARG B C 1
ATOM 2909 O O . ARG B 1 52 ? 2.314 27.875 21.172 1 40.31 52 ARG B O 1
ATOM 2916 N N . THR B 1 53 ? 0.741 27.812 19.656 1 39.47 53 THR B N 1
ATOM 2917 C CA . THR B 1 53 ? 1.661 27.422 18.578 1 39.47 53 THR B CA 1
ATOM 2918 C C . THR B 1 53 ? 2.637 28.562 18.281 1 39.47 53 THR B C 1
ATOM 2920 O O . THR B 1 53 ? 3.674 28.344 17.641 1 39.47 53 THR B O 1
ATOM 2923 N N . LEU B 1 54 ? 2.367 29.781 18.609 1 36.28 54 LEU B N 1
ATOM 2924 C CA . LEU B 1 54 ? 3.312 30.828 18.234 1 36.28 54 LEU B CA 1
ATOM 2925 C C . LEU B 1 54 ? 4.633 30.672 18.984 1 36.28 54 LEU B C 1
ATOM 2927 O O . LEU B 1 54 ? 5.707 30.859 18.391 1 36.28 54 LEU B O 1
ATOM 2931 N N . TYR B 1 55 ? 4.734 30.859 20.375 1 35.88 55 TYR B N 1
ATOM 2932 C CA . TYR B 1 55 ? 6.062 30.828 20.969 1 35.88 55 TYR B CA 1
ATOM 2933 C C . TYR B 1 55 ? 6.633 29.422 20.969 1 35.88 55 TYR B C 1
ATOM 2935 O O . TYR B 1 55 ? 7.77 29.203 20.547 1 35.88 55 TYR B O 1
ATOM 2943 N N . GLN B 1 56 ? 6.469 28.578 22.125 1 44.66 56 GLN B N 1
ATOM 2944 C CA . GLN B 1 56 ? 7.219 27.344 22.266 1 44.66 56 GLN B CA 1
ATOM 2945 C C . GLN B 1 56 ? 6.727 26.281 21.281 1 44.66 56 GLN B C 1
ATOM 2947 O O . GLN B 1 56 ? 5.773 25.562 21.562 1 44.66 56 GLN B O 1
ATOM 2952 N N . LYS B 1 57 ? 6.434 26.453 19.953 1 52.41 57 LYS B N 1
ATOM 2953 C CA . LYS B 1 57 ? 5.695 26.297 18.703 1 52.41 57 LYS B CA 1
ATOM 2954 C C . LYS B 1 57 ? 5.664 24.844 18.25 1 52.41 57 LYS B C 1
ATOM 2956 O O . LYS B 1 57 ? 6.445 24.438 17.391 1 52.41 57 LYS B O 1
ATOM 2961 N N . LYS B 1 58 ? 5.816 23.969 19.078 1 69.5 58 LYS B N 1
ATOM 2962 C CA . LYS B 1 58 ? 5.781 22.609 18.562 1 69.5 58 LYS B CA 1
ATOM 2963 C C . LYS B 1 58 ? 4.426 22.281 17.953 1 69.5 58 LYS B C 1
ATOM 2965 O O . LYS B 1 58 ? 3.387 22.453 18.594 1 69.5 58 LYS B O 1
ATOM 2970 N N . SER B 1 59 ? 4.363 22.141 16.859 1 74.56 59 SER B N 1
ATOM 2971 C CA . SER B 1 59 ? 3.164 21.828 16.078 1 74.56 59 SER B CA 1
ATOM 2972 C C . SER B 1 59 ? 2.664 20.422 16.375 1 74.56 59 SER B C 1
ATOM 2974 O O . SER B 1 59 ? 1.512 20.094 16.094 1 74.56 59 SER B O 1
ATOM 2976 N N . LYS B 1 60 ? 3.539 19.578 17.047 1 83.56 60 LYS B N 1
ATOM 2977 C CA . LYS B 1 60 ? 3.271 18.156 17.25 1 83.56 60 LYS B CA 1
ATOM 2978 C C . LYS B 1 60 ? 2.936 17.469 15.93 1 83.56 60 LYS B C 1
ATOM 2980 O O . LYS B 1 60 ? 2.086 16.578 15.891 1 83.56 60 LYS B O 1
ATOM 2985 N N . MET B 1 61 ? 3.582 17.969 14.898 1 85.56 61 MET B N 1
ATOM 2986 C CA . MET B 1 61 ? 3.473 17.359 13.586 1 85.56 61 MET B CA 1
ATOM 2987 C C . MET B 1 61 ? 4.828 16.844 13.102 1 85.56 61 MET B C 1
ATOM 2989 O O . MET B 1 61 ? 5.852 17.5 13.312 1 85.56 61 MET B O 1
ATOM 2993 N N . ILE B 1 62 ? 4.754 15.719 12.523 1 92.25 62 ILE B N 1
ATOM 2994 C CA . ILE B 1 62 ? 5.938 15.148 11.883 1 92.25 62 ILE B CA 1
ATOM 2995 C C . ILE B 1 62 ? 5.695 15.008 10.383 1 92.25 62 ILE B C 1
ATOM 2997 O O . ILE B 1 62 ? 4.664 14.477 9.961 1 92.25 62 ILE B O 1
ATOM 3001 N N . GLY B 1 63 ? 6.605 15.594 9.586 1 92.44 63 GLY B N 1
ATOM 3002 C CA . GLY B 1 63 ? 6.551 15.391 8.148 1 92.44 63 GLY B CA 1
ATOM 3003 C C . GLY B 1 63 ? 7.141 14.062 7.711 1 92.44 63 GLY B C 1
ATOM 3004 O O . GLY B 1 63 ? 8.203 13.664 8.188 1 92.44 63 GLY B O 1
ATOM 3005 N N . ILE B 1 64 ? 6.391 13.344 6.867 1 93.19 64 ILE B N 1
ATOM 3006 C CA . ILE B 1 64 ? 6.863 12.07 6.328 1 93.19 64 ILE B CA 1
ATOM 3007 C C . ILE B 1 64 ? 6.84 12.117 4.801 1 93.19 64 ILE B C 1
ATOM 3009 O O . ILE B 1 64 ? 5.84 12.516 4.199 1 93.19 64 ILE B O 1
ATOM 3013 N N . ILE B 1 65 ? 7.988 11.758 4.148 1 92.19 65 ILE B N 1
ATOM 3014 C CA . ILE B 1 65 ? 8.047 11.711 2.691 1 92.19 65 ILE B CA 1
ATOM 3015 C C . ILE B 1 65 ? 8.164 10.258 2.229 1 92.19 65 ILE B C 1
ATOM 3017 O O . ILE B 1 65 ? 9.055 9.531 2.672 1 92.19 65 ILE B O 1
ATOM 3021 N N . ILE B 1 66 ? 7.27 9.922 1.341 1 89.5 66 ILE B N 1
ATOM 3022 C CA . ILE B 1 66 ? 7.219 8.57 0.803 1 89.5 66 ILE B CA 1
ATOM 3023 C C . ILE B 1 66 ? 7.34 8.617 -0.719 1 89.5 66 ILE B C 1
ATOM 3025 O O . ILE B 1 66 ? 6.562 9.297 -1.389 1 89.5 66 ILE B O 1
ATOM 3029 N N . PRO B 1 67 ? 8.227 7.832 -1.294 1 87.44 67 PRO B N 1
ATOM 3030 C CA . PRO B 1 67 ? 8.438 7.906 -2.742 1 87.44 67 PRO B CA 1
ATOM 3031 C C . PRO B 1 67 ? 7.312 7.238 -3.531 1 87.44 67 PRO B C 1
ATOM 3033 O O . PRO B 1 67 ? 6.996 7.668 -4.645 1 87.44 67 PRO B O 1
ATOM 3036 N N . ASP B 1 68 ? 6.785 6.117 -2.996 1 82.5 68 ASP B N 1
ATOM 3037 C CA . ASP B 1 68 ? 5.801 5.344 -3.746 1 82.5 68 ASP B CA 1
ATOM 3038 C C . ASP B 1 68 ? 4.773 4.711 -2.811 1 82.5 68 ASP B C 1
ATOM 3040 O O . ASP B 1 68 ? 5.07 3.727 -2.129 1 82.5 68 ASP B O 1
ATOM 3044 N N . LEU B 1 69 ? 3.553 5.164 -2.934 1 76.44 69 LEU B N 1
ATOM 3045 C CA . LEU B 1 69 ? 2.496 4.699 -2.045 1 76.44 69 LEU B CA 1
ATOM 3046 C C . LEU B 1 69 ? 2.023 3.307 -2.443 1 76.44 69 LEU B C 1
ATOM 3048 O O . LEU B 1 69 ? 1.392 2.609 -1.646 1 76.44 69 LEU B O 1
ATOM 3052 N N . ASN B 1 70 ? 2.33 2.879 -3.629 1 76.81 70 ASN B N 1
ATOM 3053 C CA . ASN B 1 70 ? 1.847 1.59 -4.113 1 76.81 70 ASN B CA 1
ATOM 3054 C C . ASN B 1 70 ? 2.793 0.456 -3.729 1 76.81 70 ASN B C 1
ATOM 3056 O O . ASN B 1 70 ? 2.48 -0.717 -3.943 1 76.81 70 ASN B O 1
ATOM 3060 N N . ASN B 1 71 ? 3.891 0.823 -3.242 1 83.25 71 ASN B N 1
ATOM 3061 C CA . ASN B 1 71 ? 4.848 -0.166 -2.758 1 83.25 71 ASN B CA 1
ATOM 3062 C C . ASN B 1 71 ? 4.637 -0.472 -1.277 1 83.25 71 ASN B C 1
ATOM 3064 O O . ASN B 1 71 ? 4.859 0.388 -0.423 1 83.25 71 ASN B O 1
ATOM 3068 N N . ARG B 1 72 ? 4.25 -1.715 -1.024 1 84.5 72 ARG B N 1
ATOM 3069 C CA . ARG B 1 72 ? 3.934 -2.15 0.332 1 84.5 72 ARG B CA 1
ATOM 3070 C C . ARG B 1 72 ? 5.113 -1.915 1.271 1 84.5 72 ARG B C 1
ATOM 3072 O O . ARG B 1 72 ? 4.926 -1.747 2.479 1 84.5 72 ARG B O 1
ATOM 3079 N N . PHE B 1 73 ? 6.34 -1.915 0.75 1 90.19 73 PHE B N 1
ATOM 3080 C CA . PHE B 1 73 ? 7.535 -1.634 1.537 1 90.19 73 PHE B CA 1
ATOM 3081 C C . PHE B 1 73 ? 7.395 -0.312 2.281 1 90.19 73 PHE B C 1
ATOM 3083 O O . PHE B 1 73 ? 7.609 -0.25 3.494 1 90.19 73 PHE B O 1
ATOM 3090 N N . TYR B 1 74 ? 6.902 0.648 1.69 1 90.06 74 TYR B N 1
ATOM 3091 C CA . TYR B 1 74 ? 6.785 1.977 2.281 1 90.06 74 TYR B CA 1
ATOM 3092 C C . TYR B 1 74 ? 5.574 2.057 3.203 1 90.06 74 TYR B C 1
ATOM 3094 O O . TYR B 1 74 ? 5.598 2.771 4.211 1 90.06 74 TYR B O 1
ATOM 3102 N N . ALA B 1 75 ? 4.539 1.341 2.857 1 86.56 75 ALA B N 1
ATOM 3103 C CA . ALA B 1 75 ? 3.375 1.312 3.738 1 86.56 75 ALA B CA 1
ATOM 3104 C C . ALA B 1 75 ? 3.742 0.769 5.117 1 86.56 75 ALA B C 1
ATOM 3106 O O . ALA B 1 75 ? 3.281 1.284 6.137 1 86.56 75 ALA B O 1
ATOM 3107 N N . GLN B 1 76 ? 4.566 -0.238 5.137 1 90.94 76 GLN B N 1
ATOM 3108 C CA . GLN B 1 76 ? 4.992 -0.833 6.398 1 90.94 76 GLN B CA 1
ATOM 3109 C C . GLN B 1 76 ? 5.887 0.124 7.184 1 90.94 76 GLN B C 1
ATOM 3111 O O . GLN B 1 76 ? 5.848 0.15 8.414 1 90.94 76 GLN B O 1
ATOM 3116 N N . ILE B 1 77 ? 6.668 0.837 6.461 1 94.38 77 ILE B N 1
ATOM 3117 C CA . ILE B 1 77 ? 7.512 1.831 7.113 1 94.38 77 ILE B CA 1
ATOM 3118 C C . ILE B 1 77 ? 6.641 2.885 7.793 1 94.38 77 ILE B C 1
ATOM 3120 O O . ILE B 1 77 ? 6.859 3.221 8.961 1 94.38 77 ILE B O 1
ATOM 3124 N N . ILE B 1 78 ? 5.66 3.359 7.109 1 90.81 78 ILE B N 1
ATOM 3125 C CA . ILE B 1 78 ? 4.762 4.367 7.656 1 90.81 78 ILE B CA 1
ATOM 3126 C C . ILE B 1 78 ? 4.051 3.814 8.891 1 90.81 78 ILE B C 1
ATOM 3128 O O . ILE B 1 78 ? 3.873 4.523 9.883 1 90.81 78 ILE B O 1
ATOM 3132 N N . ASP B 1 79 ? 3.631 2.586 8.789 1 87.88 79 ASP B N 1
ATOM 3133 C CA . ASP B 1 79 ? 2.99 1.935 9.93 1 87.88 79 ASP B CA 1
ATOM 3134 C C . ASP B 1 79 ? 3.902 1.95 11.156 1 87.88 79 ASP B C 1
ATOM 3136 O O . ASP B 1 79 ? 3.451 2.234 12.266 1 87.88 79 ASP B O 1
ATOM 3140 N N . GLY B 1 80 ? 5.141 1.614 10.953 1 93.5 80 GLY B N 1
ATOM 3141 C CA . GLY B 1 80 ? 6.113 1.644 12.031 1 93.5 80 GLY B CA 1
ATOM 3142 C C . GLY B 1 80 ? 6.32 3.029 12.609 1 93.5 80 GLY B C 1
ATOM 3143 O O . GLY B 1 80 ? 6.383 3.195 13.828 1 93.5 80 GLY B O 1
ATOM 3144 N N . ILE B 1 81 ? 6.406 4.031 11.703 1 95.12 81 ILE B N 1
ATOM 3145 C CA . ILE B 1 81 ? 6.578 5.414 12.141 1 95.12 81 ILE B CA 1
ATOM 3146 C C . ILE B 1 81 ? 5.383 5.832 12.992 1 95.12 81 ILE B C 1
ATOM 3148 O O . ILE B 1 81 ? 5.555 6.348 14.102 1 95.12 81 ILE B O 1
ATOM 3152 N N . GLN B 1 82 ? 4.25 5.613 12.508 1 87.5 82 GLN B N 1
ATOM 3153 C CA . GLN B 1 82 ? 3.014 6.039 13.164 1 87.5 82 GLN B CA 1
ATOM 3154 C C . GLN B 1 82 ? 2.857 5.387 14.531 1 87.5 82 GLN B C 1
ATOM 3156 O O . GLN B 1 82 ? 2.402 6.023 15.484 1 87.5 82 GLN B O 1
ATOM 3161 N N . GLU B 1 83 ? 3.15 4.141 14.602 1 89.62 83 GLU B N 1
ATOM 3162 C CA . GLU B 1 83 ? 3.055 3.418 15.867 1 89.62 83 GLU B CA 1
ATOM 3163 C C . GLU B 1 83 ? 3.84 4.125 16.969 1 89.62 83 GLU B C 1
ATOM 3165 O O . GLU B 1 83 ? 3.412 4.148 18.125 1 89.62 83 GLU B O 1
ATOM 3170 N N . VAL B 1 84 ? 4.883 4.703 16.609 1 95.5 84 VAL B N 1
ATOM 3171 C CA . VAL B 1 84 ? 5.77 5.328 17.594 1 95.5 84 VAL B CA 1
ATOM 3172 C C . VAL B 1 84 ? 5.324 6.766 17.844 1 95.5 84 VAL B C 1
ATOM 3174 O O . VAL B 1 84 ? 5.145 7.168 19 1 95.5 84 VAL B O 1
ATOM 3177 N N . ILE B 1 85 ? 5.027 7.516 16.797 1 91 85 ILE B N 1
ATOM 3178 C CA . ILE B 1 85 ? 4.82 8.945 16.969 1 91 85 ILE B CA 1
ATOM 3179 C C . ILE B 1 85 ? 3.445 9.195 17.594 1 91 85 ILE B C 1
ATOM 3181 O O . ILE B 1 85 ? 3.248 10.188 18.297 1 91 85 ILE B O 1
ATOM 3185 N N . GLN B 1 86 ? 2.516 8.375 17.312 1 84 86 GLN B N 1
ATOM 3186 C CA . GLN B 1 86 ? 1.182 8.547 17.875 1 84 86 GLN B CA 1
ATOM 3187 C C . GLN B 1 86 ? 1.21 8.422 19.391 1 84 86 GLN B C 1
ATOM 3189 O O . GLN B 1 86 ? 0.499 9.141 20.094 1 84 86 GLN B O 1
ATOM 3194 N N . LYS B 1 87 ? 1.981 7.488 19.875 1 88 87 LYS B N 1
ATOM 3195 C CA . LYS B 1 87 ? 2.117 7.289 21.312 1 88 87 LYS B CA 1
ATOM 3196 C C . LYS B 1 87 ? 2.676 8.539 21.984 1 88 87 LYS B C 1
ATOM 3198 O O . LYS B 1 87 ? 2.455 8.758 23.188 1 88 87 LYS B O 1
ATOM 3203 N N . GLU B 1 88 ? 3.355 9.328 21.203 1 89.75 88 GLU B N 1
ATOM 3204 C CA . GLU B 1 88 ? 3.973 10.539 21.734 1 89.75 88 GLU B CA 1
ATOM 3205 C C . GLU B 1 88 ? 3.113 11.766 21.453 1 89.75 88 GLU B C 1
ATOM 3207 O O . GLU B 1 88 ? 3.547 12.898 21.672 1 89.75 88 GLU B O 1
ATOM 3212 N N . GLY B 1 89 ? 1.926 11.523 20.875 1 81.88 89 GLY B N 1
ATOM 3213 C CA . GLY B 1 89 ? 0.964 12.594 20.672 1 81.88 89 GLY B CA 1
ATOM 3214 C C . GLY B 1 89 ? 1.19 13.352 19.375 1 81.88 89 GLY B C 1
ATOM 3215 O O . GLY B 1 89 ? 0.661 14.453 19.203 1 81.88 89 GLY B O 1
ATOM 3216 N N . TYR B 1 90 ? 2.041 12.852 18.5 1 84.81 90 TYR B N 1
ATOM 3217 C CA . TYR B 1 90 ? 2.326 13.523 17.234 1 84.81 90 TYR B CA 1
ATOM 3218 C C . TYR B 1 90 ? 1.357 13.07 16.141 1 84.81 90 TYR B C 1
ATOM 3220 O O . TYR B 1 90 ? 0.868 11.938 16.172 1 84.81 90 TYR B O 1
ATOM 3228 N N . THR B 1 91 ? 1.165 14.039 15.211 1 78.25 91 THR B N 1
ATOM 3229 C CA . THR B 1 91 ? 0.413 13.758 13.992 1 78.25 91 THR B CA 1
ATOM 3230 C C . THR B 1 91 ? 1.326 13.805 12.766 1 78.25 91 THR B C 1
ATOM 3232 O O . THR B 1 91 ? 2.285 14.578 12.734 1 78.25 91 THR B O 1
ATOM 3235 N N . ALA B 1 92 ? 0.994 13.008 11.797 1 84.38 92 ALA B N 1
ATOM 3236 C CA . ALA B 1 92 ? 1.857 12.938 10.625 1 84.38 92 ALA B CA 1
ATOM 3237 C C . ALA B 1 92 ? 1.313 13.797 9.492 1 84.38 92 ALA B C 1
ATOM 3239 O O . ALA B 1 92 ? 0.108 13.797 9.227 1 84.38 92 ALA B O 1
ATOM 3240 N N . LEU B 1 93 ? 2.207 14.609 8.891 1 80.75 93 LEU B N 1
ATOM 3241 C CA . LEU B 1 93 ? 2.016 15.227 7.586 1 80.75 93 LEU B CA 1
ATOM 3242 C C . LEU B 1 93 ? 2.775 14.461 6.504 1 80.75 93 LEU B C 1
ATOM 3244 O O . LEU B 1 93 ? 4.004 14.375 6.551 1 80.75 93 LEU B O 1
ATOM 3248 N N . ILE B 1 94 ? 2.029 13.977 5.543 1 82.5 94 ILE B N 1
ATOM 3249 C CA . ILE B 1 94 ? 2.707 13.055 4.637 1 82.5 94 ILE B CA 1
ATOM 3250 C C . ILE B 1 94 ? 2.703 13.625 3.223 1 82.5 94 ILE B C 1
ATOM 3252 O O . ILE B 1 94 ? 1.685 14.141 2.756 1 82.5 94 ILE B O 1
ATOM 3256 N N . SER B 1 95 ? 3.834 13.602 2.631 1 80.44 95 SER B N 1
ATOM 3257 C CA . SER B 1 95 ? 3.998 13.867 1.206 1 80.44 95 SER B CA 1
ATOM 3258 C C . SER B 1 95 ? 4.328 12.594 0.436 1 80.44 95 SER B C 1
ATOM 3260 O O . SER B 1 95 ? 5.211 11.836 0.837 1 80.44 95 SER B O 1
ATOM 3262 N N . PHE B 1 96 ? 3.557 12.375 -0.644 1 76.88 96 PHE B N 1
ATOM 3263 C CA . PHE B 1 96 ? 3.703 11.133 -1.386 1 76.88 96 PHE B CA 1
ATOM 3264 C C . PHE B 1 96 ? 4.238 11.398 -2.789 1 76.88 96 PHE B C 1
ATOM 3266 O O . PHE B 1 96 ? 4.27 12.547 -3.238 1 76.88 96 PHE B O 1
ATOM 3273 N N . SER B 1 97 ? 4.621 10.266 -3.455 1 73.19 97 SER B N 1
ATOM 3274 C CA . SER B 1 97 ? 4.895 10.125 -4.883 1 73.19 97 SER B CA 1
ATOM 3275 C C . SER B 1 97 ? 6.016 11.055 -5.324 1 73.19 97 SER B C 1
ATOM 3277 O O . SER B 1 97 ? 5.895 11.742 -6.34 1 73.19 97 SER B O 1
ATOM 3279 N N . THR B 1 98 ? 7 11.117 -4.461 1 76.25 98 THR B N 1
ATOM 3280 C CA . THR B 1 98 ? 8.172 11.883 -4.855 1 76.25 98 THR B CA 1
ATOM 3281 C C . THR B 1 98 ? 9.016 11.109 -5.859 1 76.25 98 THR B C 1
ATOM 3283 O O . THR B 1 98 ? 9.742 11.703 -6.66 1 76.25 98 THR B O 1
ATOM 3286 N N . ASN B 1 99 ? 8.844 9.836 -5.793 1 75.94 99 ASN B N 1
ATOM 3287 C CA . ASN B 1 99 ? 9.695 8.984 -6.617 1 75.94 99 ASN B CA 1
ATOM 3288 C C . ASN B 1 99 ? 11.172 9.344 -6.445 1 75.94 99 ASN B C 1
ATOM 3290 O O . ASN B 1 99 ? 11.664 9.453 -5.32 1 75.94 99 ASN B O 1
ATOM 3294 N N . SER B 1 100 ? 12.008 9.406 -7.449 1 77.94 100 SER B N 1
ATOM 3295 C CA . SER B 1 100 ? 13.414 9.758 -7.332 1 77.94 100 SER B CA 1
ATOM 3296 C C . SER B 1 100 ? 13.656 11.219 -7.699 1 77.94 100 SER B C 1
ATOM 3298 O O . SER B 1 100 ? 14.797 11.617 -7.953 1 77.94 100 SER B O 1
ATOM 3300 N N . ASP B 1 101 ? 12.648 12.031 -7.609 1 83.81 101 ASP B N 1
ATOM 3301 C CA . ASP B 1 101 ? 12.734 13.43 -8.023 1 83.81 101 ASP B CA 1
ATOM 3302 C C . ASP B 1 101 ? 13.156 14.32 -6.855 1 83.81 101 ASP B C 1
ATOM 3304 O O . ASP B 1 101 ? 12.344 14.641 -5.988 1 83.81 101 ASP B O 1
ATOM 3308 N N . VAL B 1 102 ? 14.312 14.852 -6.949 1 86.69 102 VAL B N 1
ATOM 3309 C CA . VAL B 1 102 ? 14.906 15.625 -5.867 1 86.69 102 VAL B CA 1
ATOM 3310 C C . VAL B 1 102 ? 14.094 16.891 -5.633 1 86.69 102 VAL B C 1
ATOM 3312 O O . VAL B 1 102 ? 13.93 17.344 -4.496 1 86.69 102 VAL B O 1
ATOM 3315 N N . LYS B 1 103 ? 13.617 17.469 -6.684 1 86.19 103 LYS B N 1
ATOM 3316 C CA . LYS B 1 103 ? 12.836 18.703 -6.566 1 86.19 103 LYS B CA 1
ATOM 3317 C C . LYS B 1 103 ? 11.562 18.469 -5.762 1 86.19 103 LYS B C 1
ATOM 3319 O O . LYS B 1 103 ? 11.141 19.344 -4.996 1 86.19 103 LYS B O 1
ATOM 3324 N N . LYS B 1 104 ? 10.984 17.328 -5.91 1 84.69 104 LYS B N 1
ATOM 3325 C CA . LYS B 1 104 ? 9.781 17 -5.148 1 84.69 104 LYS B CA 1
ATOM 3326 C C . LYS B 1 104 ? 10.102 16.844 -3.664 1 84.69 104 LYS B C 1
ATOM 3328 O O . LYS B 1 104 ? 9.305 17.234 -2.809 1 84.69 104 LYS B O 1
ATOM 3333 N N . TYR B 1 105 ? 11.242 16.312 -3.398 1 89.94 105 TYR B N 1
ATOM 3334 C CA . TYR B 1 105 ? 11.68 16.203 -2.014 1 89.94 105 TYR B CA 1
ATOM 3335 C C . TYR B 1 105 ? 11.859 17.578 -1.39 1 89.94 105 TYR B C 1
ATOM 3337 O O . TYR B 1 105 ? 11.375 17.844 -0.286 1 89.94 105 TYR B O 1
ATOM 3345 N N . GLN B 1 106 ? 12.508 18.438 -2.111 1 88 106 GLN B N 1
ATOM 3346 C CA . GLN B 1 106 ? 12.75 19.781 -1.621 1 88 106 GLN B CA 1
ATOM 3347 C C . GLN B 1 106 ? 11.438 20.516 -1.366 1 88 106 GLN B C 1
ATOM 3349 O O . GLN B 1 106 ? 11.266 21.156 -0.324 1 88 106 GLN B O 1
ATOM 3354 N N . ASN B 1 107 ? 10.586 20.375 -2.32 1 84 107 ASN B N 1
ATOM 3355 C CA . ASN B 1 107 ? 9.289 21.031 -2.189 1 84 107 ASN B CA 1
ATOM 3356 C C . ASN B 1 107 ? 8.523 20.516 -0.975 1 84 107 ASN B C 1
ATOM 3358 O O . ASN B 1 107 ? 7.879 21.297 -0.269 1 84 107 ASN B O 1
ATOM 3362 N N . ALA B 1 108 ? 8.57 19.25 -0.753 1 86 108 ALA B N 1
ATOM 3363 C CA . ALA B 1 108 ? 7.898 18.672 0.399 1 86 108 ALA B CA 1
ATOM 3364 C C . ALA B 1 108 ? 8.469 19.203 1.706 1 86 108 ALA B C 1
ATOM 3366 O O . ALA B 1 108 ? 7.723 19.562 2.619 1 86 108 ALA B O 1
ATOM 3367 N N . ILE B 1 109 ? 9.727 19.297 1.759 1 89.62 109 ILE B N 1
ATOM 3368 C CA . ILE B 1 109 ? 10.398 19.766 2.965 1 89.62 109 ILE B CA 1
ATOM 3369 C C . ILE B 1 109 ? 10.039 21.234 3.227 1 89.62 109 ILE B C 1
ATOM 3371 O O . ILE B 1 109 ? 9.703 21.594 4.355 1 89.62 109 ILE B O 1
ATOM 3375 N N . ILE B 1 110 ? 10.094 22.016 2.207 1 84.25 110 ILE B N 1
ATOM 3376 C CA . ILE B 1 110 ? 9.727 23.422 2.322 1 84.25 110 ILE B CA 1
ATOM 3377 C C . ILE B 1 110 ? 8.297 23.547 2.828 1 84.25 110 ILE B C 1
ATOM 3379 O O . ILE B 1 110 ? 8.016 24.328 3.732 1 84.25 110 ILE B O 1
ATOM 3383 N N . ASN B 1 111 ? 7.469 22.719 2.262 1 79.44 111 ASN B N 1
ATOM 3384 C CA . ASN B 1 111 ? 6.074 22.719 2.688 1 79.44 111 ASN B CA 1
ATOM 3385 C C . ASN B 1 111 ? 5.934 22.344 4.156 1 79.44 111 ASN B C 1
ATOM 3387 O O . ASN B 1 111 ? 5.148 22.938 4.891 1 79.44 111 ASN B O 1
ATOM 3391 N N . PHE B 1 112 ? 6.617 21.328 4.566 1 85.69 112 PHE B N 1
ATOM 3392 C CA . PHE B 1 112 ? 6.586 20.891 5.961 1 85.69 112 PHE B CA 1
ATOM 3393 C C . PHE B 1 112 ? 7.059 22.016 6.883 1 85.69 112 PHE B C 1
ATOM 3395 O O . PHE B 1 112 ? 6.441 22.281 7.918 1 85.69 112 PHE B O 1
ATOM 3402 N N . GLU B 1 113 ? 8.102 22.656 6.504 1 84.56 113 GLU B N 1
ATOM 3403 C CA . GLU B 1 113 ? 8.641 23.75 7.316 1 84.56 113 GLU B CA 1
ATOM 3404 C C . GLU B 1 113 ? 7.66 24.906 7.406 1 84.56 113 GLU B C 1
ATOM 3406 O O . GLU B 1 113 ? 7.504 25.516 8.469 1 84.56 113 GLU B O 1
ATOM 3411 N N . ASN B 1 114 ? 7.062 25.141 6.293 1 76.75 114 ASN B N 1
ATOM 3412 C CA . ASN B 1 114 ? 6.059 26.203 6.266 1 76.75 114 ASN B CA 1
ATOM 3413 C C . ASN B 1 114 ? 4.887 25.891 7.191 1 76.75 114 ASN B C 1
ATOM 3415 O O . ASN B 1 114 ? 4.152 26.797 7.598 1 76.75 114 ASN B O 1
ATOM 3419 N N . ASN B 1 115 ? 4.746 24.656 7.492 1 76.19 115 ASN B N 1
ATOM 3420 C CA . ASN B 1 115 ? 3.672 24.25 8.391 1 76.19 115 ASN B CA 1
ATOM 3421 C C . ASN B 1 115 ? 4.191 23.969 9.797 1 76.19 115 ASN B C 1
ATOM 3423 O O . ASN B 1 115 ? 3.502 23.359 10.609 1 76.19 115 ASN B O 1
ATOM 3427 N N . ASN B 1 116 ? 5.387 24.297 10.023 1 81.44 116 ASN B N 1
ATOM 3428 C CA . ASN B 1 116 ? 6.023 24.281 11.336 1 81.44 116 ASN B CA 1
ATOM 3429 C C . ASN B 1 116 ? 6.07 22.875 11.93 1 81.44 116 ASN B C 1
ATOM 3431 O O . ASN B 1 116 ? 5.754 22.688 13.102 1 81.44 116 ASN B O 1
ATOM 3435 N N . VAL B 1 117 ? 6.418 21.906 11.094 1 87.94 117 VAL B N 1
ATOM 3436 C CA . VAL B 1 117 ? 6.57 20.547 11.641 1 87.94 117 VAL B CA 1
ATOM 3437 C C . VAL B 1 117 ? 7.75 20.516 12.609 1 87.94 117 VAL B C 1
ATOM 3439 O O . VAL B 1 117 ? 8.719 21.266 12.445 1 87.94 117 VAL B O 1
ATOM 3442 N N . ASP B 1 118 ? 7.602 19.641 13.57 1 91.62 118 ASP B N 1
ATOM 3443 C CA . ASP B 1 118 ? 8.648 19.531 14.578 1 91.62 118 ASP B CA 1
ATOM 3444 C C . ASP B 1 118 ? 9.828 18.703 14.055 1 91.62 118 ASP B C 1
ATOM 3446 O O . ASP B 1 118 ? 10.953 18.844 14.539 1 91.62 118 ASP B O 1
ATOM 3450 N N . GLY B 1 119 ? 9.617 17.844 13.133 1 95.5 119 GLY B N 1
ATOM 3451 C CA . GLY B 1 119 ? 10.625 16.969 12.562 1 95.5 119 GLY B CA 1
ATOM 3452 C C . GLY B 1 119 ? 10.188 16.328 11.258 1 95.5 119 GLY B C 1
ATOM 3453 O O . GLY B 1 119 ? 9 16.359 10.914 1 95.5 119 GLY B O 1
ATOM 3454 N N . ILE B 1 120 ? 11.195 15.812 10.531 1 95.88 120 ILE B N 1
ATOM 3455 C CA . ILE B 1 120 ? 10.922 15.211 9.227 1 95.88 120 ILE B CA 1
ATOM 3456 C C . ILE B 1 120 ? 11.578 13.836 9.141 1 95.88 120 ILE B C 1
ATOM 3458 O O . ILE B 1 120 ? 12.727 13.664 9.555 1 95.88 120 ILE B O 1
ATOM 3462 N N . ILE B 1 121 ? 10.789 12.844 8.719 1 97.19 121 ILE B N 1
ATOM 3463 C CA . ILE B 1 121 ? 11.281 11.523 8.344 1 97.19 121 ILE B CA 1
ATOM 3464 C C . ILE B 1 121 ? 11.094 11.305 6.848 1 97.19 121 ILE B C 1
ATOM 3466 O O . ILE B 1 121 ? 9.977 11.367 6.34 1 97.19 121 ILE B O 1
ATOM 3470 N N . THR B 1 122 ? 12.227 11.078 6.129 1 96 122 THR B N 1
ATOM 3471 C CA . THR B 1 122 ? 12.125 10.992 4.676 1 96 122 THR B CA 1
ATOM 3472 C C . THR B 1 122 ? 12.945 9.82 4.141 1 96 122 THR B C 1
ATOM 3474 O O . THR B 1 122 ? 13.93 9.414 4.762 1 96 122 THR B O 1
ATOM 3477 N N . SER B 1 123 ? 12.359 9.273 3.023 1 95.25 123 SER B N 1
ATOM 3478 C CA . SER B 1 123 ? 13.258 8.383 2.293 1 95.25 123 SER B CA 1
ATOM 3479 C C . SER B 1 123 ? 14.523 9.102 1.854 1 95.25 123 SER B C 1
ATOM 3481 O O . SER B 1 123 ? 14.508 10.32 1.629 1 95.25 123 SER B O 1
ATOM 3483 N N . ALA B 1 124 ? 15.562 8.391 1.77 1 93.31 124 ALA B N 1
ATOM 3484 C CA . ALA B 1 124 ? 16.844 9 1.447 1 93.31 124 ALA B CA 1
ATOM 3485 C C . ALA B 1 124 ? 16.812 9.664 0.075 1 93.31 124 ALA B C 1
ATOM 3487 O O . ALA B 1 124 ? 16.219 9.133 -0.866 1 93.31 124 ALA B O 1
ATOM 3488 N N . PHE B 1 125 ? 17.328 10.812 0.03 1 89.31 125 PHE B N 1
ATOM 3489 C CA . PHE B 1 125 ? 17.5 11.57 -1.198 1 89.31 125 PHE B CA 1
ATOM 3490 C C . PHE B 1 125 ? 18.781 12.398 -1.143 1 89.31 125 PHE B C 1
ATOM 3492 O O . PHE B 1 125 ? 19.422 12.5 -0.089 1 89.31 125 PHE B O 1
ATOM 3499 N N . THR B 1 126 ? 19.203 12.836 -2.258 1 87.06 126 THR B N 1
ATOM 3500 C CA . THR B 1 126 ? 20.391 13.672 -2.297 1 87.06 126 THR B CA 1
ATOM 3501 C C . THR B 1 126 ? 20.062 15.109 -1.924 1 87.06 126 THR B C 1
ATOM 3503 O O . THR B 1 126 ? 19.297 15.773 -2.623 1 87.06 126 THR B O 1
ATOM 3506 N N . ILE B 1 127 ? 20.641 15.555 -0.863 1 86.06 127 ILE B N 1
ATOM 3507 C CA . ILE B 1 127 ? 20.422 16.938 -0.445 1 86.06 127 ILE B CA 1
ATOM 3508 C C . ILE B 1 127 ? 21.312 17.875 -1.27 1 86.06 127 ILE B C 1
ATOM 3510 O O . ILE B 1 127 ? 22.531 17.734 -1.276 1 86.06 127 ILE B O 1
ATOM 3514 N N . PRO B 1 128 ? 20.609 18.781 -1.843 1 85.75 128 PRO B N 1
ATOM 3515 C CA . PRO B 1 128 ? 21.438 19.75 -2.559 1 85.75 128 PRO B CA 1
ATOM 3516 C C . PRO B 1 128 ? 22.312 20.594 -1.622 1 85.75 128 PRO B C 1
ATOM 3518 O O . PRO B 1 128 ? 21.906 20.875 -0.491 1 85.75 128 PRO B O 1
ATOM 3521 N N . PRO B 1 129 ? 23.5 20.984 -2.031 1 81.12 129 PRO B N 1
ATOM 3522 C CA . PRO B 1 129 ? 24.438 21.734 -1.186 1 81.12 129 PRO B CA 1
ATOM 3523 C C . PRO B 1 129 ? 23.812 23.016 -0.619 1 81.12 129 PRO B C 1
ATOM 3525 O O . PRO B 1 129 ? 24.125 23.406 0.508 1 81.12 129 PRO B O 1
ATOM 3528 N N . ASN B 1 130 ? 22.984 23.641 -1.257 1 79.06 130 ASN B N 1
ATOM 3529 C CA . ASN B 1 130 ? 22.438 24.938 -0.831 1 79.06 130 ASN B CA 1
ATOM 3530 C C . ASN B 1 130 ? 21.109 24.766 -0.095 1 79.06 130 ASN B C 1
ATOM 3532 O O . ASN B 1 130 ? 20.438 25.75 0.188 1 79.06 130 ASN B O 1
ATOM 3536 N N . PHE B 1 131 ? 20.938 23.547 0.202 1 77.56 131 PHE B N 1
ATOM 3537 C CA . PHE B 1 131 ? 19.641 23.344 0.848 1 77.56 131 PHE B CA 1
ATOM 3538 C C . PHE B 1 131 ? 19.766 23.469 2.361 1 77.56 131 PHE B C 1
ATOM 3540 O O . PHE B 1 131 ? 20.547 22.766 2.988 1 77.56 131 PHE B O 1
ATOM 3547 N N . HIS B 1 132 ? 19.172 24.484 2.941 1 78.31 132 HIS B N 1
ATOM 3548 C CA . HIS B 1 132 ? 19.203 24.75 4.375 1 78.31 132 HIS B CA 1
ATOM 3549 C C . HIS B 1 132 ? 18.016 24.109 5.078 1 78.31 132 HIS B C 1
ATOM 3551 O O . HIS B 1 132 ? 16.859 24.375 4.738 1 78.31 132 HIS B O 1
ATOM 3557 N N . LEU B 1 133 ? 18.297 23.188 5.961 1 80.31 133 LEU B N 1
ATOM 3558 C CA . LEU B 1 133 ? 17.281 22.5 6.754 1 80.31 133 LEU B CA 1
ATOM 3559 C C . LEU B 1 133 ? 17.297 23 8.195 1 80.31 133 LEU B C 1
ATOM 3561 O O . LEU B 1 133 ? 18.344 22.969 8.859 1 80.31 133 LEU B O 1
ATOM 3565 N N . ASN B 1 134 ? 16.141 23.5 8.648 1 81.69 134 ASN B N 1
ATOM 3566 C CA . ASN B 1 134 ? 16.031 24.031 10.008 1 81.69 134 ASN B CA 1
ATOM 3567 C C . ASN B 1 134 ? 15.328 23.031 10.938 1 81.69 134 ASN B C 1
ATOM 3569 O O . ASN B 1 134 ? 15.305 23.219 12.148 1 81.69 134 ASN B O 1
ATOM 3573 N N . THR B 1 135 ? 14.773 22.078 10.375 1 91.5 135 THR B N 1
ATOM 3574 C CA . THR B 1 135 ? 13.977 21.078 11.094 1 91.5 135 THR B CA 1
ATOM 3575 C C . THR B 1 135 ? 14.742 19.766 11.227 1 91.5 135 THR B C 1
ATOM 3577 O O . THR B 1 135 ? 15.391 19.328 10.273 1 91.5 135 THR B O 1
ATOM 3580 N N . PRO B 1 136 ? 14.789 19.172 12.43 1 94.75 136 PRO B N 1
ATOM 3581 C CA . PRO B 1 136 ? 15.422 17.859 12.562 1 94.75 136 PRO B CA 1
ATOM 3582 C C . PRO B 1 136 ? 14.969 16.875 11.477 1 94.75 136 PRO B C 1
ATOM 3584 O O . PRO B 1 136 ? 13.781 16.812 11.156 1 94.75 136 PRO B O 1
ATOM 3587 N N . LEU B 1 137 ? 15.969 16.094 10.898 1 95.5 137 LEU B N 1
ATOM 3588 C CA . LEU B 1 137 ? 15.688 15.234 9.758 1 95.5 137 LEU B CA 1
ATOM 3589 C C . LEU B 1 137 ? 16.328 13.867 9.938 1 95.5 137 LEU B C 1
ATOM 3591 O O . LEU B 1 137 ? 17.484 13.766 10.352 1 95.5 137 LEU B O 1
ATOM 3595 N N . VAL B 1 138 ? 15.531 12.828 9.695 1 97.06 138 VAL B N 1
ATOM 3596 C CA . VAL B 1 138 ? 16.016 11.453 9.641 1 97.06 138 VAL B CA 1
ATOM 3597 C C . VAL B 1 138 ? 15.695 10.844 8.273 1 97.06 138 VAL B C 1
ATOM 3599 O O . VAL B 1 138 ? 14.586 11 7.758 1 97.06 138 VAL B O 1
ATOM 3602 N N . MET B 1 139 ? 16.688 10.203 7.652 1 96.5 139 MET B N 1
ATOM 3603 C CA . MET B 1 139 ? 16.484 9.531 6.371 1 96.5 139 MET B CA 1
ATOM 3604 C C . MET B 1 139 ? 16.406 8.023 6.547 1 96.5 139 MET B C 1
ATOM 3606 O O . MET B 1 139 ? 17.25 7.43 7.238 1 96.5 139 MET B O 1
ATOM 3610 N N . TYR B 1 140 ? 15.328 7.449 6.027 1 97.12 140 TYR B N 1
ATOM 3611 C CA . TYR B 1 140 ? 15.227 5.992 6 1 97.12 140 TYR B CA 1
ATOM 3612 C C . TYR B 1 140 ? 15.5 5.453 4.602 1 97.12 140 TYR B C 1
ATOM 3614 O O . TYR B 1 140 ? 15.57 6.219 3.637 1 97.12 140 TYR B O 1
ATOM 3622 N N . ASP B 1 141 ? 15.656 4.031 4.504 1 94.62 141 ASP B N 1
ATOM 3623 C CA . ASP B 1 141 ? 15.992 3.395 3.234 1 94.62 141 ASP B CA 1
ATOM 3624 C C . ASP B 1 141 ? 17.234 4.023 2.615 1 94.62 141 ASP B C 1
ATOM 3626 O O . ASP B 1 141 ? 17.234 4.414 1.446 1 94.62 141 ASP B O 1
ATOM 3630 N N . SER B 1 142 ? 18.219 4.195 3.453 1 93.75 142 SER B N 1
ATOM 3631 C CA . SER B 1 142 ? 19.453 4.883 3.072 1 93.75 142 SER B CA 1
ATOM 3632 C C . SER B 1 142 ? 20.625 3.908 2.945 1 93.75 142 SER B C 1
ATOM 3634 O O . SER B 1 142 ? 20.562 2.789 3.459 1 93.75 142 SER B O 1
ATOM 3636 N N . ALA B 1 143 ? 21.594 4.383 2.209 1 93.88 143 ALA B N 1
ATOM 3637 C CA . ALA B 1 143 ? 22.891 3.723 2.242 1 93.88 143 ALA B CA 1
ATOM 3638 C C . ALA B 1 143 ? 23.656 4.086 3.512 1 93.88 143 ALA B C 1
ATOM 3640 O O . ALA B 1 143 ? 23.219 4.953 4.277 1 93.88 143 ALA B O 1
ATOM 3641 N N . ASN B 1 144 ? 24.688 3.307 3.709 1 94.12 144 ASN B N 1
ATOM 3642 C CA . ASN B 1 144 ? 25.5 3.545 4.891 1 94.12 144 ASN B CA 1
ATOM 3643 C C . ASN B 1 144 ? 26.516 4.656 4.648 1 94.12 144 ASN B C 1
ATOM 3645 O O . ASN B 1 144 ? 27.719 4.402 4.578 1 94.12 144 ASN B O 1
ATOM 3649 N N . ILE B 1 145 ? 26.031 5.883 4.668 1 91.94 145 ILE B N 1
ATOM 3650 C CA . ILE B 1 145 ? 26.828 7.07 4.402 1 91.94 145 ILE B CA 1
ATOM 3651 C C . ILE B 1 145 ? 27.141 7.785 5.715 1 91.94 145 ILE B C 1
ATOM 3653 O O . ILE B 1 145 ? 26.266 7.961 6.559 1 91.94 145 ILE B O 1
ATOM 3657 N N . ASN B 1 146 ? 28.359 8.102 5.863 1 90.19 146 ASN B N 1
ATOM 3658 C CA . ASN B 1 146 ? 28.766 8.844 7.051 1 90.19 146 ASN B CA 1
ATOM 3659 C C . ASN B 1 146 ? 28.75 10.352 6.812 1 90.19 146 ASN B C 1
ATOM 3661 O O . ASN B 1 146 ? 29.672 10.898 6.211 1 90.19 146 ASN B O 1
ATOM 3665 N N . ASP B 1 147 ? 27.719 10.984 7.227 1 88.81 147 ASP B N 1
ATOM 3666 C CA . ASP B 1 147 ? 27.578 12.438 7.199 1 88.81 147 ASP B CA 1
ATOM 3667 C C . ASP B 1 147 ? 26.812 12.945 8.43 1 88.81 147 ASP B C 1
ATOM 3669 O O . ASP B 1 147 ? 26.75 12.258 9.445 1 88.81 147 ASP B O 1
ATOM 3673 N N . ASP B 1 148 ? 26.375 14.156 8.422 1 88.31 148 ASP B N 1
ATOM 3674 C CA . ASP B 1 148 ? 25.75 14.742 9.602 1 88.31 148 ASP B CA 1
ATOM 3675 C C . ASP B 1 148 ? 24.25 14.523 9.594 1 88.31 148 ASP B C 1
ATOM 3677 O O . ASP B 1 148 ? 23.5 15.211 10.305 1 88.31 148 ASP B O 1
ATOM 3681 N N . ILE B 1 149 ? 23.859 13.547 8.781 1 91.94 149 ILE B N 1
ATOM 3682 C CA . ILE B 1 149 ? 22.453 13.219 8.703 1 91.94 149 ILE B CA 1
ATOM 3683 C C . ILE B 1 149 ? 22.188 11.875 9.367 1 91.94 149 ILE B C 1
ATOM 3685 O O . ILE B 1 149 ? 22.922 10.914 9.148 1 91.94 149 ILE B O 1
ATOM 3689 N N . VAL B 1 150 ? 21.203 11.836 10.234 1 94.56 150 VAL B N 1
ATOM 3690 C CA . VAL B 1 150 ? 20.797 10.57 10.828 1 94.56 150 VAL B CA 1
ATOM 3691 C C . VAL B 1 150 ? 20.188 9.664 9.758 1 94.56 150 VAL B C 1
ATOM 3693 O O . VAL B 1 150 ? 19.219 10.047 9.102 1 94.56 150 VAL B O 1
ATOM 3696 N N . ARG B 1 151 ? 20.75 8.492 9.586 1 96.69 151 ARG B N 1
ATOM 3697 C CA . ARG B 1 151 ? 20.312 7.578 8.539 1 96.69 151 ARG B CA 1
ATOM 3698 C C . ARG B 1 151 ? 19.922 6.219 9.117 1 96.69 151 ARG B C 1
ATOM 3700 O O . ARG B 1 151 ? 20.641 5.68 9.961 1 96.69 151 ARG B O 1
ATOM 3707 N N . ILE B 1 152 ? 18.766 5.738 8.742 1 98.12 152 ILE B N 1
ATOM 3708 C CA . ILE B 1 152 ? 18.359 4.352 8.969 1 98.12 152 ILE B CA 1
ATOM 3709 C C . ILE B 1 152 ? 18.703 3.508 7.746 1 98.12 152 ILE B C 1
ATOM 3711 O O . ILE B 1 152 ? 18.094 3.656 6.688 1 98.12 152 ILE B O 1
ATOM 3715 N N . VAL B 1 153 ? 19.656 2.652 7.891 1 96.69 153 VAL B N 1
ATOM 3716 C CA . VAL B 1 153 ? 20.25 1.894 6.793 1 96.69 153 VAL B CA 1
ATOM 3717 C C . VAL B 1 153 ? 19.797 0.437 6.871 1 96.69 153 VAL B C 1
ATOM 3719 O O . VAL B 1 153 ? 19.891 -0.192 7.93 1 96.69 153 VAL B O 1
ATOM 3722 N N . SER B 1 154 ? 19.156 -0.06 5.777 1 95.81 154 SER B N 1
ATOM 3723 C CA . SER B 1 154 ? 19.062 -1.513 5.676 1 95.81 154 SER B CA 1
ATOM 3724 C C . SER B 1 154 ? 20.438 -2.139 5.445 1 95.81 154 SER B C 1
ATOM 3726 O O . SER B 1 154 ? 21.281 -1.576 4.734 1 95.81 154 SER B O 1
ATOM 3728 N N . ASN B 1 155 ? 20.719 -3.26 6.031 1 97.25 155 ASN B N 1
ATOM 3729 C CA . ASN B 1 155 ? 21.984 -3.949 5.781 1 97.25 155 ASN B CA 1
ATOM 3730 C C . ASN B 1 155 ? 22.062 -4.477 4.352 1 97.25 155 ASN B C 1
ATOM 3732 O O . ASN B 1 155 ? 21.938 -5.68 4.121 1 97.25 155 ASN B O 1
ATOM 3736 N N . ASN B 1 156 ? 22.344 -3.549 3.508 1 96.94 156 ASN B N 1
ATOM 3737 C CA . ASN B 1 156 ? 22.344 -3.85 2.08 1 96.94 156 ASN B CA 1
ATOM 3738 C C . ASN B 1 156 ? 23.453 -4.848 1.724 1 96.94 156 ASN B C 1
ATOM 3740 O O . ASN B 1 156 ? 23.281 -5.66 0.812 1 96.94 156 ASN B O 1
ATOM 3744 N N . THR B 1 157 ? 24.531 -4.719 2.4 1 97.31 157 THR B N 1
ATOM 3745 C CA . THR B 1 157 ? 25.609 -5.66 2.178 1 97.31 157 THR B CA 1
ATOM 3746 C C . THR B 1 157 ? 25.172 -7.086 2.498 1 97.31 157 THR B C 1
ATOM 3748 O O . THR B 1 157 ? 25.344 -7.992 1.68 1 97.31 157 THR B O 1
ATOM 3751 N N . LYS B 1 158 ? 24.578 -7.258 3.623 1 98.19 158 LYS B N 1
ATOM 3752 C CA . LYS B 1 158 ? 24.062 -8.578 3.969 1 98.19 158 LYS B CA 1
ATOM 3753 C C . LYS B 1 158 ? 22.969 -9.008 2.998 1 98.19 158 LYS B C 1
ATOM 3755 O O . LYS B 1 158 ? 22.891 -10.172 2.611 1 98.19 158 LYS B O 1
ATOM 3760 N N . GLY B 1 159 ? 22.109 -8.055 2.666 1 98.44 159 GLY B N 1
ATOM 3761 C CA . GLY B 1 159 ? 21.047 -8.352 1.719 1 98.44 159 GLY B CA 1
ATOM 3762 C C . GLY B 1 159 ? 21.562 -8.906 0.403 1 98.44 159 GLY B C 1
ATOM 3763 O O . GLY B 1 159 ? 21.016 -9.867 -0.132 1 98.44 159 GLY B O 1
ATOM 3764 N N . GLY B 1 160 ? 22.609 -8.25 -0.131 1 98.5 160 GLY B N 1
ATOM 3765 C CA . GLY B 1 160 ? 23.219 -8.742 -1.354 1 98.5 160 GLY B CA 1
ATOM 3766 C C . GLY B 1 160 ? 23.812 -10.125 -1.205 1 98.5 160 GLY B C 1
ATOM 3767 O O . GLY B 1 160 ? 23.562 -11.008 -2.031 1 98.5 160 GLY B O 1
ATOM 3768 N N . LYS B 1 161 ? 24.594 -10.328 -0.13 1 98.5 161 LYS B N 1
ATOM 3769 C CA . LYS B 1 161 ? 25.219 -11.617 0.136 1 98.5 161 LYS B CA 1
ATOM 3770 C C . LYS B 1 161 ? 24.188 -12.727 0.252 1 98.5 161 LYS B C 1
ATOM 3772 O O . LYS B 1 161 ? 24.328 -13.781 -0.363 1 98.5 161 LYS B O 1
ATOM 3777 N N . GLU B 1 162 ? 23.141 -12.469 1.008 1 98.56 162 GLU B N 1
ATOM 3778 C CA . GLU B 1 162 ? 22.109 -13.469 1.273 1 98.56 162 GLU B CA 1
ATOM 3779 C C . GLU B 1 162 ? 21.297 -13.781 0.013 1 98.56 162 GLU B C 1
ATOM 3781 O O . GLU B 1 162 ? 20.844 -14.906 -0.169 1 98.56 162 GLU B O 1
ATOM 3786 N N . SER B 1 163 ? 21.141 -12.766 -0.886 1 98.75 163 SER B N 1
ATOM 3787 C CA . SER B 1 163 ? 20.453 -13.008 -2.152 1 98.75 163 SER B CA 1
ATOM 3788 C C . SER B 1 163 ? 21.156 -14.102 -2.953 1 98.75 163 SER B C 1
ATOM 3790 O O . SER B 1 163 ? 20.5 -14.961 -3.549 1 98.75 163 SER B O 1
ATOM 3792 N N . ILE B 1 164 ? 22.453 -14.094 -2.977 1 98.56 164 ILE B N 1
ATOM 3793 C CA . ILE B 1 164 ? 23.25 -15.109 -3.666 1 98.56 164 ILE B CA 1
ATOM 3794 C C . ILE B 1 164 ? 23.156 -16.438 -2.914 1 98.56 164 ILE B C 1
ATOM 3796 O O . ILE B 1 164 ? 22.969 -17.484 -3.525 1 98.56 164 ILE B O 1
ATOM 3800 N N . LYS B 1 165 ? 23.141 -16.375 -1.625 1 98.19 165 LYS B N 1
ATOM 3801 C CA . LYS B 1 165 ? 23.172 -17.578 -0.797 1 98.19 165 LYS B CA 1
ATOM 3802 C C . LYS B 1 165 ? 21.844 -18.328 -0.858 1 98.19 165 LYS B C 1
ATOM 3804 O O . LYS B 1 165 ? 21.781 -19.5 -0.515 1 98.19 165 LYS B O 1
ATOM 3809 N N . LEU B 1 166 ? 20.812 -17.656 -1.198 1 98.5 166 LEU B N 1
ATOM 3810 C CA . LEU B 1 166 ? 19.516 -18.297 -1.354 1 98.5 166 LEU B CA 1
ATOM 3811 C C . LEU B 1 166 ? 19.516 -19.25 -2.545 1 98.5 166 LEU B C 1
ATOM 3813 O O . LEU B 1 166 ? 18.641 -20.125 -2.66 1 98.5 166 LEU B O 1
ATOM 3817 N N . LEU B 1 167 ? 20.453 -19.047 -3.418 1 97.62 167 LEU B N 1
ATOM 3818 C CA . LEU B 1 167 ? 20.562 -19.891 -4.598 1 97.62 167 LEU B CA 1
ATOM 3819 C C . LEU B 1 167 ? 21.234 -21.219 -4.25 1 97.62 167 LEU B C 1
ATOM 3821 O O . LEU B 1 167 ? 22.031 -21.297 -3.305 1 97.62 167 LEU B O 1
ATOM 3825 N N . SER B 1 168 ? 20.891 -22.234 -5.016 1 93.31 168 SER B N 1
ATOM 3826 C CA . SER B 1 168 ? 21.578 -23.531 -4.871 1 93.31 168 SER B CA 1
ATOM 3827 C C . SER B 1 168 ? 23.062 -23.391 -5.16 1 93.31 168 SER B C 1
ATOM 3829 O O . SER B 1 168 ? 23.469 -22.625 -6.027 1 93.31 168 SER B O 1
ATOM 3831 N N . LYS B 1 169 ? 23.781 -24.266 -4.555 1 86.62 169 LYS B N 1
ATOM 3832 C CA . LYS B 1 169 ? 25.234 -24.266 -4.746 1 86.62 169 LYS B CA 1
ATOM 3833 C C . LYS B 1 169 ? 25.609 -24.828 -6.113 1 86.62 169 LYS B C 1
ATOM 3835 O O . LYS B 1 169 ? 26.75 -24.672 -6.559 1 86.62 169 LYS B O 1
ATOM 3840 N N . LYS B 1 170 ? 24.719 -25.328 -6.797 1 91.44 170 LYS B N 1
ATOM 3841 C CA . LYS B 1 170 ? 25 -25.969 -8.078 1 91.44 170 LYS B CA 1
ATOM 3842 C C . LYS B 1 170 ? 24.891 -24.969 -9.227 1 91.44 170 LYS B C 1
ATOM 3844 O O . LYS B 1 170 ? 25.219 -25.281 -10.367 1 91.44 170 LYS B O 1
ATOM 3849 N N . ILE B 1 171 ? 24.453 -23.781 -8.922 1 92.88 171 ILE B N 1
ATOM 3850 C CA . ILE B 1 171 ? 24.281 -22.781 -9.969 1 92.88 171 ILE B CA 1
ATOM 3851 C C . ILE B 1 171 ? 25.656 -22.359 -10.5 1 92.88 171 ILE B C 1
ATOM 3853 O O . ILE B 1 171 ? 26.609 -22.203 -9.734 1 92.88 171 ILE B O 1
ATOM 3857 N N . GLU B 1 172 ? 25.703 -22.156 -11.773 1 96.12 172 GLU B N 1
ATOM 3858 C CA . GLU B 1 172 ? 26.969 -21.797 -12.414 1 96.12 172 GLU B CA 1
ATOM 3859 C C . GLU B 1 172 ? 26.969 -20.328 -12.836 1 96.12 172 GLU B C 1
ATOM 3861 O O . GLU B 1 172 ? 28.016 -19.688 -12.867 1 96.12 172 GLU B O 1
ATOM 3866 N N . LYS B 1 173 ? 25.812 -19.891 -13.312 1 98.06 173 LYS B N 1
ATOM 3867 C CA . LYS B 1 173 ? 25.703 -18.531 -13.82 1 98.06 173 LYS B CA 1
ATOM 3868 C C . LYS B 1 173 ? 24.391 -17.875 -13.398 1 98.06 173 LYS B C 1
ATOM 3870 O O . LYS B 1 173 ? 23.328 -18.484 -13.547 1 98.06 173 LYS B O 1
ATOM 3875 N N . VAL B 1 174 ? 24.484 -16.672 -12.875 1 98.31 174 VAL B N 1
ATOM 3876 C CA . VAL B 1 174 ? 23.297 -15.969 -12.398 1 98.31 174 VAL B CA 1
ATOM 3877 C C . VAL B 1 174 ? 23.156 -14.633 -13.117 1 98.31 174 VAL B C 1
ATOM 3879 O O . VAL B 1 174 ? 24.141 -13.93 -13.344 1 98.31 174 VAL B O 1
ATOM 3882 N N . LEU B 1 175 ? 21.891 -14.328 -13.594 1 98.69 175 LEU B N 1
ATOM 3883 C CA . LEU B 1 175 ? 21.547 -12.992 -14.055 1 98.69 175 LEU B CA 1
ATOM 3884 C C . LEU B 1 175 ? 21.094 -12.117 -12.883 1 98.69 175 LEU B C 1
ATOM 3886 O O . LEU B 1 175 ? 20.188 -12.484 -12.148 1 98.69 175 LEU B O 1
ATOM 3890 N N . ILE B 1 176 ? 21.75 -11 -12.703 1 98.69 176 ILE B N 1
ATOM 3891 C CA . ILE B 1 176 ? 21.406 -10.047 -11.656 1 98.69 176 ILE B CA 1
ATOM 3892 C C . ILE B 1 176 ? 20.828 -8.773 -12.281 1 98.69 176 ILE B C 1
ATOM 3894 O O . ILE B 1 176 ? 21.562 -8.023 -12.938 1 98.69 176 ILE B O 1
ATOM 3898 N N . GLN B 1 177 ? 19.531 -8.594 -12.055 1 98.62 177 GLN B N 1
ATOM 3899 C CA . GLN B 1 177 ? 18.891 -7.352 -12.477 1 98.62 177 GLN B CA 1
ATOM 3900 C C . GLN B 1 177 ? 19.078 -6.254 -11.438 1 98.62 177 GLN B C 1
ATOM 3902 O O . GLN B 1 177 ? 19.031 -6.516 -10.234 1 98.62 177 GLN B O 1
ATOM 3907 N N . HIS B 1 178 ? 19.297 -5.047 -11.922 1 98 178 HIS B N 1
ATOM 3908 C CA . HIS B 1 178 ? 19.469 -3.947 -10.984 1 98 178 HIS B CA 1
ATOM 3909 C C . HIS B 1 178 ? 18.938 -2.639 -11.562 1 98 178 HIS B C 1
ATOM 3911 O O . HIS B 1 178 ? 18.797 -2.51 -12.781 1 98 178 HIS B O 1
ATOM 3917 N N . TRP B 1 179 ? 18.578 -1.737 -10.734 1 95.19 179 TRP B N 1
ATOM 3918 C CA . TRP B 1 179 ? 18.344 -0.348 -11.109 1 95.19 179 TRP B CA 1
ATOM 3919 C C . TRP B 1 179 ? 19.656 0.421 -11.211 1 95.19 179 TRP B C 1
ATOM 3921 O O . TRP B 1 179 ? 20.734 -0.15 -11.023 1 95.19 179 TRP B O 1
ATOM 3931 N N . PRO B 1 180 ? 19.578 1.745 -11.555 1 94.62 180 PRO B N 1
ATOM 3932 C CA . PRO B 1 180 ? 20.828 2.486 -11.781 1 94.62 180 PRO B CA 1
ATOM 3933 C C . PRO B 1 180 ? 21.781 2.414 -10.586 1 94.62 180 PRO B C 1
ATOM 3935 O O . PRO B 1 180 ? 21.359 2.617 -9.445 1 94.62 180 PRO B O 1
ATOM 3938 N N . LEU B 1 181 ? 23.016 2.193 -10.891 1 95.56 181 LEU B N 1
ATOM 3939 C CA . LEU B 1 181 ? 24.047 2.045 -9.859 1 95.56 181 LEU B CA 1
ATOM 3940 C C . LEU B 1 181 ? 24.391 3.395 -9.242 1 95.56 181 LEU B C 1
ATOM 3942 O O . LEU B 1 181 ? 25.094 3.455 -8.227 1 95.56 181 LEU B O 1
ATOM 3946 N N . SER B 1 182 ? 23.844 4.465 -9.797 1 91.19 182 SER B N 1
ATOM 3947 C CA . SER B 1 182 ? 24 5.781 -9.188 1 91.19 182 SER B CA 1
ATOM 3948 C C . SER B 1 182 ? 23.234 5.875 -7.867 1 91.19 182 SER B C 1
ATOM 3950 O O . SER B 1 182 ? 23.5 6.773 -7.062 1 91.19 182 SER B O 1
ATOM 3952 N N . LEU B 1 183 ? 22.359 4.988 -7.637 1 89.56 183 LEU B N 1
ATOM 3953 C CA . LEU B 1 183 ? 21.656 4.906 -6.363 1 89.56 183 LEU B CA 1
ATOM 3954 C C . LEU B 1 183 ? 22.484 4.152 -5.332 1 89.56 183 LEU B C 1
ATOM 3956 O O . LEU B 1 183 ? 22.766 2.965 -5.504 1 89.56 183 LEU B O 1
ATOM 3960 N N . PRO B 1 184 ? 22.781 4.793 -4.266 1 92.94 184 PRO B N 1
ATOM 3961 C CA . PRO B 1 184 ? 23.75 4.211 -3.336 1 92.94 184 PRO B CA 1
ATOM 3962 C C . PRO B 1 184 ? 23.281 2.883 -2.748 1 92.94 184 PRO B C 1
ATOM 3964 O O . PRO B 1 184 ? 24.094 1.965 -2.572 1 92.94 184 PRO B O 1
ATOM 3967 N N . THR B 1 185 ? 22.031 2.738 -2.395 1 94.38 185 THR B N 1
ATOM 3968 C CA . THR B 1 185 ? 21.516 1.505 -1.812 1 94.38 185 THR B CA 1
ATOM 3969 C C . THR B 1 185 ? 21.656 0.346 -2.795 1 94.38 185 THR B C 1
ATOM 3971 O O . THR B 1 185 ? 22.016 -0.766 -2.406 1 94.38 185 THR B O 1
ATOM 3974 N N . ILE B 1 186 ? 21.375 0.628 -4.074 1 95.25 186 ILE B N 1
ATOM 3975 C CA . ILE B 1 186 ? 21.469 -0.381 -5.125 1 95.25 186 ILE B CA 1
ATOM 3976 C C . ILE B 1 186 ? 22.938 -0.781 -5.312 1 95.25 186 ILE B C 1
ATOM 3978 O O . ILE B 1 186 ? 23.25 -1.97 -5.402 1 95.25 186 ILE B O 1
ATOM 3982 N N . ARG B 1 187 ? 23.75 0.197 -5.312 1 96.62 187 ARG B N 1
ATOM 3983 C CA . ARG B 1 187 ? 25.188 -0.062 -5.477 1 96.62 187 ARG B CA 1
ATOM 3984 C C . ARG B 1 187 ? 25.703 -0.968 -4.367 1 96.62 187 ARG B C 1
ATOM 3986 O O . ARG B 1 187 ? 26.422 -1.931 -4.633 1 96.62 187 ARG B O 1
ATOM 3993 N N . GLU B 1 188 ? 25.328 -0.699 -3.154 1 97.56 188 GLU B N 1
ATOM 3994 C CA . GLU B 1 188 ? 25.75 -1.506 -2.014 1 97.56 188 GLU B CA 1
ATOM 3995 C C . GLU B 1 188 ? 25.312 -2.959 -2.172 1 97.56 188 GLU B C 1
ATOM 3997 O O . GLU B 1 188 ? 26.094 -3.879 -1.933 1 97.56 188 GLU B O 1
ATOM 4002 N N . ARG B 1 189 ? 24.078 -3.186 -2.594 1 98 189 ARG B N 1
ATOM 4003 C CA . ARG B 1 189 ? 23.531 -4.531 -2.76 1 98 189 ARG B CA 1
ATOM 4004 C C . ARG B 1 189 ? 24.266 -5.285 -3.863 1 98 189 ARG B C 1
ATOM 4006 O O . ARG B 1 189 ? 24.672 -6.43 -3.672 1 98 189 ARG B O 1
ATOM 4013 N N . ILE B 1 190 ? 24.453 -4.559 -4.973 1 98.62 190 ILE B N 1
ATOM 4014 C CA . ILE B 1 190 ? 25.016 -5.207 -6.148 1 98.62 190 ILE B CA 1
ATOM 4015 C C . ILE B 1 190 ? 26.484 -5.531 -5.898 1 98.62 190 ILE B C 1
ATOM 4017 O O . ILE B 1 190 ? 26.969 -6.605 -6.273 1 98.62 190 ILE B O 1
ATOM 4021 N N . GLU B 1 191 ? 27.203 -4.598 -5.273 1 98.5 191 GLU B N 1
ATOM 4022 C CA . GLU B 1 191 ? 28.594 -4.859 -4.922 1 98.5 191 GLU B CA 1
ATOM 4023 C C . GLU B 1 191 ? 28.719 -6.082 -4.02 1 98.5 191 GLU B C 1
ATOM 4025 O O . GLU B 1 191 ? 29.625 -6.91 -4.203 1 98.5 191 GLU B O 1
ATOM 4030 N N . ALA B 1 192 ? 27.828 -6.207 -3.127 1 98.69 192 ALA B N 1
ATOM 4031 C CA . ALA B 1 192 ? 27.828 -7.352 -2.217 1 98.69 192 ALA B CA 1
ATOM 4032 C C . ALA B 1 192 ? 27.469 -8.641 -2.953 1 98.69 192 ALA B C 1
ATOM 4034 O O . ALA B 1 192 ? 28.062 -9.695 -2.697 1 98.69 192 ALA B O 1
ATOM 4035 N N . MET B 1 193 ? 26.516 -8.562 -3.873 1 98.69 193 MET B N 1
ATOM 4036 C CA . MET B 1 193 ? 26.109 -9.727 -4.656 1 98.69 193 MET B CA 1
ATOM 4037 C C . MET B 1 193 ? 27.266 -10.242 -5.504 1 98.69 193 MET B C 1
ATOM 4039 O O . MET B 1 193 ? 27.562 -11.438 -5.516 1 98.69 193 MET B O 1
ATOM 4043 N N . THR B 1 194 ? 27.875 -9.312 -6.188 1 98.62 194 THR B N 1
ATOM 4044 C CA . THR B 1 194 ? 28.938 -9.719 -7.102 1 98.62 194 THR B CA 1
ATOM 4045 C C . THR B 1 194 ? 30.141 -10.258 -6.328 1 98.62 194 THR B C 1
ATOM 4047 O O . THR B 1 194 ? 30.781 -11.219 -6.754 1 98.62 194 THR B O 1
ATOM 4050 N N . ALA B 1 195 ? 30.453 -9.664 -5.18 1 98.5 195 ALA B N 1
ATOM 4051 C CA . ALA B 1 195 ? 31.547 -10.156 -4.336 1 98.5 195 ALA B CA 1
ATOM 4052 C C . ALA B 1 195 ? 31.266 -11.57 -3.852 1 98.5 195 ALA B C 1
ATOM 4054 O O . ALA B 1 195 ? 32.156 -12.43 -3.857 1 98.5 195 ALA B O 1
ATOM 4055 N N . GLU B 1 196 ? 30.031 -11.805 -3.43 1 98.31 196 GLU B N 1
ATOM 4056 C CA . GLU B 1 196 ? 29.656 -13.125 -2.939 1 98.31 196 GLU B CA 1
ATOM 4057 C C . GLU B 1 196 ? 29.656 -14.156 -4.066 1 98.31 196 GLU B C 1
ATOM 4059 O O . GLU B 1 196 ? 30.094 -15.289 -3.877 1 98.31 196 GLU B O 1
ATOM 4064 N N . ALA B 1 197 ? 29.172 -13.773 -5.223 1 98.06 197 ALA B N 1
ATOM 4065 C CA . ALA B 1 197 ? 29.203 -14.664 -6.383 1 98.06 197 ALA B CA 1
ATOM 4066 C C . ALA B 1 197 ? 30.625 -15.07 -6.73 1 98.06 197 ALA B C 1
ATOM 4068 O O . ALA B 1 197 ? 30.906 -16.25 -6.977 1 98.06 197 ALA B O 1
ATOM 4069 N N . SER B 1 198 ? 31.484 -14.125 -6.738 1 97.69 198 SER B N 1
ATOM 4070 C CA . SER B 1 198 ? 32.875 -14.391 -7.035 1 97.69 198 SER B CA 1
ATOM 4071 C C . SER B 1 198 ? 33.5 -15.344 -6.016 1 97.69 198 SER B C 1
ATOM 4073 O O . SER B 1 198 ? 34.219 -16.266 -6.383 1 97.69 198 SER B O 1
ATOM 4075 N N . LYS B 1 199 ? 33.188 -15.062 -4.789 1 97.12 199 LYS B N 1
ATOM 4076 C CA . LYS B 1 199 ? 33.688 -15.914 -3.711 1 97.12 199 LYS B CA 1
ATOM 4077 C C . LYS B 1 199 ? 33.25 -17.359 -3.912 1 97.12 199 LYS B C 1
ATOM 4079 O O . LYS B 1 199 ? 34 -18.297 -3.631 1 97.12 199 LYS B O 1
ATOM 4084 N N . LEU B 1 200 ? 32.094 -17.547 -4.426 1 96.44 200 LEU B N 1
ATOM 4085 C CA . LEU B 1 200 ? 31.516 -18.891 -4.594 1 96.44 200 LEU B CA 1
ATOM 4086 C C . LEU B 1 200 ? 31.781 -19.422 -6 1 96.44 200 LEU B C 1
ATOM 4088 O O . LEU B 1 200 ? 31.281 -20.484 -6.371 1 96.44 200 LEU B O 1
ATOM 4092 N N . LYS B 1 201 ? 32.469 -18.672 -6.77 1 96.62 201 LYS B N 1
ATOM 4093 C CA . LYS B 1 201 ? 32.844 -19.016 -8.133 1 96.62 201 LYS B CA 1
ATOM 4094 C C . LYS B 1 201 ? 31.609 -19.188 -9.016 1 96.62 201 LYS B C 1
ATOM 4096 O O . LYS B 1 201 ? 31.531 -20.141 -9.805 1 96.62 201 LYS B O 1
ATOM 4101 N N . ILE B 1 202 ? 30.641 -18.391 -8.797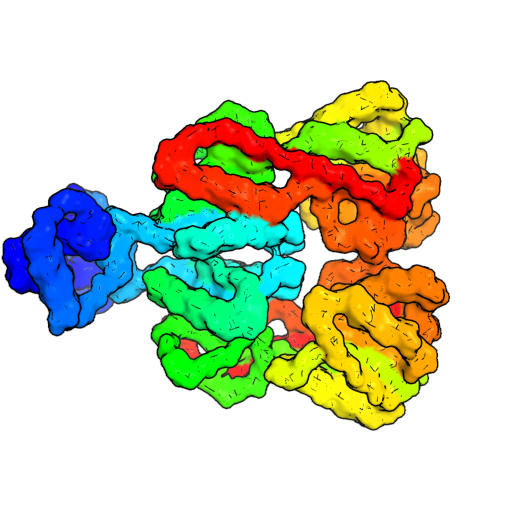 1 97.38 202 ILE B N 1
ATOM 4102 C CA . ILE B 1 202 ? 29.453 -18.312 -9.633 1 97.38 202 ILE B CA 1
ATOM 4103 C C . ILE B 1 202 ? 29.609 -17.172 -10.633 1 97.38 202 ILE B C 1
ATOM 4105 O O . ILE B 1 202 ? 29.828 -16.016 -10.25 1 97.38 202 ILE B O 1
ATOM 4109 N N . ASP B 1 203 ? 29.547 -17.484 -11.93 1 97.88 203 ASP B N 1
ATOM 4110 C CA . ASP B 1 203 ? 29.547 -16.422 -12.922 1 97.88 203 ASP 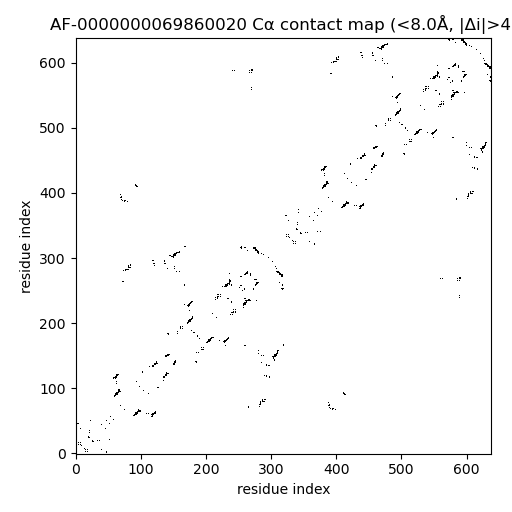B CA 1
ATOM 4111 C C . ASP B 1 203 ? 28.281 -15.57 -12.836 1 97.88 203 ASP B C 1
ATOM 4113 O O . ASP B 1 203 ? 27.25 -16.047 -12.375 1 97.88 203 ASP B O 1
ATOM 4117 N N . TYR B 1 204 ? 28.406 -14.297 -13.25 1 97.75 204 TYR B N 1
ATOM 4118 C CA . TYR B 1 204 ? 27.203 -13.469 -13.195 1 97.75 204 TYR B CA 1
ATOM 4119 C C . TYR B 1 204 ? 27.172 -12.5 -14.375 1 97.75 204 TYR B C 1
ATOM 4121 O O . TYR B 1 204 ? 28.203 -12.172 -14.953 1 97.75 204 TYR B O 1
ATOM 4129 N N . LEU B 1 205 ? 25.969 -12.156 -14.766 1 97.5 205 LEU B N 1
ATOM 4130 C CA . LEU B 1 205 ? 25.656 -11.086 -15.703 1 97.5 205 LEU B CA 1
ATOM 4131 C C . LEU B 1 205 ? 24.859 -9.977 -15.008 1 97.5 205 LEU B C 1
ATOM 4133 O O . LEU B 1 205 ? 23.922 -10.25 -14.266 1 97.5 205 LEU B O 1
ATOM 4137 N N . LEU B 1 206 ? 25.297 -8.789 -15.203 1 98.06 206 LEU B N 1
ATOM 4138 C CA . LEU B 1 206 ? 24.562 -7.645 -14.688 1 98.06 206 LEU B CA 1
ATOM 4139 C C . LEU B 1 206 ? 23.656 -7.043 -15.766 1 98.06 206 LEU B C 1
ATOM 4141 O O . LEU B 1 206 ? 24.094 -6.871 -16.906 1 98.06 206 LEU B O 1
ATOM 4145 N N . GLU B 1 207 ? 22.391 -6.785 -15.359 1 98.12 207 GLU B N 1
ATOM 4146 C CA . GLU B 1 207 ? 21.453 -6.176 -16.297 1 98.12 207 GLU B CA 1
ATOM 4147 C C . GLU B 1 207 ? 20.703 -5.012 -15.648 1 98.12 207 GLU B C 1
ATOM 4149 O O . GLU B 1 207 ? 19.938 -5.203 -14.703 1 98.12 207 GLU B O 1
ATOM 4154 N N . GLU B 1 208 ? 20.938 -3.797 -16.172 1 97.75 208 GLU B N 1
ATOM 4155 C CA . GLU B 1 208 ? 20.125 -2.668 -15.719 1 97.75 208 GLU B CA 1
ATOM 4156 C C . GLU B 1 208 ? 18.719 -2.736 -16.312 1 97.75 208 GLU B C 1
ATOM 4158 O O . GLU B 1 208 ? 18.547 -2.996 -17.5 1 97.75 208 GLU B O 1
ATOM 4163 N N . THR B 1 209 ? 17.766 -2.627 -15.492 1 97.25 209 THR B N 1
ATOM 4164 C CA . THR B 1 209 ? 16.391 -2.736 -15.945 1 97.25 209 THR B CA 1
ATOM 4165 C C . THR B 1 209 ? 15.602 -1.473 -15.602 1 97.25 209 THR B C 1
ATOM 4167 O O . THR B 1 209 ? 16.031 -0.689 -14.742 1 97.25 209 THR B O 1
ATOM 4170 N N . PRO B 1 210 ? 14.516 -1.22 -16.359 1 94.12 210 PRO B N 1
ATOM 4171 C CA . PRO B 1 210 ? 13.719 -0.024 -16.062 1 94.12 210 PRO B CA 1
ATOM 4172 C C . PRO B 1 210 ? 13.016 -0.101 -14.711 1 94.12 210 PRO B C 1
ATOM 4174 O O . PRO B 1 210 ? 12.555 -1.173 -14.312 1 94.12 210 PRO B O 1
ATOM 4177 N N . GLU B 1 211 ? 12.891 1.025 -13.992 1 87.44 211 GLU B N 1
ATOM 4178 C CA . GLU B 1 211 ? 12.305 1.092 -12.656 1 87.44 211 GLU B CA 1
ATOM 4179 C C . GLU B 1 211 ? 10.797 0.889 -12.703 1 87.44 211 GLU B C 1
ATOM 4181 O O . GLU B 1 211 ? 10.195 0.417 -11.734 1 87.44 211 GLU B O 1
ATOM 4186 N N . ASN B 1 212 ? 10.18 1.118 -13.758 1 87 212 ASN B N 1
ATOM 4187 C CA . ASN B 1 212 ? 8.719 1.133 -13.742 1 87 212 ASN B CA 1
ATOM 4188 C C . ASN B 1 212 ? 8.141 0.215 -14.812 1 87 212 ASN B C 1
ATOM 4190 O O . ASN B 1 212 ? 7.035 0.45 -15.305 1 87 212 ASN B O 1
ATOM 4194 N N . ASN B 1 213 ? 8.859 -0.809 -15.133 1 93.75 213 ASN B N 1
ATOM 4195 C CA . ASN B 1 213 ? 8.352 -1.702 -16.172 1 93.75 213 ASN B CA 1
ATOM 4196 C C . ASN B 1 213 ? 8.805 -3.141 -15.945 1 93.75 213 ASN B C 1
ATOM 4198 O O . ASN B 1 213 ? 9.656 -3.648 -16.672 1 93.75 213 ASN B O 1
ATOM 4202 N N . PRO B 1 214 ? 8.188 -3.814 -15.008 1 96 214 PRO B N 1
ATOM 4203 C CA . PRO B 1 214 ? 8.555 -5.203 -14.711 1 96 214 PRO B CA 1
ATOM 4204 C C . PRO B 1 214 ? 8.32 -6.137 -15.898 1 96 214 PRO B C 1
ATOM 4206 O O . PRO B 1 214 ? 9.031 -7.137 -16.047 1 96 214 PRO B O 1
ATOM 4209 N N . TYR B 1 215 ? 7.375 -5.75 -16.766 1 96.12 215 TYR B N 1
ATOM 4210 C CA . TYR B 1 215 ? 7.078 -6.574 -17.922 1 96.12 215 TYR B CA 1
ATOM 4211 C C . TYR B 1 215 ? 8.258 -6.605 -18.891 1 96.12 215 TYR B C 1
ATOM 4213 O O . TYR B 1 215 ? 8.703 -7.68 -19.297 1 96.12 215 TYR B O 1
ATOM 4221 N N . ILE B 1 216 ? 8.766 -5.477 -19.172 1 97.25 216 ILE B N 1
ATOM 4222 C CA . ILE B 1 216 ? 9.883 -5.379 -20.094 1 97.25 216 ILE B CA 1
ATOM 4223 C C . ILE B 1 216 ? 11.117 -6.066 -19.5 1 97.25 216 ILE B C 1
ATOM 4225 O O . ILE B 1 216 ? 11.883 -6.715 -20.219 1 97.25 216 ILE B O 1
ATOM 4229 N N . SER B 1 217 ? 11.25 -5.953 -18.25 1 97.75 217 SER B N 1
ATOM 4230 C CA . SER B 1 217 ? 12.367 -6.598 -17.562 1 97.75 217 SER B CA 1
ATOM 4231 C C . SER B 1 217 ? 12.273 -8.117 -17.656 1 97.75 217 SER B C 1
ATOM 4233 O O . SER B 1 217 ? 13.281 -8.789 -17.891 1 97.75 217 SER B O 1
ATOM 4235 N N . ALA B 1 218 ? 11.094 -8.625 -17.469 1 98.38 218 ALA B N 1
ATOM 4236 C CA . ALA B 1 218 ? 10.875 -10.07 -17.547 1 98.38 218 ALA B CA 1
ATOM 4237 C C . ALA B 1 218 ? 11.164 -10.578 -18.953 1 98.38 218 ALA B C 1
ATOM 4239 O O . ALA B 1 218 ? 11.82 -11.609 -19.125 1 98.38 218 ALA B O 1
ATOM 4240 N N . GLN B 1 219 ? 10.703 -9.836 -19.953 1 97.94 219 GLN B N 1
ATOM 4241 C CA . GLN B 1 219 ? 10.938 -10.211 -21.344 1 97.94 219 GLN B CA 1
ATOM 4242 C C . GLN B 1 219 ? 12.438 -10.273 -21.656 1 97.94 219 GLN B C 1
ATOM 4244 O O . GLN B 1 219 ? 12.914 -11.25 -22.234 1 97.94 219 GLN B O 1
ATOM 4249 N N . SER B 1 220 ? 13.094 -9.258 -21.266 1 97.69 220 SER B N 1
ATOM 4250 C CA . SER B 1 220 ? 14.523 -9.164 -21.531 1 97.69 220 SER B CA 1
ATOM 4251 C C . SER B 1 220 ? 15.273 -10.344 -20.906 1 97.69 220 SER B C 1
ATOM 4253 O O . SER B 1 220 ? 16.125 -10.953 -21.562 1 97.69 220 SER B O 1
ATOM 4255 N N . ALA B 1 221 ? 14.969 -10.688 -19.703 1 97.81 221 ALA B N 1
ATOM 4256 C CA . ALA B 1 221 ? 15.625 -11.781 -19 1 97.81 221 ALA B CA 1
ATOM 4257 C C . ALA B 1 221 ? 15.328 -13.125 -19.656 1 97.81 221 ALA B C 1
ATOM 4259 O O . ALA B 1 221 ? 16.25 -13.914 -19.906 1 97.81 221 ALA B O 1
ATOM 4260 N N . LEU B 1 222 ? 14.07 -13.375 -20.016 1 97.88 222 LEU B N 1
ATOM 4261 C CA . LEU B 1 222 ? 13.664 -14.703 -20.453 1 97.88 222 LEU B CA 1
ATOM 4262 C C . LEU B 1 222 ? 14.031 -14.93 -21.906 1 97.88 222 LEU B C 1
ATOM 4264 O O . LEU B 1 222 ? 14.062 -16.078 -22.375 1 97.88 222 LEU B O 1
ATOM 4268 N N . ASN B 1 223 ? 14.258 -13.805 -22.656 1 96.75 223 ASN B N 1
ATOM 4269 C CA . ASN B 1 223 ? 14.805 -13.945 -24 1 96.75 223 ASN B CA 1
ATOM 4270 C C . ASN B 1 223 ? 16.188 -14.57 -23.984 1 96.75 223 ASN B C 1
ATOM 4272 O O . ASN B 1 223 ? 16.656 -15.094 -25 1 96.75 223 ASN B O 1
ATOM 4276 N N . LYS B 1 224 ? 16.844 -14.555 -22.828 1 94.62 224 LYS B N 1
ATOM 4277 C CA . LYS B 1 224 ? 18.172 -15.125 -22.672 1 94.62 224 LYS B CA 1
ATOM 4278 C C . LYS B 1 224 ? 18.172 -16.234 -21.625 1 94.62 224 LYS B C 1
ATOM 4280 O O . LYS B 1 224 ? 19.172 -16.438 -20.922 1 94.62 224 LYS B O 1
ATOM 4285 N N . SER B 1 225 ? 17.047 -16.906 -21.422 1 89.94 225 SER B N 1
ATOM 4286 C CA . SER B 1 225 ? 16.844 -17.797 -20.297 1 89.94 225 SER B CA 1
ATOM 4287 C C . SER B 1 225 ? 17.781 -18.984 -20.359 1 89.94 225 SER B C 1
ATOM 4289 O O . SER B 1 225 ? 18.016 -19.656 -19.344 1 89.94 225 SER B O 1
ATOM 4291 N N . ASN B 1 226 ? 18.391 -19.266 -21.484 1 91.06 226 ASN B N 1
ATOM 4292 C CA . ASN B 1 226 ? 19.297 -20.406 -21.641 1 91.06 226 ASN B CA 1
ATOM 4293 C C . ASN B 1 226 ? 20.719 -20.047 -21.25 1 91.06 226 ASN B C 1
ATOM 4295 O O . ASN B 1 226 ? 21.609 -20.906 -21.25 1 91.06 226 ASN B O 1
ATOM 4299 N N . GLN B 1 227 ? 20.938 -18.875 -20.797 1 92.5 227 GLN B N 1
ATOM 4300 C CA . GLN B 1 227 ? 22.312 -18.406 -20.562 1 92.5 227 GLN B CA 1
ATOM 4301 C C . GLN B 1 227 ? 22.641 -18.391 -19.078 1 92.5 227 GLN B C 1
ATOM 4303 O O . GLN B 1 227 ? 23.766 -18.109 -18.688 1 92.5 227 GLN B O 1
ATOM 4308 N N . PHE B 1 228 ? 21.703 -18.703 -18.266 1 94.75 228 PHE B N 1
ATOM 4309 C CA . PHE B 1 228 ? 21.922 -18.688 -16.828 1 94.75 228 PHE B CA 1
ATOM 4310 C C . PHE B 1 228 ? 21.047 -19.734 -16.141 1 94.75 228 PHE B C 1
ATOM 4312 O O . PHE B 1 228 ? 20.125 -20.266 -16.734 1 94.75 228 PHE B O 1
ATOM 4319 N N . ASP B 1 229 ? 21.359 -19.906 -14.844 1 96.19 229 ASP B N 1
ATOM 4320 C CA . ASP B 1 229 ? 20.656 -20.906 -14.031 1 96.19 229 ASP B CA 1
ATOM 4321 C C . ASP B 1 229 ? 19.859 -20.234 -12.922 1 96.19 229 ASP B C 1
ATOM 4323 O O . ASP B 1 229 ? 19.234 -20.922 -12.102 1 96.19 229 ASP B O 1
ATOM 4327 N N . ALA B 1 230 ? 19.953 -18.969 -12.875 1 98.44 230 ALA B N 1
ATOM 4328 C CA . ALA B 1 230 ? 19.219 -18.234 -11.844 1 98.44 230 ALA B CA 1
ATOM 4329 C C . ALA B 1 230 ? 19.062 -16.766 -12.227 1 98.44 230 ALA B C 1
ATOM 4331 O O . ALA B 1 230 ? 19.828 -16.234 -13.031 1 98.44 230 ALA B O 1
ATOM 4332 N N . ILE B 1 231 ? 18.031 -16.172 -11.719 1 98.75 231 ILE B N 1
ATOM 4333 C CA . ILE B 1 231 ? 17.812 -14.734 -11.844 1 98.75 231 ILE B CA 1
ATOM 4334 C C . ILE B 1 231 ? 17.594 -14.117 -10.461 1 98.75 231 ILE B C 1
ATOM 4336 O O . ILE B 1 231 ? 16.828 -14.656 -9.648 1 98.75 231 ILE B O 1
ATOM 4340 N N . ILE B 1 232 ? 18.281 -13.086 -10.141 1 98.81 232 ILE B N 1
ATOM 4341 C CA . ILE B 1 232 ? 17.984 -12.219 -9 1 98.81 232 ILE B CA 1
ATOM 4342 C C . ILE B 1 232 ? 17.406 -10.891 -9.5 1 98.81 232 ILE B C 1
ATOM 4344 O O . ILE B 1 232 ? 18.047 -10.195 -10.289 1 98.81 232 ILE B O 1
ATOM 4348 N N . THR B 1 233 ? 16.219 -10.586 -9.07 1 98.62 233 THR B N 1
ATOM 4349 C CA . THR B 1 233 ? 15.531 -9.398 -9.555 1 98.62 233 THR B CA 1
ATOM 4350 C C . THR B 1 233 ? 15.688 -8.242 -8.578 1 98.62 233 THR B C 1
ATOM 4352 O O . THR B 1 233 ? 16.219 -8.422 -7.48 1 98.62 233 THR B O 1
ATOM 4355 N N . VAL B 1 234 ? 15.25 -7.09 -9.008 1 97.31 234 VAL B N 1
ATOM 4356 C CA . VAL B 1 234 ? 15.375 -5.875 -8.211 1 97.31 234 VAL B CA 1
ATOM 4357 C C . VAL B 1 234 ? 14.453 -5.953 -6.996 1 97.31 234 VAL B C 1
ATOM 4359 O O . VAL B 1 234 ? 14.781 -5.445 -5.922 1 97.31 234 VAL B O 1
ATOM 4362 N N . ASN B 1 235 ? 13.266 -6.488 -7.152 1 96.38 235 ASN B N 1
ATOM 4363 C CA . ASN B 1 235 ? 12.336 -6.734 -6.055 1 96.38 235 ASN B CA 1
ATOM 4364 C C . ASN B 1 235 ? 11.312 -7.805 -6.422 1 96.38 235 ASN B C 1
ATOM 4366 O O . ASN B 1 235 ? 11.398 -8.414 -7.488 1 96.38 235 ASN B O 1
ATOM 4370 N N . ASP B 1 236 ? 10.398 -8.016 -5.555 1 97.25 236 ASP B N 1
ATOM 4371 C CA . ASP B 1 236 ? 9.5 -9.164 -5.652 1 97.25 236 ASP B CA 1
ATOM 4372 C C . ASP B 1 236 ? 8.508 -8.984 -6.801 1 97.25 236 ASP B C 1
ATOM 4374 O O . ASP B 1 236 ? 8.086 -9.961 -7.422 1 97.25 236 ASP B O 1
ATOM 4378 N N . LEU B 1 237 ? 8.094 -7.789 -7.102 1 95.81 237 LEU B N 1
ATOM 4379 C CA . LEU B 1 237 ? 7.18 -7.551 -8.211 1 95.81 237 LEU B CA 1
ATOM 4380 C C . LEU B 1 237 ? 7.812 -7.969 -9.539 1 95.81 237 LEU B C 1
ATOM 4382 O O . LEU B 1 237 ? 7.141 -8.555 -10.391 1 95.81 237 LEU B O 1
ATOM 4386 N N . TYR B 1 238 ? 9.055 -7.633 -9.711 1 97.75 238 TYR B N 1
ATOM 4387 C CA . TYR B 1 238 ? 9.789 -8.047 -10.906 1 97.75 238 TYR B CA 1
ATOM 4388 C C . TYR B 1 238 ? 9.906 -9.562 -10.977 1 97.75 238 TYR B C 1
ATOM 4390 O O . TYR B 1 238 ? 9.789 -10.156 -12.055 1 97.75 238 TYR B O 1
ATOM 4398 N N . ALA B 1 239 ? 10.117 -10.188 -9.828 1 98.56 239 ALA B N 1
ATOM 4399 C CA . ALA B 1 239 ? 10.164 -11.641 -9.773 1 98.56 239 ALA B CA 1
ATOM 4400 C C . ALA B 1 239 ? 8.82 -12.258 -10.156 1 98.56 239 ALA B C 1
ATOM 4402 O O . ALA B 1 239 ? 8.773 -13.227 -10.914 1 98.56 239 ALA B O 1
ATOM 4403 N N . ALA B 1 240 ? 7.758 -11.664 -9.672 1 97.81 240 ALA B N 1
ATOM 4404 C CA . ALA B 1 240 ? 6.418 -12.156 -9.984 1 97.81 240 ALA B CA 1
ATOM 4405 C C . ALA B 1 240 ? 6.141 -12.07 -11.484 1 97.81 240 ALA B C 1
ATOM 4407 O O . ALA B 1 240 ? 5.52 -12.969 -12.055 1 97.81 240 ALA B O 1
ATOM 4408 N N . GLU B 1 241 ? 6.609 -11 -12.102 1 97.88 241 GLU B N 1
ATOM 4409 C CA . GLU B 1 241 ? 6.41 -10.844 -13.539 1 97.88 241 GLU B CA 1
ATOM 4410 C C . GLU B 1 241 ? 7.18 -11.906 -14.32 1 97.88 241 GLU B C 1
ATOM 4412 O O . GLU B 1 241 ? 6.715 -12.367 -15.367 1 97.88 241 GLU B O 1
ATOM 4417 N N . ILE B 1 242 ? 8.312 -12.25 -13.828 1 98.5 242 ILE B N 1
ATOM 4418 C CA . ILE B 1 242 ? 9.102 -13.312 -14.453 1 98.5 242 ILE B CA 1
ATOM 4419 C C . ILE B 1 242 ? 8.344 -14.641 -14.352 1 98.5 242 ILE B C 1
ATOM 4421 O O . ILE B 1 242 ? 8.289 -15.406 -15.312 1 98.5 242 ILE B O 1
ATOM 4425 N N . ILE B 1 243 ? 7.77 -14.93 -13.211 1 98.25 243 ILE B N 1
ATOM 4426 C CA . ILE B 1 243 ? 7 -16.156 -13.023 1 98.25 243 ILE B CA 1
ATOM 4427 C C . ILE B 1 243 ? 5.844 -16.203 -14.016 1 98.25 243 ILE B C 1
ATOM 4429 O O . ILE B 1 243 ? 5.617 -17.219 -14.672 1 98.25 243 ILE B O 1
ATOM 4433 N N . LYS B 1 244 ? 5.145 -15.094 -14.07 1 96.94 244 LYS B N 1
ATOM 4434 C CA . LYS B 1 244 ? 4.016 -14.992 -14.984 1 96.94 244 LYS B CA 1
ATOM 4435 C C . LYS B 1 244 ? 4.445 -15.258 -16.422 1 96.94 244 LYS B C 1
ATOM 4437 O O . LYS B 1 244 ? 3.822 -16.062 -17.125 1 96.94 244 LYS B O 1
ATOM 4442 N N . GLU B 1 245 ? 5.496 -14.594 -16.844 1 97.31 245 GLU B N 1
ATOM 4443 C CA . GLU B 1 245 ? 5.988 -14.742 -18.203 1 97.31 245 GLU B CA 1
ATOM 4444 C C . GLU B 1 245 ? 6.559 -16.141 -18.453 1 97.31 245 GLU B C 1
ATOM 4446 O O . GLU B 1 245 ? 6.395 -16.703 -19.531 1 97.31 245 GLU B O 1
ATOM 4451 N N . ALA B 1 246 ? 7.246 -16.703 -17.5 1 97.81 246 ALA B N 1
ATOM 4452 C CA . ALA B 1 246 ? 7.801 -18.062 -17.594 1 97.81 246 ALA B CA 1
ATOM 4453 C C . ALA B 1 246 ? 6.703 -19.094 -17.844 1 97.81 246 ALA B C 1
ATOM 4455 O O . ALA B 1 246 ? 6.871 -20 -18.656 1 97.81 246 ALA B O 1
ATOM 4456 N N . LYS B 1 247 ? 5.629 -18.938 -17.141 1 95.88 247 LYS B N 1
ATOM 4457 C CA . LYS B 1 247 ? 4.488 -19.828 -17.344 1 95.88 247 LYS B CA 1
ATOM 4458 C C . LYS B 1 247 ? 4 -19.781 -18.781 1 95.88 247 LYS B C 1
ATOM 4460 O O . LYS B 1 247 ? 3.742 -20.828 -19.391 1 95.88 247 LYS B O 1
ATOM 4465 N N . ARG B 1 248 ? 3.941 -18.594 -19.281 1 95 248 ARG B N 1
ATOM 4466 C CA . ARG B 1 248 ? 3.504 -18.391 -20.672 1 95 248 ARG B CA 1
ATOM 4467 C C . ARG B 1 248 ? 4.449 -19.078 -21.641 1 95 248 ARG B C 1
ATOM 4469 O O . ARG B 1 248 ? 4.02 -19.594 -22.688 1 95 248 ARG B O 1
ATOM 4476 N N . ARG B 1 249 ? 5.664 -19.188 -21.266 1 96.69 249 ARG B N 1
ATOM 4477 C CA . ARG B 1 249 ? 6.703 -19.734 -22.141 1 96.69 249 ARG B CA 1
ATOM 4478 C C . ARG B 1 249 ? 6.973 -21.203 -21.797 1 96.69 249 ARG B C 1
ATOM 4480 O O . ARG B 1 249 ? 7.879 -21.812 -22.359 1 96.69 249 ARG B O 1
ATOM 4487 N N . ASN B 1 250 ? 6.273 -21.719 -20.844 1 96.75 250 ASN B N 1
ATOM 4488 C CA . ASN B 1 250 ? 6.395 -23.094 -20.391 1 96.75 250 ASN B CA 1
ATOM 4489 C C . ASN B 1 250 ? 7.766 -23.375 -19.797 1 96.75 250 ASN B C 1
ATOM 4491 O O . ASN B 1 250 ? 8.375 -24.406 -20.062 1 96.75 250 ASN B O 1
ATOM 4495 N N . LEU B 1 251 ? 8.281 -22.406 -19.141 1 97.31 251 LEU B N 1
ATOM 4496 C CA . LEU B 1 251 ? 9.516 -22.547 -18.375 1 97.31 251 LEU B CA 1
ATOM 4497 C C . LEU B 1 251 ? 9.211 -22.875 -16.922 1 97.31 251 LEU B C 1
ATOM 4499 O O . LEU B 1 251 ? 8.273 -22.312 -16.344 1 97.31 251 LEU B O 1
ATOM 4503 N N . LYS B 1 252 ? 10.023 -23.719 -16.328 1 96.94 252 LYS B N 1
ATOM 4504 C CA . LYS B 1 252 ? 9.766 -24.188 -14.961 1 96.94 252 LYS B CA 1
ATOM 4505 C C . LYS B 1 252 ? 10.734 -23.531 -13.969 1 96.94 252 LYS B C 1
ATOM 4507 O O . LYS B 1 252 ? 11.945 -23.594 -14.148 1 96.94 252 LYS B O 1
ATOM 4512 N N . ILE B 1 253 ? 10.273 -22.953 -13.047 1 97.81 253 ILE B N 1
ATOM 4513 C CA . ILE B 1 253 ? 11.031 -22.422 -11.914 1 97.81 253 ILE B CA 1
ATOM 4514 C C . ILE B 1 253 ? 10.805 -23.297 -10.688 1 97.81 253 ILE B C 1
ATOM 4516 O O . ILE B 1 253 ? 9.664 -23.547 -10.289 1 97.81 253 ILE B O 1
ATOM 4520 N N . PRO B 1 254 ? 11.766 -23.812 -10.047 1 97.38 254 PRO B N 1
ATOM 4521 C CA . PRO B 1 254 ? 13.188 -23.484 -10.133 1 97.38 254 PRO B CA 1
ATOM 4522 C C . PRO B 1 254 ? 13.969 -24.438 -11.031 1 97.38 254 PRO B C 1
ATOM 4524 O O . PRO B 1 254 ? 15.195 -24.406 -11.055 1 97.38 254 PRO B O 1
ATOM 4527 N N . ASP B 1 255 ? 13.32 -25.328 -11.68 1 96.38 255 ASP B N 1
ATOM 4528 C CA . ASP B 1 255 ? 14 -26.406 -12.383 1 96.38 255 ASP B CA 1
ATOM 4529 C C . ASP B 1 255 ? 14.836 -25.875 -13.547 1 96.38 255 ASP B C 1
ATOM 4531 O O . ASP B 1 255 ? 15.977 -26.297 -13.734 1 96.38 255 ASP B O 1
ATOM 4535 N N . ASP B 1 256 ? 14.227 -25.016 -14.367 1 96.62 256 ASP B N 1
ATOM 4536 C CA . ASP B 1 256 ? 14.969 -24.438 -15.484 1 96.62 256 ASP B CA 1
ATOM 4537 C C . ASP B 1 256 ? 15.914 -23.344 -15.008 1 96.62 256 ASP B C 1
ATOM 4539 O O . ASP B 1 256 ? 17.031 -23.219 -15.508 1 96.62 256 ASP B O 1
ATOM 4543 N N . PHE B 1 257 ? 15.453 -22.516 -14.156 1 97.69 257 PHE B N 1
ATOM 4544 C CA . PHE B 1 257 ? 16.281 -21.516 -13.484 1 97.69 257 PHE B CA 1
ATOM 4545 C C . PHE B 1 257 ? 15.664 -21.109 -12.148 1 97.69 257 PHE B C 1
ATOM 4547 O O . PHE B 1 257 ? 14.445 -21.078 -12 1 97.69 257 PHE B O 1
ATOM 4554 N N . GLN B 1 258 ? 16.5 -20.781 -11.164 1 98.56 258 GLN B N 1
ATOM 4555 C CA . GLN B 1 258 ? 16.047 -20.312 -9.859 1 98.56 258 GLN B CA 1
ATOM 4556 C C . GLN B 1 258 ? 15.766 -18.812 -9.883 1 98.56 258 GLN B C 1
ATOM 4558 O O . GLN B 1 258 ? 16.234 -18.094 -10.766 1 98.56 258 GLN B O 1
ATOM 4563 N N . LEU B 1 259 ? 14.969 -18.359 -8.93 1 98.75 259 LEU B N 1
ATOM 4564 C CA . LEU B 1 259 ? 14.508 -16.984 -8.93 1 98.75 259 LEU B CA 1
ATOM 4565 C C . LEU B 1 259 ? 14.492 -16.406 -7.516 1 98.75 259 LEU B C 1
ATOM 4567 O O . LEU B 1 259 ? 13.969 -17.047 -6.594 1 98.75 259 LEU B O 1
ATOM 4571 N N . VAL B 1 260 ? 15.133 -15.266 -7.312 1 98.88 260 VAL B N 1
ATOM 4572 C CA . VAL B 1 260 ? 15.156 -14.578 -6.027 1 98.88 260 VAL B CA 1
ATOM 4573 C C . VAL B 1 260 ? 14.664 -13.141 -6.203 1 98.88 260 VAL B C 1
ATOM 4575 O O . VAL B 1 260 ? 15.07 -12.453 -7.141 1 98.88 260 VAL B O 1
ATOM 4578 N N . GLY B 1 261 ? 13.742 -12.758 -5.336 1 98.56 261 GLY B N 1
ATOM 4579 C CA . GLY B 1 261 ? 13.281 -11.383 -5.297 1 98.56 261 GLY B CA 1
ATOM 4580 C C . GLY B 1 261 ? 13.891 -10.578 -4.16 1 98.56 261 GLY B C 1
ATOM 4581 O O . GLY B 1 261 ? 15.008 -10.859 -3.729 1 98.56 261 GLY B O 1
ATOM 4582 N N . TYR B 1 262 ? 13.234 -9.484 -3.732 1 97.88 262 TYR B N 1
ATOM 4583 C CA . TYR B 1 262 ? 13.664 -8.602 -2.656 1 97.88 262 TYR B CA 1
ATOM 4584 C C . TYR B 1 262 ? 12.477 -7.828 -2.086 1 97.88 262 TYR B C 1
ATOM 4586 O O . TYR B 1 262 ? 11.57 -7.441 -2.824 1 97.88 262 TYR B O 1
ATOM 4594 N N . ASP B 1 263 ? 12.414 -7.645 -0.727 1 95.81 263 ASP B N 1
ATOM 4595 C CA . ASP B 1 263 ? 11.477 -6.781 -0.008 1 95.81 263 ASP B CA 1
ATOM 4596 C C . ASP B 1 263 ? 10.422 -7.605 0.727 1 95.81 263 ASP B C 1
ATOM 4598 O O . ASP B 1 263 ? 9.734 -7.09 1.609 1 95.81 263 ASP B O 1
ATOM 4602 N N . ASN B 1 264 ? 10.242 -8.797 0.331 1 96.38 264 ASN B N 1
ATOM 4603 C CA . ASN B 1 264 ? 9.266 -9.68 0.957 1 96.38 264 ASN B CA 1
ATOM 4604 C C . ASN B 1 264 ? 7.844 -9.141 0.821 1 96.38 264 ASN B C 1
ATOM 4606 O O . ASN B 1 264 ? 7.129 -9 1.815 1 96.38 264 ASN B O 1
ATOM 4610 N N . ASN B 1 265 ? 7.551 -8.828 -0.412 1 93.19 265 ASN B N 1
ATOM 4611 C CA . ASN B 1 265 ? 6.203 -8.398 -0.768 1 93.19 265 ASN B CA 1
ATOM 4612 C C . ASN B 1 265 ? 5.18 -9.508 -0.533 1 93.19 265 ASN B C 1
ATOM 4614 O O . ASN B 1 265 ? 5.52 -10.688 -0.589 1 93.19 265 ASN B O 1
ATOM 4618 N N . ILE B 1 266 ? 3.939 -9.109 -0.325 1 90.44 266 ILE B N 1
ATOM 4619 C CA . ILE B 1 266 ? 2.873 -10.062 -0.025 1 90.44 266 ILE B CA 1
ATOM 4620 C C . ILE B 1 266 ? 2.729 -11.055 -1.176 1 90.44 266 ILE B C 1
ATOM 4622 O O . ILE B 1 266 ? 2.404 -12.219 -0.958 1 90.44 266 ILE B O 1
ATOM 4626 N N . LEU B 1 267 ? 3.016 -10.695 -2.385 1 92.5 267 LEU B N 1
ATOM 4627 C CA . LEU B 1 267 ? 2.902 -11.523 -3.582 1 92.5 267 LEU B CA 1
ATOM 4628 C C . LEU B 1 267 ? 3.738 -12.797 -3.445 1 92.5 267 LEU B C 1
ATOM 4630 O O . LEU B 1 267 ? 3.398 -13.828 -4.023 1 92.5 267 LEU B O 1
ATOM 4634 N N . CYS B 1 268 ? 4.746 -12.68 -2.658 1 95.88 268 CYS B N 1
ATOM 4635 C CA . CYS B 1 268 ? 5.723 -13.758 -2.566 1 95.88 268 CYS B CA 1
ATOM 4636 C C . CYS B 1 268 ? 5.066 -15.055 -2.1 1 95.88 268 CYS B C 1
ATOM 4638 O O . CYS B 1 268 ? 5.504 -16.141 -2.473 1 95.88 268 CYS B O 1
ATOM 4640 N N . GLY B 1 269 ? 4.008 -14.883 -1.328 1 94.75 269 GLY B N 1
ATOM 4641 C CA . GLY B 1 269 ? 3.357 -16.047 -0.75 1 94.75 269 GLY B CA 1
ATOM 4642 C C . GLY B 1 269 ? 2.215 -16.578 -1.6 1 94.75 269 GLY B C 1
ATOM 4643 O O . GLY B 1 269 ? 1.642 -17.625 -1.297 1 94.75 269 GLY B O 1
ATOM 4644 N N . TYR B 1 270 ? 1.947 -15.93 -2.77 1 95.62 270 TYR B N 1
ATOM 4645 C CA . TYR B 1 270 ? 0.733 -16.297 -3.494 1 95.62 270 TYR B CA 1
ATOM 4646 C C . TYR B 1 270 ? 1.051 -16.672 -4.938 1 95.62 270 TYR B C 1
ATOM 4648 O O . TYR B 1 270 ? 0.174 -17.125 -5.672 1 95.62 270 TYR B O 1
ATOM 4656 N N . THR B 1 271 ? 2.254 -16.516 -5.34 1 96.69 271 THR B N 1
ATOM 4657 C CA . THR B 1 271 ? 2.668 -16.953 -6.668 1 96.69 271 THR B CA 1
ATOM 4658 C C . THR B 1 271 ? 2.938 -18.453 -6.691 1 96.69 271 THR B C 1
ATOM 4660 O O . THR B 1 271 ? 2.998 -19.094 -5.637 1 96.69 271 THR B O 1
ATOM 4663 N N . SER B 1 272 ? 2.986 -19.016 -7.906 1 94.69 272 SER B N 1
ATOM 4664 C CA . SER B 1 272 ? 3.414 -20.391 -8.109 1 94.69 272 SER B CA 1
ATOM 4665 C C . SER B 1 272 ? 4.543 -20.484 -9.133 1 94.69 272 SER B C 1
ATOM 4667 O O . SER B 1 272 ? 4.316 -20.328 -10.336 1 94.69 272 SER B O 1
ATOM 4669 N N . PRO B 1 273 ? 5.793 -20.734 -8.664 1 97.19 273 PRO B N 1
ATOM 4670 C CA . PRO B 1 273 ? 6.191 -21.016 -7.281 1 97.19 273 PRO B CA 1
ATOM 4671 C C . PRO B 1 273 ? 6.184 -19.766 -6.406 1 97.19 273 PRO B C 1
ATOM 4673 O O . PRO B 1 273 ? 6.148 -18.641 -6.922 1 97.19 273 PRO B O 1
ATOM 4676 N N . THR B 1 274 ? 6.148 -19.984 -5.062 1 97.75 274 THR B N 1
ATOM 4677 C CA . THR B 1 274 ? 6.348 -18.875 -4.133 1 97.75 274 THR B CA 1
ATOM 4678 C C . THR B 1 274 ? 7.777 -18.344 -4.223 1 97.75 274 THR B C 1
ATOM 4680 O O . THR B 1 274 ? 8.695 -19.078 -4.594 1 97.75 274 THR B O 1
ATOM 4683 N N . ILE B 1 275 ? 8.016 -17.094 -3.902 1 98.62 275 ILE B N 1
ATOM 4684 C CA . ILE B 1 275 ? 9.242 -16.406 -4.285 1 98.62 275 ILE B CA 1
ATOM 4685 C C . ILE B 1 275 ? 10.195 -16.344 -3.094 1 98.62 275 ILE B C 1
ATOM 4687 O O . ILE B 1 275 ? 9.852 -15.82 -2.037 1 98.62 275 ILE B O 1
ATOM 4691 N N . SER B 1 276 ? 11.414 -16.891 -3.195 1 98.88 276 SER B N 1
ATOM 4692 C CA . SER B 1 276 ? 12.508 -16.609 -2.275 1 98.88 276 SER B CA 1
ATOM 4693 C C . SER B 1 276 ? 12.906 -15.133 -2.324 1 98.88 276 SER B C 1
ATOM 4695 O O . SER B 1 276 ? 12.984 -14.539 -3.404 1 98.88 276 SER B O 1
ATOM 4697 N N . THR B 1 277 ? 13.102 -14.562 -1.148 1 98.69 277 THR B N 1
ATOM 4698 C CA . THR B 1 277 ? 13.273 -13.109 -1.125 1 98.69 277 THR B CA 1
ATOM 4699 C C . THR B 1 277 ? 14.039 -12.68 0.121 1 98.69 277 THR B C 1
ATOM 4701 O O . THR B 1 277 ? 14.477 -13.516 0.911 1 98.69 277 THR B O 1
ATOM 4704 N N . ILE B 1 278 ? 14.344 -11.391 0.225 1 98.69 278 ILE B N 1
ATOM 4705 C CA . ILE B 1 278 ? 14.977 -10.766 1.383 1 98.69 278 ILE B CA 1
ATOM 4706 C C . ILE B 1 278 ? 13.984 -9.82 2.068 1 98.69 278 ILE B C 1
ATOM 4708 O O . ILE B 1 278 ? 13.383 -8.969 1.417 1 98.69 278 ILE B O 1
ATOM 4712 N N . ASP B 1 279 ? 13.734 -10.031 3.293 1 98.31 279 ASP B N 1
ATOM 4713 C CA . ASP B 1 279 ? 12.93 -9.133 4.102 1 98.31 279 ASP B CA 1
ATOM 4714 C C . ASP B 1 279 ? 13.789 -8.055 4.758 1 98.31 279 ASP B C 1
ATOM 4716 O O . ASP B 1 279 ? 14.711 -8.367 5.516 1 98.31 279 ASP B O 1
ATOM 4720 N N . GLN B 1 280 ? 13.523 -6.812 4.496 1 97.75 280 GLN B N 1
ATOM 4721 C CA . GLN B 1 280 ? 14.344 -5.719 5.008 1 97.75 280 GLN B CA 1
ATOM 4722 C C . GLN B 1 280 ? 13.836 -5.246 6.371 1 97.75 280 GLN B C 1
ATOM 4724 O O . GLN B 1 280 ? 14.383 -4.301 6.945 1 97.75 280 GLN B O 1
ATOM 4729 N N . ASN B 1 281 ? 12.75 -5.832 6.879 1 97.38 281 ASN B N 1
ATOM 4730 C CA . ASN B 1 281 ? 12.148 -5.445 8.148 1 97.38 281 ASN B CA 1
ATOM 4731 C C . ASN B 1 281 ? 11.68 -3.994 8.125 1 97.38 281 ASN B C 1
ATOM 4733 O O . ASN B 1 281 ? 12.055 -3.199 8.992 1 97.38 281 ASN B O 1
ATOM 4737 N N . PRO B 1 282 ? 10.781 -3.689 7.16 1 96.5 282 PRO B N 1
ATOM 4738 C CA . PRO B 1 282 ? 10.414 -2.289 6.941 1 96.5 282 PRO B CA 1
ATOM 4739 C C . PRO B 1 282 ? 9.727 -1.659 8.148 1 96.5 282 PRO B C 1
ATOM 4741 O O . PRO B 1 282 ? 9.922 -0.473 8.43 1 96.5 282 PRO B O 1
ATOM 4744 N N . LYS B 1 283 ? 8.891 -2.383 8.891 1 95 283 LYS B N 1
ATOM 4745 C CA . LYS B 1 283 ? 8.25 -1.828 10.078 1 95 283 LYS B CA 1
ATOM 4746 C C . LYS B 1 283 ? 9.289 -1.38 11.102 1 95 283 LYS B C 1
ATOM 4748 O O . LYS B 1 283 ? 9.164 -0.301 11.688 1 95 283 LYS B O 1
ATOM 4753 N N . LEU B 1 284 ? 10.289 -2.168 11.281 1 98 284 LEU B N 1
ATOM 4754 C CA . LEU B 1 284 ? 11.375 -1.827 12.203 1 98 284 LEU B CA 1
ATOM 4755 C C . LEU B 1 284 ? 12.125 -0.595 11.719 1 98 284 LEU B C 1
ATOM 4757 O O . LEU B 1 284 ? 12.555 0.233 12.523 1 98 284 LEU B O 1
ATOM 4761 N N . ILE B 1 285 ? 12.32 -0.516 10.422 1 98.06 285 ILE B N 1
ATOM 4762 C CA . ILE B 1 285 ? 12.93 0.676 9.844 1 98.06 285 ILE B CA 1
ATOM 4763 C C . ILE B 1 285 ? 12.133 1.913 10.25 1 98.06 285 ILE B C 1
ATOM 4765 O O . ILE B 1 285 ? 12.703 2.893 10.734 1 98.06 285 ILE B O 1
ATOM 4769 N N . GLY B 1 286 ? 10.828 1.818 10.086 1 97.56 286 GLY B N 1
ATOM 4770 C CA . GLY B 1 286 ? 9.953 2.928 10.438 1 97.56 286 GLY B CA 1
ATOM 4771 C C . GLY B 1 286 ? 10 3.27 11.914 1 97.56 286 GLY B C 1
ATOM 4772 O O . GLY B 1 286 ? 10.125 4.441 12.289 1 97.56 286 GLY B O 1
ATOM 4773 N N . GLN B 1 287 ? 9.922 2.275 12.75 1 98.06 287 GLN B N 1
ATOM 4774 C CA . GLN B 1 287 ? 9.977 2.479 14.195 1 98.06 287 GLN B CA 1
ATOM 4775 C C . GLN B 1 287 ? 11.289 3.143 14.609 1 98.06 287 GLN B C 1
ATOM 4777 O O . GLN B 1 287 ? 11.289 4.102 15.383 1 98.06 287 GLN B O 1
ATOM 4782 N N . THR B 1 288 ? 12.344 2.631 14.07 1 98.44 288 THR B N 1
ATOM 4783 C CA . THR B 1 288 ? 13.672 3.145 14.398 1 98.44 288 THR B CA 1
ATOM 4784 C C . THR B 1 288 ? 13.812 4.594 13.945 1 98.44 288 THR B C 1
ATOM 4786 O O . THR B 1 288 ? 14.359 5.426 14.672 1 98.44 288 THR B O 1
ATOM 4789 N N . ALA B 1 289 ? 13.344 4.867 12.742 1 98.38 289 ALA B N 1
ATOM 4790 C CA . ALA B 1 289 ? 13.398 6.234 12.227 1 98.38 289 ALA B CA 1
ATOM 4791 C C . ALA B 1 289 ? 12.672 7.199 13.156 1 98.38 289 ALA B C 1
ATOM 4793 O O . ALA B 1 289 ? 13.18 8.281 13.461 1 98.38 289 ALA B O 1
ATOM 4794 N N . ALA B 1 290 ? 11.508 6.82 13.609 1 97.75 290 ALA B N 1
ATOM 4795 C CA . ALA B 1 290 ? 10.703 7.656 14.5 1 97.75 290 ALA B CA 1
ATOM 4796 C C . ALA B 1 290 ? 11.406 7.871 15.836 1 97.75 290 ALA B C 1
ATOM 4798 O O . ALA B 1 290 ? 11.484 9 16.328 1 97.75 290 ALA B O 1
ATOM 4799 N N . HIS B 1 291 ? 11.945 6.777 16.406 1 97.94 291 HIS B N 1
ATOM 4800 C CA . HIS B 1 291 ? 12.656 6.891 17.672 1 97.94 291 HIS B CA 1
ATOM 4801 C C . HIS B 1 291 ? 13.859 7.82 17.547 1 97.94 291 HIS B C 1
ATOM 4803 O O . HIS B 1 291 ? 14.094 8.656 18.438 1 97.94 291 HIS B O 1
ATOM 4809 N N . ARG B 1 292 ? 14.578 7.672 16.469 1 97.81 292 ARG B N 1
ATOM 4810 C CA . ARG B 1 292 ? 15.758 8.5 16.281 1 97.81 292 ARG B CA 1
ATOM 4811 C C . ARG B 1 292 ? 15.383 9.969 16.094 1 97.81 292 ARG B C 1
ATOM 4813 O O . ARG B 1 292 ? 16.094 10.859 16.547 1 97.81 292 ARG B O 1
ATOM 4820 N N . LEU B 1 293 ? 14.32 10.211 15.406 1 97.44 293 LEU B N 1
ATOM 4821 C CA . LEU B 1 293 ? 13.859 11.586 15.25 1 97.44 293 LEU B CA 1
ATOM 4822 C C . LEU B 1 293 ? 13.484 12.188 16.594 1 97.44 293 LEU B C 1
ATOM 4824 O O . LEU B 1 293 ? 13.852 13.328 16.906 1 97.44 293 LEU B O 1
ATOM 4828 N N . LEU B 1 294 ? 12.734 11.461 17.391 1 96.06 294 LEU B N 1
ATOM 4829 C CA . LEU B 1 294 ? 12.328 11.93 18.703 1 96.06 294 LEU B CA 1
ATOM 4830 C C . LEU B 1 294 ? 13.539 12.219 19.578 1 96.06 294 LEU B C 1
ATOM 4832 O O . LEU B 1 294 ? 13.562 13.219 20.297 1 96.06 294 LEU B O 1
ATOM 4836 N N . ASP B 1 295 ? 14.539 11.328 19.453 1 95.75 295 ASP B N 1
ATOM 4837 C CA . ASP B 1 295 ? 15.797 11.555 20.172 1 95.75 295 ASP B CA 1
ATOM 4838 C C . ASP B 1 295 ? 16.438 12.867 19.734 1 95.75 295 ASP B C 1
ATOM 4840 O O . ASP B 1 295 ? 16.891 13.656 20.578 1 95.75 295 ASP B O 1
ATOM 4844 N N . LEU B 1 296 ? 16.469 13.086 18.438 1 93.75 296 LEU B N 1
ATOM 4845 C CA . LEU B 1 296 ? 17.047 14.312 17.891 1 93.75 296 LEU B CA 1
ATOM 4846 C C . LEU B 1 296 ? 16.312 15.539 18.406 1 93.75 296 LEU B C 1
ATOM 4848 O O . LEU B 1 296 ? 16.938 16.547 18.766 1 93.75 296 LEU B O 1
ATOM 4852 N N . MET B 1 297 ? 15.047 15.43 18.422 1 92.75 297 MET B N 1
ATOM 4853 C CA . MET B 1 297 ? 14.195 16.547 18.844 1 92.75 297 MET B CA 1
ATOM 4854 C C . MET B 1 297 ? 14.352 16.812 20.328 1 92.75 297 MET B C 1
ATOM 4856 O O . MET B 1 297 ? 14.102 17.938 20.797 1 92.75 297 MET B O 1
ATOM 4860 N N . SER B 1 298 ? 14.734 15.844 21.031 1 91.56 298 SER B N 1
ATOM 4861 C CA . SER B 1 298 ? 14.906 15.992 22.469 1 91.56 298 SER B CA 1
ATOM 4862 C C . SER B 1 298 ? 16.312 16.469 22.812 1 91.56 298 SER B C 1
ATOM 4864 O O . SER B 1 298 ? 16.641 16.672 23.984 1 91.56 298 SER B O 1
ATOM 4866 N N . GLY B 1 299 ? 17.188 16.547 21.812 1 90.56 299 GLY B N 1
ATOM 4867 C CA . GLY B 1 299 ? 18.516 17.125 22.031 1 90.56 299 GLY B CA 1
ATOM 4868 C C . GLY B 1 299 ? 19.641 16.141 21.859 1 90.56 299 GLY B C 1
ATOM 4869 O O . GLY B 1 299 ? 20.812 16.5 21.953 1 90.56 299 GLY B O 1
ATOM 4870 N N . ASN B 1 300 ? 19.312 14.859 21.672 1 87.06 300 ASN B N 1
ATOM 4871 C CA . ASN B 1 300 ? 20.344 13.875 21.344 1 87.06 300 ASN B CA 1
ATOM 4872 C C . ASN B 1 300 ? 20.797 14.008 19.891 1 87.06 300 ASN B C 1
ATOM 4874 O O . ASN B 1 300 ? 20.125 13.516 18.984 1 87.06 300 ASN B O 1
ATOM 4878 N N . ASN B 1 301 ? 21.984 14.438 19.625 1 84.31 301 ASN B N 1
ATOM 4879 C CA . ASN B 1 301 ? 22.406 14.836 18.297 1 84.31 301 ASN B CA 1
ATOM 4880 C C . ASN B 1 301 ? 23.297 13.781 17.641 1 84.31 301 ASN B C 1
ATOM 4882 O O . ASN B 1 301 ? 24 14.07 16.672 1 84.31 301 ASN B O 1
ATOM 4886 N N . SER B 1 302 ? 23.25 12.641 18.188 1 87.06 302 SER B N 1
ATOM 4887 C CA . SER B 1 302 ? 24.031 11.594 17.531 1 87.06 302 SER B CA 1
ATOM 4888 C C . SER B 1 302 ? 23.594 11.375 16.094 1 87.06 302 SER B C 1
ATOM 4890 O O . SER B 1 302 ? 22.406 11.172 15.836 1 87.06 302 SER B O 1
ATOM 4892 N N . THR B 1 303 ? 24.531 11.43 15.211 1 86.56 303 THR B N 1
ATOM 4893 C CA . THR B 1 303 ? 24.203 11.219 13.797 1 86.56 303 THR B CA 1
ATOM 4894 C C . THR B 1 303 ? 24.688 9.844 13.336 1 86.56 303 THR B C 1
ATOM 4896 O O . THR B 1 303 ? 24.859 9.617 12.141 1 86.56 303 THR B O 1
ATOM 4899 N N . ARG B 1 304 ? 24.922 9.016 14.328 1 91.06 304 ARG B N 1
ATOM 4900 C CA . ARG B 1 304 ? 25.328 7.652 13.977 1 91.06 304 ARG B CA 1
ATOM 4901 C C . ARG B 1 304 ? 24.203 6.945 13.211 1 91.06 304 ARG B C 1
ATOM 4903 O O . ARG B 1 304 ? 23.031 7.062 13.562 1 91.06 304 ARG B O 1
ATOM 4910 N N . ASN B 1 305 ? 24.641 6.211 12.156 1 94.94 305 ASN B N 1
ATOM 4911 C CA . ASN B 1 305 ? 23.656 5.445 11.383 1 94.94 305 ASN B CA 1
ATOM 4912 C C . ASN B 1 305 ? 23.078 4.297 12.203 1 94.94 305 ASN B C 1
ATOM 4914 O O . ASN B 1 305 ? 23.766 3.713 13.047 1 94.94 305 ASN B O 1
ATOM 4918 N N . SER B 1 306 ? 21.859 4.035 12.109 1 96.88 306 SER B N 1
ATOM 4919 C CA . SER B 1 306 ? 21.219 2.812 12.602 1 96.88 306 SER B CA 1
ATOM 4920 C C . SER B 1 306 ? 21.125 1.761 11.508 1 96.88 306 SER B C 1
ATOM 4922 O O . SER B 1 306 ? 20.5 2 10.461 1 96.88 306 SER B O 1
ATOM 4924 N N . ILE B 1 307 ? 21.703 0.645 11.711 1 97.19 307 ILE B N 1
ATOM 4925 C CA . ILE B 1 307 ? 21.688 -0.417 10.711 1 97.19 307 ILE B CA 1
ATOM 4926 C C . ILE B 1 307 ? 20.625 -1.456 11.078 1 97.19 307 ILE B C 1
ATOM 4928 O O . ILE B 1 307 ? 20.641 -2.002 12.18 1 97.19 307 ILE B O 1
ATOM 4932 N N . ILE B 1 308 ? 19.688 -1.686 10.219 1 98.19 308 ILE B N 1
ATOM 4933 C CA . ILE B 1 308 ? 18.641 -2.674 10.422 1 98.19 308 ILE B CA 1
ATOM 4934 C C . ILE B 1 308 ? 19 -3.971 9.703 1 98.19 308 ILE B C 1
ATOM 4936 O O . ILE B 1 308 ? 19.312 -3.961 8.508 1 98.19 308 ILE B O 1
ATOM 4940 N N . ASP B 1 309 ? 18.891 -5.008 10.391 1 97.62 309 ASP B N 1
ATOM 4941 C CA . ASP B 1 309 ? 19.234 -6.309 9.812 1 97.62 309 ASP B CA 1
ATOM 4942 C C . ASP B 1 309 ? 18.156 -6.758 8.828 1 97.62 309 ASP B C 1
ATOM 4944 O O . ASP B 1 309 ? 17.016 -6.309 8.891 1 97.62 309 ASP B O 1
ATOM 4948 N N . VAL B 1 310 ? 18.609 -7.566 7.855 1 98 310 VAL B N 1
ATOM 4949 C CA . VAL B 1 310 ? 17.688 -8.133 6.871 1 98 310 VAL B CA 1
ATOM 4950 C C . VAL B 1 310 ? 17.578 -9.641 7.066 1 98 310 VAL B C 1
ATOM 4952 O O . VAL B 1 310 ? 18.453 -10.25 7.699 1 98 310 VAL B O 1
ATOM 4955 N N . LEU B 1 311 ? 16.469 -10.227 6.59 1 98.25 311 LEU B N 1
ATOM 4956 C CA . LEU B 1 311 ? 16.219 -11.648 6.781 1 98.25 311 LEU B CA 1
ATOM 4957 C C . LEU B 1 311 ? 15.969 -12.344 5.445 1 98.25 311 LEU B C 1
ATOM 4959 O O . LEU B 1 311 ? 15.031 -12 4.73 1 98.25 311 LEU B O 1
ATOM 4963 N N . PRO B 1 312 ? 16.859 -13.336 5.094 1 98.56 312 PRO B N 1
ATOM 4964 C CA . PRO B 1 312 ? 16.562 -14.156 3.916 1 98.56 312 PRO B CA 1
ATOM 4965 C C . PRO B 1 312 ? 15.383 -15.109 4.148 1 98.56 312 PRO B C 1
ATOM 4967 O O . PRO B 1 312 ? 15.281 -15.711 5.219 1 98.56 312 PRO B O 1
ATOM 4970 N N . ILE B 1 313 ? 14.477 -15.195 3.248 1 98.69 313 ILE B N 1
ATOM 4971 C CA . ILE B 1 313 ? 13.328 -16.094 3.303 1 98.69 313 ILE B CA 1
ATOM 4972 C C . ILE B 1 313 ? 13.367 -17.047 2.111 1 98.69 313 ILE B C 1
ATOM 4974 O O . ILE B 1 313 ? 13.195 -16.625 0.965 1 98.69 313 ILE B O 1
ATOM 4978 N N . LYS B 1 314 ? 13.594 -18.234 2.367 1 98.56 314 LYS B N 1
ATOM 4979 C CA . LYS B 1 314 ? 13.625 -19.25 1.32 1 98.56 314 LYS B CA 1
ATOM 4980 C C . LYS B 1 314 ? 12.227 -19.797 1.043 1 98.56 314 LYS B C 1
ATOM 4982 O O . LYS B 1 314 ? 11.5 -20.156 1.972 1 98.56 314 LYS B O 1
ATOM 4987 N N . ARG B 1 315 ? 11.844 -19.797 -0.266 1 98 315 ARG B N 1
ATOM 4988 C CA . ARG B 1 315 ? 10.586 -20.391 -0.708 1 98 315 ARG B CA 1
ATOM 4989 C C . ARG B 1 315 ? 10.789 -21.281 -1.927 1 98 315 ARG B C 1
ATOM 4991 O O . ARG B 1 315 ? 11.891 -21.797 -2.145 1 98 315 ARG B O 1
ATOM 4998 N N . ASP B 1 316 ? 9.75 -21.438 -2.766 1 97.62 316 ASP B N 1
ATOM 4999 C CA . ASP B 1 316 ? 9.734 -22.531 -3.738 1 97.62 316 ASP B CA 1
ATOM 5000 C C . ASP B 1 316 ? 10.438 -22.109 -5.031 1 97.62 316 ASP B C 1
ATOM 5002 O O . ASP B 1 316 ? 10.672 -22.953 -5.91 1 97.62 316 ASP B O 1
ATOM 5006 N N . SER B 1 317 ? 10.867 -20.844 -5.156 1 98.5 317 SER B N 1
ATOM 5007 C CA . SER B 1 317 ? 11.477 -20.406 -6.41 1 98.5 317 SER B CA 1
ATOM 5008 C C . SER B 1 317 ? 12.977 -20.688 -6.43 1 98.5 317 SER B C 1
ATOM 5010 O O . SER B 1 317 ? 13.664 -20.359 -7.395 1 98.5 317 SER B O 1
ATOM 5012 N N . THR B 1 318 ? 13.523 -21.203 -5.316 1 98.31 318 THR B N 1
ATOM 5013 C CA . THR B 1 318 ? 14.906 -21.656 -5.258 1 98.31 318 THR B CA 1
ATOM 5014 C C . THR B 1 318 ? 14.992 -23.094 -4.746 1 98.31 318 THR B C 1
ATOM 5016 O O . THR B 1 318 ? 13.992 -23.656 -4.297 1 98.31 318 THR B O 1
ATOM 5019 N N . LEU B 1 319 ? 16.219 -23.719 -4.898 1 93.94 319 LEU B N 1
ATOM 5020 C CA . LEU B 1 319 ? 16.438 -25.109 -4.492 1 93.94 319 LEU B CA 1
ATOM 5021 C C . LEU B 1 319 ? 17.266 -25.188 -3.221 1 93.94 319 LEU B C 1
ATOM 5023 O O . LEU B 1 319 ? 18.141 -24.344 -3 1 93.94 319 LEU B O 1
#